Protein 3F1S (pdb70)

Sequence (644 aa):
ASEEEKAWLMASRQQLAKETSNFGFSLLRKISMRHDGNMVFSPFGMSLAMTGLMLGATGPTETQIKRGLHLQALKPTKPGLLPSLFKGLRETLSRNLELGLTQGSFAFIHKDFDVKETFFNLSKRYFDTECVPMNFRNASQAKRLMNHYINKETRGKIPKLFDEINPETKLILVDYILFKGKWLTPFDPVFTEVDTFHLDKYKTIKVPMMYGAGKFASTFDKNFRCHVLKLPYQGNATMLVVLMEKMGDHLALEDYLTTDLVETWLRNMKTRNMEVFFPKFKLDQKYEMHELLRQMGIRRIFSPFADLSELSATGRNLQVSRVLQRTVIEVDERGTEAVAGILSEITAYSMPPVIKVDRPFHFMIYEETSGMLLFLGRVVNPTLLNECHPERTDGCQHFCLPGQESYTCSCAQGYRLGEDHKQCVPHDQCACGVLTSDLPWQVKLTNSEGKDFCGGVIIRENFVLTTAKCSLLHRNITVKTYFNRSQDPLMIKITHVHVHMRYDADAGENDLSLLELEWPIQCPGAGLPVCTPEKDFAEHLLIPRTRGLLSGWARNLTTRPVTLVEGEECGQVLNVTVTTRTYCERSSVAAMHWMDGSVVTREHRGSWFLTGVLGSQPVGGQAHMVLVTKVSRYSLWFKQIMNA

CATH classification: 3.30.497.10 (+1 more: 2.30.39.10)

Organism: Homo sapiens (NCBI:txid9606)

GO terms:
  GO:0004867 serine-type endopeptidase inhibitor activity (F, TAS)
  GO:0005788 endoplasmic reticulum lumen (C, TAS)
  GO:0005515 protein binding (F, IPI)
  GO:0070062 extracellular exosome (C, HDA)

Solvent-accessible surface area: 28664 Å² total; per-residue (Å²): 91,46,154,125,13,110,51,46,38,115,74,7,109,102,63,2,4,91,46,0,3,44,0,0,0,17,0,0,31,34,0,15,15,102,74,55,30,11,0,0,0,0,0,0,4,0,0,10,1,0,2,4,4,24,46,0,3,60,41,70,2,56,59,38,0,38,146,5,0,54,0,75,59,4,163,32,115,119,118,36,14,4,13,28,9,0,48,35,21,25,46,60,2,74,177,39,151,81,9,37,31,34,45,9,3,8,2,0,0,14,132,84,9,101,29,75,125,98,11,58,92,48,1,74,108,29,2,53,6,54,3,16,62,4,66,0,132,76,28,55,78,1,71,139,80,0,10,97,64,0,55,110,74,0,168,39,126,0,71,150,5,1,112,138,13,92,56,96,7,39,0,0,2,0,6,8,1,10,8,81,8,106,7,80,53,51,6,68,86,128,116,33,106,98,20,55,0,26,36,22,22,25,108,45,59,126,0,59,2,0,39,3,34,4,136,10,20,5,24,54,22,148,86,18,99,0,59,0,2,51,2,46,5,55,14,72,2,5,0,1,2,2,5,10,72,78,69,33,13,28,12,5,0,5,11,29,1,47,10,100,24,4,46,46,5,66,172,87,33,139,88,101,38,0,26,0,42,0,0,75,9,90,0,32,35,79,8,44,0,29,73,0,0,72,73,27,35,1,128,89,1,6,24,94,161,17,58,1,63,91,0,2,84,50,48,92,43,17,32,2,34,48,0,0,0,44,1,16,0,55,4,17,19,163,25,54,179,43,144,82,31,151,45,70,154,129,82,103,217,70,118,8,43,66,10,84,0,14,36,12,0,1,0,0,1,23,10,82,83,9,28,1,0,3,1,0,0,0,0,25,17,11,67,91,90,89,75,6,93,34,124,133,112,102,24,20,34,4,18,10,42,10,11,165,162,60,67,86,4,55,27,5,68,22,26,112,57,10,155,80,126,78,79,7,63,75,126,81,135,29,8,0,0,56,68,126,162,126,29,6,2,5,0,35,0,9,18,104,137,49,132,50,35,2,0,0,0,3,5,73,81,38,8,2,1,0,2,0,68,1,4,108,110,68,239,84,4,34,4,22,4,72,37,112,115,106,180,89,26,50,102,14,106,18,54,100,64,57,48,7,88,72,49,62,62,115,57,34,29,9,12,0,0,0,0,45,6,72,176,59,12,141,17,83,36,24,0,11,6,0,0,21,4,28,24,10,0,0,33,55,26,0,11,70,154,50,156,2,53,0,1,0,28,62,110,178,67,26,50,87,57,2,44,50,6,124,34,150,86,0,8,148,76,2,126,51,125,39,34,20,23,26,15,1,0,107,6,88,38,18,2,108,58,0,24,29,0,0,1,0,6,0,69,36,100,55,3,44,0,0,0,0,1,1,10,71,38,24,76,68,3,127,18,105,15,0,33,1,18,28,2,1,11,4,28,24,9,10,107,56,44,19,101,131

Secondary structure (DSSP, 8-state):
--HHHHHHHHHHHHHHHHHHHHHHHHHHHHHHHH--S-EEE-HHHHHHHHHHHTTT--THHHHHHHHHTT-TT---SSTTHHHHHHHHHHHHHHH-SSS-EEEEEEEEEETTS-B-HHHHHHHHHHH-EEEEEE--SSHHHHHHHHHHHHHHHTTTSSS---S---TT--EEEEEEEEEE--BSS---GGG-EEEEEEEETTEEEEEEEEEEEEEEEEEEETTTTEEEEEEEETTTEEEEEEEE-TTS-HHHHGGG--HHHHHHHHHT-EEEEEEEEEE-EEEEEEEE-HHHHHHTT--GGGSTT---TTTB---S-----EEEEEEEEEE-S-B--PPPPPPPPP-SS----EEE--S-EEEEEEETTT--EEEEEEES-TT--/----SS-SSS-SSB----TTS---B--TTEEE-TTSS-EEE-STT-TT------TTEEEEE-TTS-EEEEEEEEETTEEEE-HHHHTS-SS-EEEE-TT----PEEEEEEEEEE-TT-BTTTTBT--EEEEESS---TTTT--PPB---HHHIIIIITTTS-EEEEE-B---EEEEEEEE-HHHHHHHHTS---TTEEEEE-SS-GGGBPTT-EEEEE-SS-EEEEEEE-PPSGGG-SSEEEEEEGGGGHHHHHHHHT-

Structure (mmCIF, N/CA/C/O backbone):
data_3F1S
#
_entry.id   3F1S
#
_cell.length_a   68.562
_cell.length_b   96.514
_cell.length_c   117.077
_cell.angle_alpha   90.00
_cell.angle_beta   90.00
_cell.angle_gamma   90.00
#
_symmetry.space_group_name_H-M   'P 21 21 21'
#
loop_
_entity.id
_entity.type
_entity.pdbx_description
1 polymer 'Protein Z-dependent protease inhibitor'
2 polymer 'Vitamin K-dependent protein Z'
3 non-polymer 'CHLORIDE ION'
4 non-polymer 1,2-ETHANEDIOL
5 non-polymer 'CITRATE ANION'
6 non-polymer 2-acetamido-2-deoxy-beta-D-glucopyranose
7 water water
#
loop_
_atom_site.group_PDB
_atom_site.id
_atom_site.type_symbol
_atom_site.label_atom_id
_atom_site.label_alt_id
_atom_site.label_comp_id
_atom_site.label_asym_id
_atom_site.label_entity_id
_atom_site.label_seq_id
_atom_site.pdbx_PDB_ins_code
_atom_site.Cartn_x
_atom_site.Cartn_y
_atom_site.Cartn_z
_atom_site.occupancy
_atom_site.B_iso_or_equiv
_atom_site.auth_seq_id
_atom_site.auth_comp_id
_atom_site.auth_asym_id
_atom_site.auth_atom_id
_atom_site.pdbx_PDB_model_num
ATOM 1 N N . ALA A 1 1 ? -29.862 -2.832 17.613 1.00 48.25 39 ALA A N 1
ATOM 2 C CA . ALA A 1 1 ? -31.031 -2.356 16.818 1.00 48.32 39 ALA A CA 1
ATOM 3 C C . ALA A 1 1 ? -32.146 -3.402 16.803 1.00 48.34 39 ALA A C 1
ATOM 4 O O . ALA A 1 1 ? -31.921 -4.565 17.140 1.00 48.41 39 ALA A O 1
ATOM 6 N N . SER A 1 2 ? -33.346 -2.980 16.407 1.00 48.32 40 SER A N 1
ATOM 7 C CA . SER A 1 2 ? -34.499 -3.880 16.317 1.00 48.31 40 SER A CA 1
ATOM 8 C C . SER A 1 2 ? -34.481 -4.668 15.003 1.00 48.24 40 SER A C 1
ATOM 9 O O . SER A 1 2 ? -33.572 -4.504 14.188 1.00 48.20 40 SER A O 1
ATOM 12 N N . GLU A 1 3 ? -35.485 -5.524 14.810 1.00 48.22 41 GLU A N 1
ATOM 13 C CA . GLU A 1 3 ? -35.578 -6.365 13.612 1.00 48.18 41 GLU A CA 1
ATOM 14 C C . GLU A 1 3 ? -35.813 -5.537 12.344 1.00 48.15 41 GLU A C 1
ATOM 15 O O . GLU A 1 3 ? -35.089 -5.685 11.358 1.00 48.14 41 GLU A O 1
ATOM 21 N N . GLU A 1 4 ? -36.825 -4.672 12.379 1.00 48.11 42 GLU A N 1
ATOM 22 C CA . GLU A 1 4 ? -37.140 -3.798 11.239 1.00 48.05 42 GLU A CA 1
ATOM 23 C C . GLU A 1 4 ? -36.064 -2.736 10.987 1.00 47.90 42 GLU A C 1
ATOM 24 O O . GLU A 1 4 ? -35.886 -2.296 9.847 1.00 47.89 42 GLU A O 1
ATOM 30 N N . GLU A 1 5 ? -35.357 -2.332 12.044 1.00 47.72 43 GLU A N 1
ATOM 31 C CA . GLU A 1 5 ? -34.269 -1.347 11.934 1.00 47.64 43 GLU A CA 1
ATOM 32 C C . GLU A 1 5 ? -33.020 -1.923 11.264 1.00 47.43 43 GLU A C 1
ATOM 33 O O . GLU A 1 5 ? -32.392 -1.251 10.445 1.00 47.39 43 GLU A O 1
ATOM 39 N N . LYS A 1 6 ? -32.654 -3.152 11.629 1.00 47.22 44 LYS A N 1
ATOM 40 C CA . LYS A 1 6 ? -31.553 -3.863 10.965 1.00 46.99 44 LYS A CA 1
ATOM 41 C C . LYS A 1 6 ? -31.888 -4.084 9.495 1.00 46.72 44 LYS A C 1
ATOM 42 O O . LYS A 1 6 ? -31.023 -3.948 8.627 1.00 46.74 44 LYS A O 1
ATOM 48 N N . ALA A 1 7 ? -33.148 -4.425 9.230 1.00 46.36 45 ALA A N 1
ATOM 49 C CA . ALA A 1 7 ? -33.657 -4.553 7.867 1.00 46.11 45 ALA A CA 1
ATOM 50 C C . ALA A 1 7 ? -33.441 -3.262 7.075 1.00 45.85 45 ALA A C 1
ATOM 51 O O . ALA A 1 7 ? -32.948 -3.296 5.945 1.00 45.70 45 ALA A O 1
ATOM 53 N N . TRP A 1 8 ? -33.809 -2.134 7.681 1.00 45.61 46 TRP A N 1
ATOM 54 C CA . TRP A 1 8 ? -33.670 -0.823 7.047 1.00 45.49 46 TRP A CA 1
ATOM 55 C C . TRP A 1 8 ? -32.215 -0.513 6.702 1.00 45.28 46 TRP A C 1
ATOM 56 O O . TRP A 1 8 ? -31.928 -0.035 5.606 1.00 45.15 46 TRP A O 1
ATOM 67 N N . LEU A 1 9 ? -31.310 -0.784 7.639 1.00 45.15 47 LEU A N 1
ATOM 68 C CA . LEU A 1 9 ? -29.884 -0.492 7.456 1.00 45.07 47 LEU A CA 1
ATOM 69 C C . LEU A 1 9 ? -29.302 -1.173 6.216 1.00 45.06 47 LEU A C 1
ATOM 70 O O . LEU A 1 9 ? -28.812 -0.504 5.306 1.00 44.99 47 LEU A O 1
ATOM 75 N N . MET A 1 10 ? -29.361 -2.501 6.185 1.00 45.09 48 MET A N 1
ATOM 76 C CA . MET A 1 10 ? -28.819 -3.264 5.056 1.00 45.16 48 MET A CA 1
ATOM 77 C C . MET A 1 10 ? -29.557 -2.969 3.744 1.00 44.75 48 MET A C 1
ATOM 78 O O . MET A 1 10 ? -28.935 -2.911 2.681 1.00 44.85 48 MET A O 1
ATOM 83 N N . ALA A 1 11 ? -30.872 -2.773 3.826 1.00 44.18 49 ALA A N 1
ATOM 84 C CA . ALA A 1 11 ? -31.671 -2.376 2.661 1.00 43.76 49 ALA A CA 1
ATOM 85 C C . ALA A 1 11 ? -31.226 -1.024 2.090 1.00 43.34 49 ALA A C 1
ATOM 86 O O . ALA A 1 11 ? -31.226 -0.826 0.871 1.00 43.52 49 ALA A O 1
ATOM 88 N N . SER A 1 12 ? -30.831 -0.109 2.976 1.00 42.64 50 SER A N 1
ATOM 89 C CA . SER A 1 12 ? -30.440 1.243 2.584 1.00 42.03 50 SER A CA 1
ATOM 90 C C . SER A 1 12 ? -28.983 1.368 2.119 1.00 41.55 50 SER A C 1
ATOM 91 O O . SER A 1 12 ? -28.559 2.463 1.742 1.00 41.55 50 SER A O 1
ATOM 94 N N . ARG A 1 13 ? -28.221 0.271 2.144 1.00 40.81 51 ARG A N 1
ATOM 95 C CA . ARG A 1 13 ? -26.806 0.303 1.740 1.00 40.30 51 ARG A CA 1
ATOM 96 C C . ARG A 1 13 ? -26.633 0.602 0.252 1.00 39.70 51 ARG A C 1
ATOM 97 O O . ARG A 1 13 ? -25.849 1.476 -0.120 1.00 39.55 51 ARG A O 1
ATOM 105 N N . GLN A 1 14 ? -27.360 -0.127 -0.591 1.00 39.14 52 GLN A N 1
ATOM 106 C CA . GLN A 1 14 ? -27.338 0.117 -2.035 1.00 38.82 52 GLN A CA 1
ATOM 107 C C . GLN A 1 14 ? -27.745 1.546 -2.356 1.00 38.04 52 GLN A C 1
ATOM 108 O O . GLN A 1 14 ? -27.093 2.212 -3.154 1.00 37.89 52 GLN A O 1
ATOM 114 N N . GLN A 1 15 ? -28.827 2.006 -1.733 1.00 37.25 53 GLN A N 1
ATOM 115 C CA . GLN A 1 15 ? -29.348 3.342 -1.995 1.00 36.80 53 GLN A CA 1
ATOM 116 C C . GLN A 1 15 ? -28.318 4.406 -1.606 1.00 35.94 53 GLN A C 1
ATOM 117 O O . GLN A 1 15 ? -28.114 5.360 -2.342 1.00 35.52 53 GLN A O 1
ATOM 123 N N . LEU A 1 16 ? -27.659 4.224 -0.466 1.00 35.05 54 LEU A N 1
ATOM 124 C CA . LEU A 1 16 ? -26.622 5.150 -0.036 1.00 34.63 54 LEU A CA 1
ATOM 125 C C . LEU A 1 16 ? -25.472 5.211 -1.048 1.00 34.23 54 LEU A C 1
ATOM 126 O O . LEU A 1 16 ? -24.991 6.293 -1.370 1.00 33.87 54 LEU A O 1
ATOM 131 N N . ALA A 1 17 ? -25.050 4.051 -1.551 1.00 33.66 55 ALA A N 1
ATOM 132 C CA . ALA A 1 17 ? -23.975 3.989 -2.538 1.00 33.15 55 ALA A CA 1
ATOM 133 C C . ALA A 1 17 ? -24.353 4.703 -3.832 1.00 32.69 55 ALA A C 1
ATOM 134 O O . ALA A 1 17 ? -23.604 5.549 -4.315 1.00 32.57 55 ALA A O 1
ATOM 136 N N . LYS A 1 18 ? -25.513 4.364 -4.390 1.00 32.25 56 LYS A N 1
ATOM 137 C CA . LYS A 1 18 ? -25.974 4.984 -5.637 1.00 32.19 56 LYS A CA 1
ATOM 138 C C . LYS A 1 18 ? -26.013 6.509 -5.536 1.00 31.73 56 LYS A C 1
ATOM 139 O O . LYS A 1 18 ? -25.501 7.206 -6.413 1.00 31.49 56 LYS A O 1
ATOM 145 N N . GLU A 1 19 ? -26.600 7.016 -4.454 1.00 31.16 57 GLU A N 1
ATOM 146 C CA . GLU A 1 19 ? -26.752 8.454 -4.274 1.00 31.05 57 GLU A CA 1
ATOM 147 C C . GLU A 1 19 ? -25.404 9.154 -4.082 1.00 30.52 57 GLU A C 1
ATOM 148 O O . GLU A 1 19 ? -25.185 10.240 -4.615 1.00 30.10 57 GLU A O 1
ATOM 154 N N . THR A 1 20 ? -24.503 8.515 -3.340 1.00 30.02 58 THR A N 1
ATOM 155 C CA . THR A 1 20 ? -23.175 9.060 -3.084 1.00 29.81 58 THR A CA 1
ATOM 156 C C . THR A 1 20 ? -22.299 9.119 -4.349 1.00 29.77 58 THR A C 1
ATOM 157 O O . THR A 1 20 ? -21.444 9.987 -4.472 1.00 29.10 58 THR A O 1
ATOM 161 N N . SER A 1 21 ? -22.522 8.217 -5.296 1.00 29.90 59 SER A N 1
ATOM 162 C CA . SER A 1 21 ? -21.776 8.281 -6.550 1.00 30.14 59 SER A CA 1
ATOM 163 C C . SER A 1 21 ? -22.343 9.385 -7.453 1.00 29.80 59 SER A C 1
ATOM 164 O O . SER A 1 21 ? -21.588 10.065 -8.144 1.00 30.11 59 SER A O 1
ATOM 167 N N . ASN A 1 22 ? -23.655 9.603 -7.414 1.00 29.49 60 ASN A N 1
ATOM 168 C CA . ASN A 1 22 ? -24.237 10.767 -8.098 1.00 29.22 60 ASN A CA 1
ATOM 169 C C . ASN A 1 22 ? -23.819 12.087 -7.453 1.00 28.77 60 ASN A C 1
ATOM 170 O O . ASN A 1 22 ? -23.600 13.072 -8.147 1.00 28.46 60 ASN A O 1
ATOM 175 N N . PHE A 1 23 ? -23.719 12.099 -6.127 1.00 28.47 61 PHE A N 1
ATOM 176 C CA . PHE A 1 23 ? -23.138 13.231 -5.410 1.00 28.23 61 PHE A CA 1
ATOM 177 C C . PHE A 1 23 ? -21.712 13.462 -5.893 1.00 28.10 61 PHE A C 1
ATOM 178 O O . PHE A 1 23 ? -21.314 14.600 -6.156 1.00 27.95 61 PHE A O 1
ATOM 186 N N . GLY A 1 24 ? -20.962 12.367 -6.020 1.00 28.09 62 GLY A N 1
ATOM 187 C CA . GLY A 1 24 ? -19.590 12.399 -6.508 1.00 28.15 62 GLY A CA 1
ATOM 188 C C . GLY A 1 24 ? -19.438 12.979 -7.903 1.00 28.13 62 GLY A C 1
ATOM 189 O O . GLY A 1 24 ? -18.552 13.797 -8.145 1.00 28.27 62 GLY A O 1
ATOM 190 N N . PHE A 1 25 ? -20.290 12.552 -8.825 1.00 28.14 63 PHE A N 1
ATOM 191 C CA . PHE A 1 25 ? -20.218 13.028 -10.205 1.00 28.30 63 PHE A CA 1
ATOM 192 C C . PHE A 1 25 ? -20.632 14.495 -10.296 1.00 28.58 63 PHE A C 1
ATOM 193 O O . PHE A 1 25 ? -20.122 15.250 -11.128 1.00 28.79 63 PHE A O 1
ATOM 201 N N . SER A 1 26 ? -21.546 14.906 -9.429 1.00 28.68 64 SER A N 1
ATOM 202 C CA . SER A 1 26 ? -21.946 16.299 -9.381 1.00 28.83 64 SER A CA 1
ATOM 203 C C . SER A 1 26 ? -20.800 17.185 -8.866 1.00 28.67 64 SER A C 1
ATOM 204 O O . SER A 1 26 ? -20.571 18.268 -9.394 1.00 28.12 64 SER A O 1
ATOM 207 N N . LEU A 1 27 ? -20.085 16.707 -7.846 1.00 28.84 65 LEU A N 1
ATOM 208 C CA . LEU A 1 27 ? -18.948 17.435 -7.274 1.00 28.84 65 LEU A CA 1
ATOM 209 C C . LEU A 1 27 ? -17.766 17.470 -8.251 1.00 29.08 65 LEU A C 1
ATOM 210 O O . LEU A 1 27 ? -17.039 18.469 -8.331 1.00 28.52 65 LEU A O 1
ATOM 215 N N . LEU A 1 28 ? -17.581 16.380 -8.997 1.00 29.37 66 LEU A N 1
ATOM 216 C CA . LEU A 1 28 ? -16.588 16.347 -10.073 1.00 29.75 66 LEU A CA 1
ATOM 217 C C . LEU A 1 28 ? -16.816 17.489 -11.065 1.00 29.97 66 LEU A C 1
ATOM 218 O O . LEU A 1 28 ? -15.879 18.211 -11.414 1.00 30.47 66 LEU A O 1
ATOM 223 N N . ARG A 1 29 ? -18.059 17.660 -11.505 1.00 29.96 67 ARG A N 1
ATOM 224 C CA . ARG A 1 29 ? -18.399 18.729 -12.451 1.00 29.96 67 ARG A CA 1
ATOM 225 C C . ARG A 1 29 ? -18.167 20.133 -11.882 1.00 30.12 67 ARG A C 1
ATOM 226 O O . ARG A 1 29 ? -17.902 21.072 -12.639 1.00 30.47 67 ARG A O 1
ATOM 234 N N . LYS A 1 30 ? -18.263 20.284 -10.565 1.00 30.19 68 LYS A N 1
ATOM 235 C CA . LYS A 1 30 ? -17.964 21.568 -9.926 1.00 30.25 68 LYS A CA 1
ATOM 236 C C . LYS A 1 30 ? -16.462 21.802 -9.914 1.00 30.02 68 LYS A C 1
ATOM 237 O O . LYS A 1 30 ? -16.004 22.878 -10.275 1.00 30.18 68 LYS A O 1
ATOM 243 N N . ILE A 1 31 ? -15.701 20.789 -9.494 1.00 29.90 69 ILE A N 1
ATOM 244 C CA . ILE A 1 31 ? -14.243 20.874 -9.453 1.00 29.75 69 ILE A CA 1
ATOM 245 C C . ILE A 1 31 ? -13.676 21.177 -10.846 1.00 29.86 69 ILE A C 1
ATOM 246 O O . ILE A 1 31 ? -12.755 21.975 -10.988 1.00 29.48 69 ILE A O 1
ATOM 251 N N . SER A 1 32 ? -14.246 20.549 -11.869 1.00 30.36 70 SER A N 1
ATOM 252 C CA . SER A 1 32 ? -13.788 20.740 -13.248 1.00 30.87 70 SER A CA 1
ATOM 253 C C . SER A 1 32 ? -13.942 22.166 -13.770 1.00 31.39 70 SER A C 1
ATOM 254 O O . SER A 1 32 ? -13.213 22.561 -14.675 1.00 31.64 70 SER A O 1
ATOM 257 N N . MET A 1 33 ? -14.880 22.934 -13.216 1.00 32.13 71 MET A N 1
ATOM 258 C CA . MET A 1 33 ? -15.020 24.348 -13.596 1.00 32.75 71 MET A CA 1
ATOM 259 C C . MET A 1 33 ? -13.794 25.191 -13.245 1.00 33.02 71 MET A C 1
ATOM 260 O O . MET A 1 33 ? -13.536 26.192 -13.903 1.00 32.86 71 MET A O 1
ATOM 265 N N . ARG A 1 34 ? -13.045 24.784 -12.222 1.00 33.66 72 ARG A N 1
ATOM 266 C CA . ARG A 1 34 ? -11.841 25.508 -11.802 1.00 34.20 72 ARG A CA 1
ATOM 267 C C . ARG A 1 34 ? -10.530 24.820 -12.200 1.00 33.89 72 ARG A C 1
ATOM 268 O O . ARG A 1 34 ? -9.482 25.465 -12.195 1.00 34.25 72 ARG A O 1
ATOM 276 N N . HIS A 1 35 ? -10.577 23.528 -12.530 1.00 33.47 73 HIS A N 1
ATOM 277 C CA . HIS A 1 35 ? -9.359 22.743 -12.771 1.00 33.06 73 HIS A CA 1
ATOM 278 C C . HIS A 1 35 ? -9.467 21.832 -13.993 1.00 32.49 73 HIS A C 1
ATOM 279 O O . HIS A 1 35 ? -10.394 21.025 -14.085 1.00 32.60 73 HIS A O 1
ATOM 286 N N . ASP A 1 36 ? -8.494 21.954 -14.898 1.00 31.80 74 ASP A N 1
ATOM 287 C CA . ASP A 1 36 ? -8.362 21.106 -16.089 1.00 31.55 74 ASP A CA 1
ATOM 288 C C . ASP A 1 36 ? -7.418 19.917 -15.897 1.00 31.31 74 ASP A C 1
ATOM 289 O O . ASP A 1 36 ? -7.494 18.935 -16.647 1.00 31.54 74 ASP A O 1
ATOM 294 N N . GLY A 1 37 ? -6.526 20.009 -14.913 1.00 30.88 75 GLY A N 1
ATOM 295 C CA . GLY A 1 37 ? -5.418 19.063 -14.772 1.00 30.47 75 GLY A CA 1
ATOM 296 C C . GLY A 1 37 ? -5.754 17.809 -13.989 1.00 30.17 75 GLY A C 1
ATOM 297 O O . GLY A 1 37 ? -6.909 17.411 -13.894 1.00 29.83 75 GLY A O 1
ATOM 298 N N . ASN A 1 38 ? -4.722 17.176 -13.439 1.00 29.95 76 ASN A N 1
ATOM 299 C CA . ASN A 1 38 ? -4.895 15.995 -12.611 1.00 29.65 76 ASN A CA 1
ATOM 300 C C . ASN A 1 38 ? -5.850 16.299 -11.477 1.00 29.76 76 ASN A C 1
ATOM 301 O O . ASN A 1 38 ? -5.875 17.409 -10.958 1.00 29.15 76 ASN A O 1
ATOM 306 N N . MET A 1 39 ? -6.614 15.287 -11.084 1.00 30.07 77 MET A N 1
ATOM 307 C CA . MET A 1 39 ? -7.733 15.482 -10.192 1.00 30.24 77 MET A CA 1
ATOM 308 C C . MET A 1 39 ? -8.060 14.178 -9.485 1.00 29.65 77 MET A C 1
ATOM 309 O O . MET A 1 39 ? -8.131 13.125 -10.117 1.00 29.63 77 MET A O 1
ATOM 314 N N . VAL A 1 40 ? -8.226 14.250 -8.168 1.00 28.98 78 VAL A N 1
ATOM 315 C CA . VAL A 1 40 ? -8.718 13.122 -7.395 1.00 28.28 78 VAL A CA 1
ATOM 316 C C . VAL A 1 40 ? -9.349 13.611 -6.092 1.00 28.08 78 VAL A C 1
ATOM 317 O O . VAL A 1 40 ? -8.829 14.511 -5.442 1.00 27.90 78 VAL A O 1
ATOM 321 N N . PHE A 1 41 ? -10.495 13.033 -5.741 1.00 27.94 79 PHE A N 1
ATOM 322 C CA . PHE A 1 41 ? -11.110 13.238 -4.437 1.00 27.78 79 PHE A CA 1
ATOM 323 C C . PHE A 1 41 ? -11.951 12.007 -4.085 1.00 27.86 79 PHE A C 1
ATOM 324 O O . PHE A 1 41 ? -12.031 11.064 -4.865 1.00 27.69 79 PHE A O 1
ATOM 332 N N . SER A 1 42 ? -12.575 12.030 -2.912 1.00 27.93 80 SER A N 1
ATOM 333 C CA . SER A 1 42 ? -13.314 10.888 -2.403 1.00 28.05 80 SER A CA 1
ATOM 334 C C . SER A 1 42 ? -14.763 11.281 -2.106 1.00 28.31 80 SER A C 1
ATOM 335 O O . SER A 1 42 ? -15.024 12.004 -1.146 1.00 28.33 80 SER A O 1
ATOM 338 N N . PRO A 1 43 ? -15.712 10.815 -2.942 1.00 28.55 81 PRO A N 1
ATOM 339 C CA . PRO A 1 43 ? -17.128 11.036 -2.670 1.00 28.74 81 PRO A CA 1
ATOM 340 C C . PRO A 1 43 ? -17.588 10.492 -1.319 1.00 28.75 81 PRO A C 1
ATOM 341 O O . PRO A 1 43 ? -18.352 11.157 -0.619 1.00 28.71 81 PRO A O 1
ATOM 345 N N . PHE A 1 44 ? -17.134 9.294 -0.975 1.00 28.92 82 PHE A N 1
ATOM 346 C CA . PHE A 1 44 ? -17.472 8.677 0.305 1.00 29.19 82 PHE A CA 1
ATOM 347 C C . PHE A 1 44 ? -16.971 9.525 1.480 1.00 29.15 82 PHE A C 1
ATOM 348 O O . PHE A 1 44 ? -17.751 9.900 2.357 1.00 28.98 82 PHE A O 1
ATOM 356 N N . GLY A 1 45 ? -15.678 9.841 1.474 1.00 29.33 83 GLY A N 1
ATOM 357 C CA . GLY A 1 45 ? -15.063 10.662 2.518 1.00 29.32 83 GLY A CA 1
ATOM 358 C C . GLY A 1 45 ? -15.746 12.001 2.721 1.00 29.42 83 GLY A C 1
ATOM 359 O O . GLY A 1 45 ? -15.905 12.458 3.857 1.00 29.66 83 GLY A O 1
ATOM 360 N N . MET A 1 46 ? -16.151 12.635 1.625 1.00 29.40 84 MET A N 1
ATOM 361 C CA . MET A 1 46 ? -16.879 13.908 1.698 1.00 29.57 84 MET A CA 1
ATOM 362 C C . MET A 1 46 ? -18.264 13.741 2.312 1.00 29.37 84 MET A C 1
ATOM 363 O O . MET A 1 46 ? -18.664 14.525 3.165 1.00 29.50 84 MET A O 1
ATOM 368 N N . SER A 1 47 ? -19.000 12.731 1.867 1.00 29.49 85 SER A N 1
ATOM 369 C CA . SER A 1 47 ? -20.342 12.481 2.384 1.00 29.23 85 SER A CA 1
ATOM 370 C C . SER A 1 47 ? -20.289 12.108 3.862 1.00 29.44 85 SER A C 1
ATOM 371 O O . SER A 1 47 ? -21.077 12.619 4.663 1.00 29.38 85 SER A O 1
ATOM 374 N N . LEU A 1 48 ? -19.354 11.227 4.214 1.00 29.66 86 LEU A N 1
ATOM 375 C CA . LEU A 1 48 ? -19.100 10.852 5.610 1.00 29.93 86 LEU A CA 1
ATOM 376 C C . LEU A 1 48 ? -18.844 12.085 6.481 1.00 29.99 86 LEU A C 1
ATOM 377 O O . LEU A 1 48 ? -19.473 12.259 7.527 1.00 29.86 86 LEU A O 1
ATOM 382 N N . ALA A 1 49 ? -17.914 12.929 6.038 1.00 30.28 87 ALA A N 1
ATOM 383 C CA . ALA A 1 49 ? -17.527 14.136 6.778 1.00 30.30 87 ALA A CA 1
ATOM 384 C C . ALA A 1 49 ? -18.679 15.139 6.919 1.00 30.28 87 ALA A C 1
ATOM 385 O O . ALA A 1 49 ? -18.921 15.676 8.007 1.00 30.24 87 ALA A O 1
ATOM 387 N N . MET A 1 50 ? -19.389 15.384 5.821 1.00 30.20 88 MET A N 1
ATOM 388 C CA . MET A 1 50 ? -20.491 16.346 5.822 1.00 30.13 88 MET A CA 1
ATOM 389 C C . MET A 1 50 ? -21.707 15.831 6.593 1.00 29.91 88 MET A C 1
ATOM 390 O O . MET A 1 50 ? -22.384 16.606 7.274 1.00 29.50 88 MET A O 1
ATOM 395 N N . THR A 1 51 ? -21.974 14.527 6.501 1.00 29.85 89 THR A N 1
ATOM 396 C CA . THR A 1 51 ? -23.056 13.908 7.269 1.00 29.68 89 THR A CA 1
ATOM 397 C C . THR A 1 51 ? -22.808 14.068 8.771 1.00 29.86 89 THR A C 1
ATOM 398 O O . THR A 1 51 ? -23.746 14.193 9.545 1.00 29.65 89 THR A O 1
ATOM 402 N N . GLY A 1 52 ? -21.541 14.083 9.172 1.00 30.25 90 GLY A N 1
ATOM 403 C CA . GLY A 1 52 ? -21.175 14.339 10.561 1.00 30.60 90 GLY A CA 1
ATOM 404 C C . GLY A 1 52 ? -21.625 15.696 11.077 1.00 31.07 90 GLY A C 1
ATOM 405 O O . GLY A 1 52 ? -21.993 15.824 12.245 1.00 31.15 90 GLY A O 1
ATOM 406 N N . LEU A 1 53 ? -21.603 16.709 10.213 1.00 31.51 91 LEU A N 1
ATOM 407 C CA . LEU A 1 53 ? -22.066 18.044 10.590 1.00 31.97 91 LE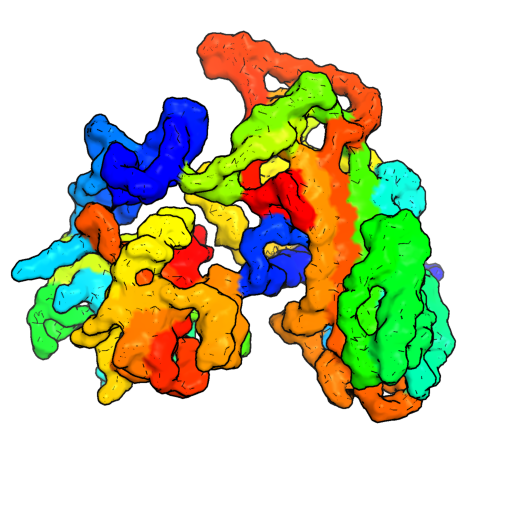U A CA 1
ATOM 408 C C . LEU A 1 53 ? -23.570 18.116 10.886 1.00 32.16 91 LEU A C 1
ATOM 409 O O . LEU A 1 53 ? -23.998 18.990 11.632 1.00 32.71 91 LEU A O 1
ATOM 414 N N . MET A 1 54 ? -24.363 17.202 10.331 1.00 32.46 92 MET A N 1
ATOM 415 C CA . MET A 1 54 ? -25.808 17.152 10.622 1.00 32.58 92 MET A CA 1
ATOM 416 C C . MET A 1 54 ? -26.136 16.896 12.097 1.00 32.60 92 MET A C 1
ATOM 417 O O . MET A 1 54 ? -27.207 17.290 12.577 1.00 32.83 92 MET A O 1
ATOM 422 N N . LEU A 1 55 ? -25.230 16.227 12.805 1.00 32.46 93 LEU A N 1
ATOM 423 C CA . LEU A 1 55 ? -25.409 15.960 14.229 1.00 32.43 93 LEU A CA 1
ATOM 424 C C . LEU A 1 55 ? -25.742 17.231 15.011 1.00 32.07 93 LEU A C 1
ATOM 425 O O . LEU A 1 55 ? -26.545 17.190 15.936 1.00 32.20 93 LEU A O 1
ATOM 430 N N . GLY A 1 56 ? -25.127 18.348 14.631 1.00 31.67 94 GLY A N 1
ATOM 431 C CA . GLY A 1 56 ? -25.303 19.613 15.339 1.00 31.36 94 GLY A CA 1
ATOM 432 C C . GLY A 1 56 ? -26.275 20.574 14.683 1.00 31.06 94 GLY A C 1
ATOM 433 O O . GLY A 1 56 ? -26.731 21.527 15.318 1.00 31.28 94 GLY A O 1
ATOM 434 N N . ALA A 1 57 ? -26.590 20.326 13.415 1.00 30.60 95 ALA A N 1
ATOM 435 C CA . ALA A 1 57 ? -27.416 21.234 12.626 1.00 30.21 95 ALA A CA 1
ATOM 436 C C . ALA A 1 57 ? -28.897 20.946 12.807 1.00 29.64 95 ALA A C 1
ATOM 437 O O . ALA A 1 57 ? -29.301 19.796 12.960 1.00 29.71 95 ALA A O 1
ATOM 439 N N . THR A 1 58 ? -29.702 22.002 12.784 1.00 29.20 96 THR A N 1
ATOM 440 C CA . THR A 1 58 ? -31.156 21.881 12.779 1.00 28.80 96 THR A CA 1
ATOM 441 C C . THR A 1 58 ? -31.708 22.795 11.696 1.00 28.36 96 THR A C 1
ATOM 442 O O . THR A 1 58 ? -31.023 23.710 11.253 1.00 28.36 96 THR A O 1
ATOM 446 N N . GLY A 1 59 ? -32.938 22.542 11.264 1.00 28.12 97 GLY A N 1
ATOM 447 C CA . GLY A 1 59 ? -33.586 23.380 10.260 1.00 27.98 97 GLY A CA 1
ATOM 448 C C . GLY A 1 59 ? -32.943 23.243 8.892 1.00 27.95 97 GLY A C 1
ATOM 449 O O . GLY A 1 59 ? -32.328 22.218 8.601 1.00 27.99 97 GLY A O 1
ATOM 450 N N . PRO A 1 60 ? -33.082 24.276 8.038 1.00 28.04 98 PRO A N 1
ATOM 451 C CA . PRO A 1 60 ? -32.490 24.261 6.695 1.00 28.12 98 PRO A CA 1
ATOM 452 C C . PRO A 1 60 ? -30.983 24.014 6.677 1.00 28.32 98 PRO A C 1
ATOM 453 O O . PRO A 1 60 ? -30.476 23.431 5.717 1.00 28.58 98 PRO A O 1
ATOM 457 N N . THR A 1 61 ? -30.276 24.463 7.714 1.00 28.37 99 THR A N 1
ATOM 458 C CA . THR A 1 61 ? -28.848 24.175 7.858 1.00 28.34 99 THR A CA 1
ATOM 459 C C . THR A 1 61 ? -28.594 22.670 7.720 1.00 28.56 99 THR A C 1
ATOM 460 O O . THR A 1 61 ? -27.686 22.250 7.005 1.00 28.64 99 THR A O 1
ATOM 464 N N . GLU A 1 62 ? -29.417 21.871 8.396 1.00 28.86 100 GLU A N 1
ATOM 465 C CA . GLU A 1 62 ? -29.328 20.413 8.330 1.00 29.03 100 GLU A CA 1
ATOM 466 C C . GLU A 1 62 ? -29.870 19.876 7.012 1.00 28.73 100 GLU A C 1
ATOM 467 O O . GLU A 1 62 ? -29.207 19.085 6.350 1.00 29.00 100 GLU A O 1
ATOM 473 N N . THR A 1 63 ? -31.078 20.303 6.651 1.00 28.67 101 THR A N 1
ATOM 474 C CA . THR A 1 63 ? -31.797 19.793 5.468 1.00 28.60 101 THR A CA 1
ATOM 475 C C . THR A 1 63 ? -31.053 19.973 4.140 1.00 28.21 101 THR A C 1
ATOM 476 O O . THR A 1 63 ? -31.108 19.098 3.269 1.00 28.23 101 THR A O 1
ATOM 480 N N . GLN A 1 64 ? -30.380 21.108 3.981 1.00 27.61 102 GLN A N 1
ATOM 481 C CA . GLN A 1 64 ? -29.612 21.368 2.770 1.00 27.43 102 GLN A CA 1
ATOM 482 C C . GLN A 1 64 ? -28.454 20.383 2.610 1.00 27.69 102 GLN A C 1
ATOM 483 O O . GLN A 1 64 ? -28.154 19.964 1.498 1.00 27.75 102 GLN A O 1
ATOM 489 N N . ILE A 1 65 ? -27.798 20.030 3.717 1.00 28.14 103 ILE A N 1
ATOM 490 C CA . ILE A 1 65 ? -26.704 19.058 3.692 1.00 28.41 103 ILE A CA 1
ATOM 491 C C . ILE A 1 65 ? -27.217 17.733 3.157 1.00 29.00 103 ILE A C 1
ATOM 492 O O . ILE A 1 65 ? -26.596 17.127 2.293 1.00 29.13 103 ILE A O 1
ATOM 497 N N . LYS A 1 66 ? -28.366 17.311 3.679 1.00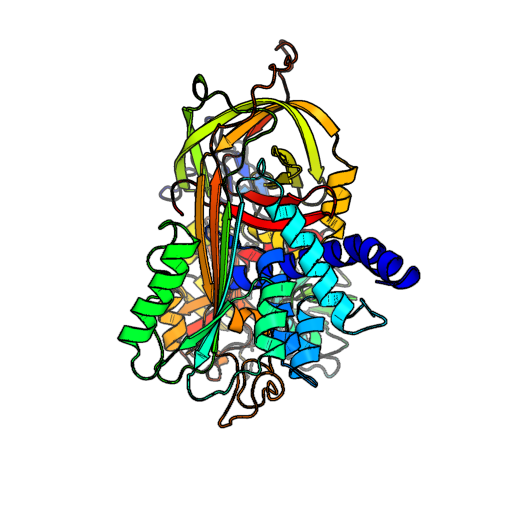 29.84 104 LYS A N 1
ATOM 498 C CA . LYS A 1 66 ? -28.979 16.038 3.331 1.00 30.61 104 LYS A CA 1
ATOM 499 C C . LYS A 1 66 ? -29.359 16.002 1.855 1.00 30.84 104 LYS A C 1
ATOM 500 O O . LYS A 1 66 ? -29.139 14.996 1.185 1.00 30.90 104 LYS A O 1
ATOM 506 N N . ARG A 1 67 ? -29.926 17.095 1.349 1.00 31.28 105 ARG A N 1
ATOM 507 C CA . ARG A 1 67 ? -30.225 17.197 -0.080 1.00 31.71 105 ARG A CA 1
ATOM 508 C C . ARG A 1 67 ? -28.956 17.270 -0.915 1.00 31.56 105 ARG A C 1
ATOM 509 O O . ARG A 1 67 ? -28.870 16.636 -1.958 1.00 31.46 105 ARG A O 1
ATOM 517 N N . GLY A 1 68 ? -27.978 18.047 -0.458 1.00 31.55 106 GLY A N 1
ATOM 518 C CA . GLY A 1 68 ? -26.737 18.243 -1.205 1.00 31.99 106 GLY A CA 1
ATOM 519 C C . GLY A 1 68 ? -25.948 16.962 -1.430 1.00 32.32 106 GLY A C 1
ATOM 520 O O . GLY A 1 68 ? -25.269 16.813 -2.446 1.00 32.21 106 GLY A O 1
ATOM 521 N N . LEU A 1 69 ? -26.049 16.038 -0.477 1.00 32.73 107 LEU A N 1
ATOM 522 C CA . LEU A 1 69 ? -25.380 14.743 -0.561 1.00 33.03 107 LEU A CA 1
ATOM 523 C C . LEU A 1 69 ? -26.235 13.692 -1.279 1.00 33.49 107 LEU A C 1
ATOM 524 O O . LEU A 1 69 ? -25.822 12.539 -1.392 1.00 33.13 107 LEU A O 1
ATOM 529 N N . HIS A 1 70 ? -27.405 14.110 -1.772 1.00 34.30 108 HIS A N 1
ATOM 530 C CA . HIS A 1 70 ? -28.361 13.254 -2.495 1.00 35.09 108 HIS A CA 1
ATOM 531 C C . HIS A 1 70 ? -29.019 12.209 -1.584 1.00 35.84 108 HIS A C 1
ATOM 532 O O . HIS A 1 70 ? -29.466 11.168 -2.063 1.00 36.05 108 HIS A O 1
ATOM 539 N N . LEU A 1 71 ? -29.114 12.505 -0.287 1.00 36.75 109 LEU A N 1
ATOM 540 C CA . LEU A 1 71 ? -29.565 11.527 0.715 1.00 37.41 109 LEU A CA 1
ATOM 541 C C . LEU A 1 71 ? -30.992 11.735 1.230 1.00 38.39 109 LEU A C 1
ATOM 542 O O . LEU A 1 71 ? -31.433 11.015 2.131 1.00 38.50 109 LEU A O 1
ATOM 547 N N . GLN A 1 72 ? -31.718 12.698 0.668 1.00 39.50 110 GLN A N 1
ATOM 548 C CA . GLN A 1 72 ? -33.044 13.058 1.190 1.00 40.38 110 GLN A CA 1
ATOM 549 C C . GLN A 1 72 ? -34.107 11.953 1.084 1.00 41.05 110 GLN A C 1
ATOM 550 O O . GLN A 1 72 ? -35.071 11.961 1.844 1.00 41.41 110 GLN A O 1
ATOM 556 N N . ALA A 1 73 ? -33.938 11.014 0.154 1.00 41.87 111 ALA A N 1
ATOM 557 C CA . ALA A 1 73 ? -34.913 9.927 -0.028 1.00 42.48 111 ALA A CA 1
ATOM 558 C C . ALA A 1 73 ? -34.871 8.885 1.097 1.00 43.21 111 ALA A C 1
ATOM 559 O O . ALA A 1 73 ? -35.842 8.157 1.308 1.00 43.57 111 ALA A O 1
ATOM 561 N N . LEU A 1 74 ? -33.753 8.810 1.814 1.00 44.05 112 LEU A N 1
ATOM 562 C CA . LEU A 1 74 ? -33.624 7.904 2.957 1.00 44.61 112 LEU A CA 1
ATOM 563 C C . LEU A 1 74 ? -34.397 8.448 4.157 1.00 45.20 112 LEU A C 1
ATOM 564 O O . LEU A 1 74 ? -34.052 9.503 4.689 1.00 45.33 112 LEU A O 1
ATOM 569 N N . LYS A 1 75 ? -35.432 7.719 4.576 1.00 45.87 113 LYS A N 1
ATOM 570 C CA . LYS A 1 75 ? -36.289 8.120 5.699 1.00 46.36 113 LYS A CA 1
ATOM 571 C C . LYS A 1 75 ? -36.218 7.073 6.818 1.00 46.57 113 LYS A C 1
ATOM 572 O O . LYS A 1 75 ? -36.968 6.093 6.798 1.00 46.66 113 LYS A O 1
ATOM 578 N N . PRO A 1 76 ? -35.314 7.276 7.795 1.00 46.80 114 PRO A N 1
ATOM 579 C CA . PRO A 1 76 ? -35.134 6.326 8.893 1.00 46.90 114 PRO A CA 1
ATOM 580 C C . PRO A 1 76 ? -36.124 6.535 10.036 1.00 47.04 114 PRO A C 1
ATOM 581 O O . PRO A 1 76 ? -36.485 7.674 10.331 1.00 47.15 114 PRO A O 1
ATOM 585 N N . THR A 1 77 ? -36.531 5.442 10.681 1.00 47.09 115 THR A N 1
ATOM 586 C CA . THR A 1 77 ? -37.445 5.495 11.828 1.00 47.17 115 THR A CA 1
ATOM 587 C C . THR A 1 77 ? -36.863 6.307 12.987 1.00 47.21 115 THR A C 1
ATOM 588 O O . THR A 1 77 ? -37.584 7.045 13.660 1.00 47.45 115 THR A O 1
ATOM 592 N N . LYS A 1 78 ? -35.564 6.146 13.227 1.00 47.07 116 LYS A N 1
ATOM 593 C CA . LYS A 1 78 ? -34.837 6.979 14.178 1.00 46.89 116 LYS A CA 1
ATOM 594 C C . LYS A 1 78 ? -33.808 7.803 13.406 1.00 46.81 116 LYS A C 1
ATOM 595 O O . LYS A 1 78 ? -33.148 7.274 12.513 1.00 46.82 116 LYS A O 1
ATOM 601 N N . PRO A 1 79 ? -33.676 9.103 13.731 1.00 46.69 117 PRO A N 1
ATOM 602 C CA . PRO A 1 79 ? -32.664 9.953 13.088 1.00 46.50 117 PRO A CA 1
ATOM 603 C C . PRO A 1 79 ? -31.255 9.349 13.097 1.00 46.24 117 PRO A C 1
ATOM 604 O O . PRO A 1 79 ? -30.515 9.496 12.119 1.00 46.29 117 PRO A O 1
ATOM 608 N N . GLY A 1 80 ? -30.903 8.662 14.186 1.00 45.84 118 GLY A N 1
ATOM 609 C CA . GLY A 1 80 ? -29.568 8.084 14.353 1.00 45.51 118 GLY A CA 1
ATOM 610 C C . GLY A 1 80 ? -29.233 6.870 13.497 1.00 45.15 118 GLY A C 1
ATOM 611 O O . GLY A 1 80 ? -28.112 6.366 13.561 1.00 45.16 118 GLY A O 1
ATOM 612 N N . LEU A 1 81 ? -30.183 6.397 12.694 1.00 44.72 119 LEU A N 1
ATOM 613 C CA . LEU A 1 81 ? -29.929 5.266 11.801 1.00 44.38 119 LEU A CA 1
ATOM 614 C C . LEU A 1 81 ? -29.096 5.656 10.573 1.00 43.98 119 LEU A C 1
ATOM 615 O O . LEU A 1 81 ? -28.430 4.803 9.981 1.00 43.93 119 LEU A O 1
ATOM 620 N N . LEU A 1 82 ? -29.126 6.932 10.192 1.00 43.56 120 LEU A N 1
ATOM 621 C CA . LEU A 1 82 ? -28.315 7.412 9.068 1.00 43.19 120 LEU A CA 1
ATOM 622 C C . LEU A 1 82 ? -26.816 7.414 9.432 1.00 42.90 120 LEU A C 1
ATOM 623 O O . LEU A 1 82 ? -25.997 6.924 8.656 1.00 42.61 120 LEU A O 1
ATOM 628 N N . PRO A 1 83 ? -26.449 7.962 10.610 1.00 42.73 121 PRO A N 1
ATOM 629 C CA . PRO A 1 83 ? -25.065 7.816 11.073 1.00 42.55 121 PRO A CA 1
ATOM 630 C C . PRO A 1 83 ? -24.602 6.372 11.257 1.00 42.35 121 PRO A C 1
ATOM 631 O O . PRO A 1 83 ? -23.437 6.071 11.008 1.00 42.19 121 PRO A O 1
ATOM 635 N N . SER A 1 84 ? -25.496 5.490 11.697 1.00 42.23 122 SER A N 1
ATOM 636 C CA . SER A 1 84 ? -25.143 4.082 11.860 1.00 42.21 122 SER A CA 1
ATOM 637 C C . SER A 1 84 ? -24.872 3.413 10.505 1.00 42.04 122 SER A C 1
ATOM 638 O O . SER A 1 84 ? -24.019 2.534 10.412 1.00 42.04 122 SER A O 1
ATOM 641 N N . LEU A 1 85 ? -25.590 3.832 9.464 1.00 41.97 123 LEU A N 1
ATOM 642 C CA . LEU A 1 85 ? -25.251 3.441 8.085 1.00 41.93 123 LEU A CA 1
ATOM 643 C C . LEU A 1 85 ? -23.779 3.727 7.776 1.00 41.85 123 LEU A C 1
ATOM 644 O O . LEU A 1 85 ? -23.054 2.846 7.316 1.00 41.82 123 LEU A O 1
ATOM 649 N N . PHE A 1 86 ? -23.348 4.961 8.030 1.00 41.75 124 PHE A N 1
ATOM 650 C CA . PHE A 1 86 ? -21.957 5.358 7.777 1.00 41.72 124 PHE A CA 1
ATOM 651 C C . PHE A 1 86 ? -20.950 4.644 8.677 1.00 41.82 124 PHE A C 1
ATOM 652 O O . PHE A 1 86 ? -19.843 4.341 8.239 1.00 41.61 124 PHE A O 1
ATOM 660 N N . LYS A 1 87 ? -21.334 4.382 9.926 1.00 42.15 125 LYS A N 1
ATOM 661 C CA . LYS A 1 87 ? -20.452 3.696 10.875 1.00 42.41 125 LYS A CA 1
ATOM 662 C C . LYS A 1 87 ? -20.134 2.282 10.402 1.00 42.61 125 LYS A C 1
ATOM 663 O O . LYS A 1 87 ? -18.983 1.855 10.445 1.00 42.64 125 LYS A O 1
ATOM 669 N N . GLY A 1 88 ? -21.161 1.567 9.953 1.00 42.93 126 GLY A N 1
ATOM 670 C CA . GLY A 1 88 ? -21.000 0.201 9.472 1.00 43.17 126 GLY A CA 1
ATOM 671 C C . GLY A 1 88 ? -20.064 0.118 8.287 1.00 43.50 126 GLY A C 1
ATOM 672 O O . GLY A 1 88 ? -19.154 -0.708 8.269 1.00 43.47 126 GLY A O 1
ATOM 673 N N . LEU A 1 89 ? -20.278 0.994 7.308 1.00 44.02 127 LEU A N 1
ATOM 674 C CA . LEU A 1 89 ? -19.526 0.962 6.053 1.00 44.43 127 LEU A CA 1
ATOM 675 C C . LEU A 1 89 ? -18.048 1.323 6.210 1.00 44.75 127 LEU A C 1
ATOM 676 O O . LEU A 1 89 ? -17.194 0.691 5.595 1.00 44.80 127 LEU A O 1
ATOM 681 N N . ARG A 1 90 ? -17.745 2.340 7.011 1.00 45.13 128 ARG A N 1
ATOM 682 C CA . ARG A 1 90 ? -16.355 2.775 7.179 1.00 45.55 128 ARG A CA 1
ATOM 683 C C . ARG A 1 90 ? -15.545 1.784 8.014 1.00 45.91 128 ARG A C 1
ATOM 684 O O . ARG A 1 90 ? -14.339 1.654 7.822 1.00 45.96 128 ARG A O 1
ATOM 692 N N . GLU A 1 91 ? -16.208 1.101 8.944 1.00 46.44 129 GLU A N 1
ATOM 693 C CA . GLU A 1 91 ? -15.559 0.059 9.743 1.00 46.86 129 GLU A CA 1
ATOM 694 C C . GLU A 1 91 ? -15.186 -1.156 8.892 1.00 47.29 129 GLU A C 1
ATOM 695 O O . GLU A 1 91 ? -14.146 -1.771 9.118 1.00 47.44 129 GLU A O 1
ATOM 701 N N . THR A 1 92 ? -16.022 -1.489 7.911 1.00 47.77 130 THR A N 1
ATOM 702 C CA . THR A 1 92 ? -15.724 -2.596 6.999 1.00 48.16 130 THR A CA 1
ATOM 703 C C . THR A 1 92 ? -14.510 -2.269 6.120 1.00 48.52 130 THR A C 1
ATOM 704 O O . THR A 1 92 ? -13.667 -3.132 5.872 1.00 48.55 130 THR A O 1
ATOM 708 N N . LEU A 1 93 ? -14.427 -1.021 5.660 1.00 49.02 131 LEU A N 1
ATOM 709 C CA . LEU A 1 93 ? -13.250 -0.530 4.934 1.00 49.39 131 LEU A CA 1
ATOM 710 C C . LEU A 1 93 ? -11.989 -0.592 5.801 1.00 49.90 131 LEU A C 1
ATOM 711 O O . LEU A 1 93 ? -10.910 -0.922 5.306 1.00 49.91 131 LEU A O 1
ATOM 716 N N . SER A 1 94 ? -12.138 -0.271 7.087 1.00 50.59 132 SER A N 1
ATOM 717 C CA . SER A 1 94 ? -11.037 -0.337 8.051 1.00 51.16 132 SER A CA 1
ATOM 718 C C . SER A 1 94 ? -10.563 -1.770 8.252 1.00 51.63 132 SER A C 1
ATOM 719 O O . SER A 1 94 ? -9.372 -2.056 8.113 1.00 51.85 132 SER A O 1
ATOM 722 N N . ARG A 1 95 ? -11.501 -2.664 8.575 1.00 52.06 133 ARG A N 1
ATOM 723 C CA . ARG A 1 95 ? -11.183 -4.072 8.864 1.00 52.39 133 ARG A CA 1
ATOM 724 C C . ARG A 1 95 ? -10.425 -4.766 7.729 1.00 52.51 133 ARG A C 1
ATOM 725 O O . ARG A 1 95 ? -9.695 -5.727 7.976 1.00 52.64 133 ARG A O 1
ATOM 733 N N . ASN A 1 96 ? -10.601 -4.293 6.496 1.00 52.55 134 ASN A N 1
ATOM 734 C CA . ASN A 1 96 ? -9.848 -4.831 5.366 1.00 52.62 134 ASN A CA 1
ATOM 735 C C . ASN A 1 96 ? -8.368 -4.470 5.461 1.00 52.55 134 ASN A C 1
ATOM 736 O O . ASN A 1 96 ? -7.932 -3.440 4.932 1.00 52.54 134 ASN A O 1
ATOM 741 N N . LEU A 1 97 ? -7.611 -5.320 6.154 1.00 52.41 135 LEU A N 1
ATOM 742 C CA . LEU A 1 97 ? -6.148 -5.229 6.193 1.00 52.30 135 LEU A CA 1
ATOM 743 C C . LEU A 1 97 ? -5.582 -5.277 4.777 1.00 52.01 135 LEU A C 1
ATOM 744 O O . LEU A 1 97 ? -4.626 -4.562 4.463 1.00 52.13 135 LEU A O 1
ATOM 749 N N . GLU A 1 98 ? -6.189 -6.118 3.935 1.00 51.56 136 GLU A N 1
ATOM 750 C CA . GLU A 1 98 ? -5.783 -6.284 2.536 1.00 51.14 136 GLU A CA 1
ATOM 751 C C . GLU A 1 98 ? -5.887 -4.969 1.765 1.00 50.65 136 GLU A C 1
ATOM 752 O O . GLU A 1 98 ? -5.054 -4.680 0.901 1.00 50.70 136 GLU A O 1
ATOM 758 N N . LEU A 1 99 ? -6.914 -4.183 2.083 1.00 49.97 137 LEU A N 1
ATOM 759 C CA . LEU A 1 99 ? -7.095 -2.864 1.487 1.00 49.27 137 LEU A CA 1
ATOM 760 C C . LEU A 1 99 ? -6.138 -1.875 2.162 1.00 48.75 137 LEU A C 1
ATOM 761 O O . LEU A 1 99 ? -6.186 -1.698 3.384 1.00 48.92 137 LEU A O 1
ATOM 766 N N . GLY A 1 100 ? -5.269 -1.244 1.368 1.00 47.92 138 GLY A N 1
ATOM 767 C CA . GLY A 1 100 ? -4.264 -0.304 1.885 1.00 47.16 138 GLY A CA 1
ATOM 768 C C . GLY A 1 100 ? -4.787 1.122 1.989 1.00 46.38 138 GLY A C 1
ATOM 769 O O . GLY A 1 100 ? -4.240 2.041 1.373 1.00 46.33 138 GLY A O 1
ATOM 770 N N . LEU A 1 101 ? -5.838 1.296 2.789 1.00 45.25 139 LEU A N 1
ATOM 771 C CA . LEU A 1 101 ? -6.553 2.567 2.907 1.00 44.33 139 LEU A CA 1
ATOM 772 C C . LEU A 1 101 ? -6.298 3.214 4.266 1.00 43.36 139 LEU A C 1
ATOM 773 O O . LEU A 1 101 ? -6.296 2.535 5.292 1.00 43.42 139 LEU A O 1
ATOM 778 N N . THR A 1 102 ? -6.056 4.523 4.254 1.00 42.19 140 THR A N 1
ATOM 779 C CA . THR A 1 102 ? -5.973 5.331 5.468 1.00 41.15 140 THR A CA 1
ATOM 780 C C . THR A 1 102 ? -6.951 6.479 5.310 1.00 40.32 140 THR A C 1
ATOM 781 O O . THR A 1 102 ? -6.902 7.194 4.316 1.00 39.97 140 THR A O 1
ATOM 785 N N . GLN A 1 103 ? -7.841 6.646 6.284 1.00 39.33 141 GLN A N 1
ATOM 786 C CA . GLN A 1 103 ? -8.850 7.690 6.219 1.00 38.75 141 GLN A CA 1
ATOM 787 C C . GLN A 1 103 ? -9.205 8.234 7.597 1.00 37.80 141 GLN A C 1
ATOM 788 O O . GLN A 1 103 ? -9.198 7.510 8.593 1.00 37.74 141 GLN A O 1
ATOM 794 N N . GLY A 1 104 ? -9.520 9.520 7.641 1.00 36.52 142 GLY A N 1
ATOM 795 C CA . GLY A 1 104 ? -9.958 10.151 8.862 1.00 35.79 142 GLY A CA 1
ATOM 796 C C . GLY A 1 104 ? -10.396 11.578 8.625 1.00 35.15 142 GLY A C 1
ATOM 797 O O . GLY A 1 104 ? -10.197 12.137 7.540 1.00 34.69 142 GLY A O 1
ATOM 798 N N . SER A 1 105 ? -10.999 12.165 9.649 1.00 34.49 143 SER A N 1
ATOM 799 C CA . SER A 1 105 ? -11.447 13.542 9.577 1.00 34.23 143 SER A CA 1
ATOM 800 C C . SER A 1 105 ? -11.289 14.247 10.914 1.00 33.69 143 SER A C 1
ATOM 801 O O . SER A 1 105 ? -11.293 13.608 11.969 1.00 33.47 143 SER A O 1
ATOM 804 N N . PHE A 1 106 ? -11.138 15.569 10.851 1.00 33.13 144 PHE A N 1
ATOM 805 C CA . PHE A 1 106 ? -11.065 16.410 12.043 1.00 32.74 144 PHE A CA 1
ATOM 806 C C . PHE A 1 106 ? -12.043 17.577 11.936 1.00 32.65 144 PHE A C 1
ATOM 807 O O . PHE A 1 106 ? -12.308 18.083 10.837 1.00 32.24 144 PHE A O 1
ATOM 815 N N . ALA A 1 107 ? -12.569 17.985 13.091 1.00 32.38 145 ALA A N 1
ATOM 816 C CA . ALA A 1 107 ? -13.359 19.206 13.224 1.00 32.24 145 ALA A CA 1
ATOM 817 C C . ALA A 1 107 ? -12.619 20.142 14.168 1.00 32.19 145 ALA A C 1
ATOM 818 O O . ALA A 1 107 ? -12.659 19.964 15.393 1.00 31.93 145 ALA A O 1
ATOM 820 N N . PHE A 1 108 ? -11.931 21.129 13.602 1.00 32.17 146 PHE A N 1
ATOM 821 C CA . PHE A 1 108 ? -11.192 22.089 14.412 1.00 32.30 146 PHE A CA 1
ATOM 822 C C . PHE A 1 108 ? -12.092 23.266 14.784 1.00 32.81 146 PHE A C 1
ATOM 823 O O . PHE A 1 108 ? -12.463 24.065 13.931 1.00 32.62 146 PHE A O 1
ATOM 831 N N . ILE A 1 109 ? -12.433 23.355 16.067 1.00 33.58 147 ILE A N 1
ATOM 832 C CA . ILE A 1 109 ? -13.478 24.259 16.545 1.00 34.38 147 ILE A CA 1
ATOM 833 C C . ILE A 1 109 ? -12.878 25.341 17.435 1.00 35.21 147 ILE A C 1
ATOM 834 O O . ILE A 1 109 ? -12.095 25.043 18.336 1.00 35.20 147 ILE A O 1
ATOM 839 N N . HIS A 1 110 ? -13.250 26.594 17.187 1.00 36.32 148 HIS A N 1
ATOM 840 C CA . HIS A 1 110 ? -12.730 27.717 17.968 1.00 37.49 148 HIS A CA 1
ATOM 841 C C . HIS A 1 110 ? -13.025 27.537 19.465 1.00 38.24 148 HIS A C 1
ATOM 842 O O . HIS A 1 110 ? -14.108 27.089 19.834 1.00 38.21 148 HIS A O 1
ATOM 849 N N . LYS A 1 111 ? -12.057 27.886 20.314 1.00 39.47 149 LYS A N 1
ATOM 850 C CA . LYS A 1 111 ? -12.137 27.609 21.763 1.00 40.43 149 LYS A CA 1
ATOM 851 C C . LYS A 1 111 ? -13.246 28.343 22.521 1.00 41.33 149 LYS A C 1
ATOM 852 O O . LYS A 1 111 ? -13.567 27.965 23.649 1.00 41.58 149 LYS A O 1
ATOM 858 N N . ASP A 1 112 ? -13.817 29.386 21.919 1.00 42.39 150 ASP A N 1
ATOM 859 C CA . ASP A 1 112 ? -14.997 30.062 22.473 1.00 43.16 150 ASP A CA 1
ATOM 860 C C . ASP A 1 112 ? -16.184 29.113 22.635 1.00 43.86 150 ASP A C 1
ATOM 861 O O . ASP A 1 112 ? -16.953 29.229 23.598 1.00 44.12 150 ASP A O 1
ATOM 866 N N . PHE A 1 113 ? -16.342 28.199 21.679 1.00 44.42 151 PHE A N 1
ATOM 867 C CA . PHE A 1 113 ? -17.537 27.363 21.599 1.00 44.99 151 PHE A CA 1
ATOM 868 C C . PHE A 1 113 ? -17.453 26.140 22.513 1.00 45.17 151 PHE A C 1
ATOM 869 O O . PHE A 1 113 ? -16.564 25.302 22.365 1.00 45.29 151 PHE A O 1
ATOM 877 N N . ASP A 1 114 ? -18.392 26.050 23.453 1.00 45.44 152 ASP A N 1
ATOM 878 C CA . ASP A 1 114 ? -18.508 24.889 24.331 1.00 45.70 152 ASP A CA 1
ATOM 879 C C . ASP A 1 114 ? -19.120 23.721 23.560 1.00 45.78 152 ASP A C 1
ATOM 880 O O . ASP A 1 114 ? -20.342 23.618 23.455 1.00 46.07 152 ASP A O 1
ATOM 885 N N . VAL A 1 115 ? -18.278 22.841 23.028 1.00 45.83 153 VAL A N 1
ATOM 886 C CA . VAL A 1 115 ? -18.771 21.689 22.276 1.00 45.95 153 VAL A CA 1
ATOM 887 C C . VAL A 1 115 ? -19.452 20.703 23.218 1.00 46.28 153 VAL A C 1
ATOM 888 O O . VAL A 1 115 ? -18.837 20.216 24.169 1.00 46.29 153 VAL A O 1
ATOM 892 N N . LYS A 1 116 ? -20.720 20.410 22.949 1.00 46.69 154 LYS A N 1
ATOM 893 C CA . LYS A 1 116 ? -21.468 19.445 23.750 1.00 47.00 154 LYS A CA 1
ATOM 894 C C . LYS A 1 116 ? -20.890 18.052 23.518 1.00 47.12 154 LYS A C 1
ATOM 895 O O . LYS A 1 116 ? -20.497 17.714 22.395 1.00 47.05 154 LYS A O 1
ATOM 901 N N . GLU A 1 117 ? -20.834 17.249 24.577 1.00 47.27 155 GLU A N 1
ATOM 902 C CA . GLU A 1 117 ? -20.213 15.926 24.496 1.00 47.38 155 GLU A CA 1
ATOM 903 C C . GLU A 1 117 ? -21.026 14.932 23.660 1.00 47.34 155 GLU A C 1
ATOM 904 O O . GLU A 1 117 ? -20.453 14.008 23.078 1.00 47.37 155 GLU A O 1
ATOM 910 N N . THR A 1 118 ? -22.345 15.123 23.590 1.00 47.30 156 THR A N 1
ATOM 911 C CA . THR A 1 118 ? -23.192 14.316 22.700 1.00 47.24 156 THR A CA 1
ATOM 912 C C . THR A 1 118 ? -22.660 14.379 21.263 1.00 47.15 156 THR A C 1
ATOM 913 O O . THR A 1 118 ? -22.402 13.346 20.652 1.00 46.96 156 THR A O 1
ATOM 917 N N . PHE A 1 119 ? -22.477 15.589 20.741 1.00 47.14 157 PHE A N 1
ATOM 918 C CA . PHE A 1 119 ? -21.860 15.768 19.426 1.00 47.15 157 PHE A CA 1
ATOM 919 C C . PHE A 1 119 ? -20.432 15.212 19.420 1.00 47.05 157 PHE A C 1
ATOM 920 O O . PHE A 1 119 ? -20.030 14.527 18.479 1.00 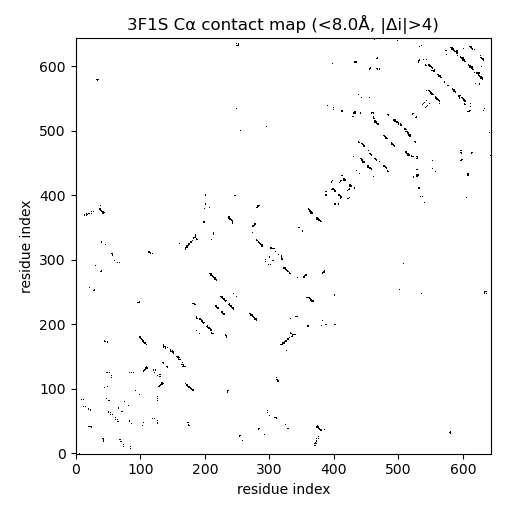47.12 157 PHE A O 1
ATOM 928 N N . PHE A 1 120 ? -19.678 15.505 20.476 1.00 46.94 158 PHE A N 1
ATOM 929 C CA . PHE A 1 120 ? -18.275 15.098 20.562 1.00 46.90 158 PHE A CA 1
ATOM 930 C C . PHE A 1 120 ? -18.097 13.591 20.420 1.00 46.58 158 PHE A C 1
ATOM 931 O O . PHE A 1 120 ? -17.288 13.132 19.614 1.00 46.69 158 PHE A O 1
ATOM 939 N N . ASN A 1 121 ? -18.853 12.827 21.206 1.00 46.25 159 ASN A N 1
ATOM 940 C CA . ASN A 1 121 ? -18.739 11.368 21.199 1.00 46.04 159 ASN A CA 1
ATOM 941 C C . ASN A 1 121 ? -19.387 10.750 19.971 1.00 45.56 159 ASN A C 1
ATOM 942 O O . ASN A 1 121 ? -18.830 9.828 19.374 1.00 45.44 159 ASN A O 1
ATOM 947 N N . LEU A 1 122 ? -20.560 11.255 19.593 1.00 45.14 160 LEU A N 1
ATOM 948 C CA . LEU A 1 122 ? -21.279 10.701 18.447 1.00 44.90 160 LEU A CA 1
ATOM 949 C C . LEU A 1 122 ? -20.534 10.936 17.132 1.00 44.60 160 LEU A C 1
ATOM 950 O O . LEU A 1 122 ? -20.553 10.079 16.258 1.00 44.48 160 LEU A O 1
ATOM 955 N N . SER A 1 123 ? -19.867 12.081 17.003 1.00 44.43 161 SER A N 1
ATOM 956 C CA . SER A 1 123 ? -19.076 12.374 15.804 1.00 44.43 161 SER A CA 1
ATOM 957 C C . SER A 1 123 ? -17.872 11.440 15.681 1.00 44.35 161 SER A C 1
ATOM 958 O O . SER A 1 123 ? -17.495 11.039 14.576 1.00 44.12 161 SER A O 1
ATOM 961 N N . LYS A 1 124 ? -17.272 11.099 16.818 1.00 44.32 162 LYS A N 1
ATOM 962 C CA . LYS A 1 124 ? -16.137 10.182 16.834 1.00 44.35 162 LYS A CA 1
ATOM 963 C C . LYS A 1 124 ? -16.639 8.758 16.601 1.00 44.09 162 LYS A C 1
ATOM 964 O O . LYS A 1 124 ? -16.159 8.062 15.709 1.00 43.90 162 LYS A O 1
ATOM 970 N N . ARG A 1 125 ? -17.627 8.345 17.390 1.00 43.83 163 ARG A N 1
ATOM 971 C CA . ARG A 1 125 ? -18.120 6.967 17.354 1.00 43.72 163 ARG A CA 1
ATOM 972 C C . ARG A 1 125 ? -18.762 6.574 16.015 1.00 43.39 163 ARG A C 1
ATOM 973 O O . ARG A 1 125 ? -18.554 5.460 15.540 1.00 43.37 163 ARG A O 1
ATOM 981 N N . TYR A 1 126 ? -19.526 7.483 15.409 1.00 42.94 164 TYR A N 1
ATOM 982 C CA . TYR A 1 126 ? -20.227 7.182 14.154 1.00 42.59 164 TYR A CA 1
ATOM 983 C C . TYR A 1 126 ? -19.390 7.485 12.916 1.00 42.01 164 TYR A C 1
ATOM 984 O O . TYR A 1 126 ? -19.327 6.666 12.000 1.00 41.96 164 TYR A O 1
ATOM 993 N N . PHE A 1 127 ? -18.757 8.657 12.892 1.00 41.36 165 PHE A N 1
ATOM 994 C CA . PHE A 1 127 ? -18.032 9.132 11.711 1.00 40.81 165 PHE A CA 1
ATOM 995 C C . PHE A 1 127 ? -16.511 9.158 11.881 1.00 40.65 165 PHE A C 1
ATOM 996 O O . PHE A 1 127 ? -15.788 9.481 10.937 1.00 40.56 165 PHE A O 1
ATOM 1004 N N . ASP A 1 128 ? -16.029 8.823 13.077 1.00 40.36 166 ASP A N 1
ATOM 1005 C CA . ASP A 1 128 ? -14.606 8.949 13.417 1.00 40.10 166 ASP A CA 1
ATOM 1006 C C . ASP A 1 128 ? -14.031 10.338 13.121 1.00 39.53 166 ASP A C 1
ATOM 1007 O O . ASP A 1 128 ? -12.850 10.467 12.788 1.00 39.53 166 ASP A O 1
ATOM 1012 N N . THR A 1 129 ? -14.871 11.366 13.244 1.00 38.76 167 THR A N 1
ATOM 1013 C CA . THR A 1 129 ? -14.419 12.746 13.156 1.00 38.16 167 THR A CA 1
ATOM 1014 C C . THR A 1 129 ? -14.000 13.164 14.556 1.00 37.71 167 THR A C 1
ATOM 1015 O O . THR A 1 129 ? -14.800 13.107 15.488 1.00 37.68 167 THR A O 1
ATOM 1019 N N . GLU A 1 130 ? -12.739 13.554 14.701 1.00 37.17 168 GLU A N 1
ATOM 1020 C CA . GLU A 1 130 ? -12.222 14.031 15.973 1.00 36.87 168 GLU A CA 1
ATOM 1021 C C . GLU A 1 130 ? -12.448 15.536 16.086 1.00 36.11 168 GLU A C 1
ATOM 1022 O O . GLU A 1 130 ? -11.942 16.313 15.272 1.00 35.44 168 GLU A O 1
ATOM 1028 N N . CYS A 1 131 ? -13.218 15.939 17.092 1.00 35.55 169 CYS A N 1
ATOM 1029 C CA . CYS A 1 131 ? -13.382 17.353 17.407 1.00 35.27 169 CYS A CA 1
ATOM 1030 C C . CYS A 1 131 ? -12.224 17.795 18.277 1.00 34.45 169 CYS A C 1
ATOM 1031 O O . CYS A 1 131 ? -11.960 17.197 19.319 1.00 34.37 169 CYS A O 1
ATOM 1034 N N . VAL A 1 132 ? -11.522 18.827 17.824 1.00 33.76 170 VAL A N 1
ATOM 1035 C CA . VAL A 1 132 ? -10.366 19.353 18.529 1.00 33.20 170 VAL A CA 1
ATOM 1036 C C . VAL A 1 132 ? -10.528 20.863 18.678 1.00 33.09 170 VAL A C 1
ATOM 1037 O O . VAL A 1 132 ? -10.523 21.588 17.682 1.00 32.76 170 VAL A O 1
ATOM 1041 N N . PRO A 1 133 ? -10.697 21.344 19.922 1.00 33.03 171 PRO A N 1
ATOM 1042 C CA . PRO A 1 133 ? -10.714 22.788 20.150 1.00 33.10 171 PRO A CA 1
ATOM 1043 C C . PRO A 1 133 ? -9.416 23.450 19.680 1.00 33.13 171 PRO A C 1
ATOM 1044 O O . PRO A 1 133 ? -8.338 22.877 19.848 1.00 33.16 171 PRO A O 1
ATOM 1048 N N . MET A 1 134 ? -9.527 24.635 19.087 1.00 33.24 172 MET A N 1
ATOM 1049 C CA . MET A 1 134 ? -8.362 25.369 18.589 1.00 33.38 172 MET A CA 1
ATOM 1050 C C . MET A 1 134 ? -8.492 26.854 18.856 1.00 33.37 172 MET A C 1
ATOM 1051 O O . MET A 1 134 ? -9.574 27.415 18.729 1.00 33.50 172 MET A O 1
ATOM 1056 N N . ASN A 1 135 ? -7.381 27.486 19.219 1.00 33.39 173 ASN A N 1
ATOM 1057 C CA . ASN A 1 135 ? -7.322 28.939 19.301 1.00 33.34 173 ASN A CA 1
ATOM 1058 C C . ASN A 1 135 ? -6.801 29.497 17.975 1.00 33.18 173 ASN A C 1
ATOM 1059 O O . ASN A 1 135 ? -5.594 29.568 17.747 1.00 32.98 173 ASN A O 1
ATOM 1064 N N . PHE A 1 136 ? -7.731 29.876 17.104 1.00 33.14 174 PHE A N 1
ATOM 1065 C CA . PHE A 1 136 ? -7.394 30.424 15.793 1.00 33.01 174 PHE A CA 1
ATOM 1066 C C . PHE A 1 136 ? -6.854 31.850 15.873 1.00 33.29 174 PHE A C 1
ATOM 1067 O O . PHE A 1 136 ? -6.175 32.288 14.951 1.00 33.35 174 PHE A O 1
ATOM 1075 N N . ARG A 1 137 ? -7.141 32.566 16.966 1.00 33.61 175 ARG A N 1
ATOM 1076 C CA . ARG A 1 137 ? -6.640 33.941 17.142 1.00 33.79 175 ARG A CA 1
ATOM 1077 C C . ARG A 1 137 ? -5.113 33.981 17.118 1.00 33.54 175 ARG A C 1
ATOM 1078 O O . ARG A 1 137 ? -4.528 34.897 16.551 1.00 33.79 175 ARG A O 1
ATOM 1086 N N . ASN A 1 138 ? -4.474 32.990 17.731 1.00 33.34 176 ASN A N 1
ATOM 1087 C CA . ASN A 1 138 ? -3.052 32.744 17.498 1.00 33.01 176 ASN A CA 1
ATOM 1088 C C . ASN A 1 138 ? -2.935 31.820 16.282 1.00 32.71 176 ASN A C 1
ATOM 1089 O O . ASN A 1 138 ? -2.852 30.598 16.416 1.00 32.78 176 ASN A O 1
ATOM 1094 N N . ALA A 1 139 ? -2.934 32.429 15.096 1.00 32.32 177 ALA A N 1
ATOM 1095 C CA . ALA A 1 139 ? -3.077 31.711 13.822 1.00 31.89 177 ALA A CA 1
ATOM 1096 C C . ALA A 1 139 ? -1.915 30.774 13.521 1.00 31.65 177 ALA A C 1
ATOM 1097 O O . ALA A 1 139 ? -2.115 29.650 13.053 1.00 31.42 177 ALA A O 1
ATOM 1099 N N . SER A 1 140 ? -0.703 31.252 13.781 1.00 31.32 178 SER A N 1
ATOM 1100 C CA . SER A 1 140 ? 0.511 30.490 13.506 1.00 31.10 178 SER A CA 1
ATOM 1101 C C . SER A 1 140 ? 0.626 29.261 14.401 1.00 30.62 178 SER A C 1
ATOM 1102 O O . SER A 1 140 ? 1.171 28.239 13.982 1.00 30.85 178 SER A O 1
ATOM 1105 N N . GLN A 1 141 ? 0.130 29.362 15.632 1.00 30.02 179 GLN A N 1
ATOM 1106 C CA . GLN A 1 141 ? 0.137 28.216 16.538 1.00 29.58 179 GLN A CA 1
ATOM 1107 C C . GLN A 1 141 ? -0.926 27.208 16.099 1.00 29.26 179 GLN A C 1
ATOM 1108 O O . GLN A 1 141 ? -0.643 26.013 15.990 1.00 29.22 179 GLN A O 1
ATOM 1114 N N . ALA A 1 142 ? -2.133 27.691 15.810 1.00 28.76 180 ALA A N 1
ATOM 1115 C CA . ALA A 1 142 ? -3.196 26.823 15.315 1.00 28.47 180 ALA A CA 1
ATOM 1116 C C . ALA A 1 142 ? -2.734 26.037 14.083 1.00 28.27 180 ALA A C 1
ATOM 1117 O O . ALA A 1 142 ? -3.016 24.847 13.961 1.00 28.38 180 ALA A O 1
ATOM 1119 N N . LYS A 1 143 ? -2.015 26.704 13.185 1.00 27.95 181 LYS A N 1
ATOM 1120 C CA . LYS A 1 143 ? -1.459 26.062 11.992 1.00 27.96 181 LYS A CA 1
ATOM 1121 C C . LYS A 1 143 ? -0.513 24.914 12.362 1.00 27.61 181 LYS A C 1
ATOM 1122 O O . LYS A 1 143 ? -0.631 23.817 11.831 1.00 27.68 181 LYS A O 1
ATOM 1128 N N . ARG A 1 144 ? 0.423 25.173 13.269 1.00 27.39 182 ARG A N 1
ATOM 1129 C CA . ARG A 1 144 ? 1.383 24.144 13.702 1.00 27.22 182 ARG A CA 1
ATOM 1130 C C . ARG A 1 144 ? 0.696 22.963 14.408 1.00 26.98 182 ARG A C 1
ATOM 1131 O O . ARG A 1 144 ? 1.035 21.805 14.164 1.00 26.39 182 ARG A O 1
ATOM 1139 N N . LEU A 1 145 ? -0.275 23.269 15.268 1.00 27.02 183 LEU A N 1
ATOM 1140 C CA . LEU A 1 145 ? -0.977 22.244 16.041 1.00 27.15 183 LEU A CA 1
ATOM 1141 C C . LEU A 1 145 ? -1.872 21.400 15.136 1.00 27.07 183 LEU A C 1
ATOM 1142 O O . LEU A 1 145 ? -1.798 20.183 15.158 1.00 26.99 183 LEU A O 1
ATOM 1147 N N . MET A 1 146 ? -2.697 22.047 14.325 1.00 27.46 184 MET A N 1
ATOM 1148 C CA . MET A 1 146 ? -3.545 21.324 13.377 1.00 27.89 184 MET A CA 1
ATOM 1149 C C . MET A 1 146 ? -2.718 20.431 12.454 1.00 27.96 184 MET A C 1
ATOM 1150 O O . MET A 1 146 ? -3.098 19.287 12.185 1.00 27.87 184 MET A O 1
ATOM 1155 N N . ASN A 1 147 ? -1.592 20.956 11.976 1.00 27.98 185 ASN A N 1
ATOM 1156 C CA . ASN A 1 147 ? -0.714 20.197 11.091 1.00 28.27 185 ASN A CA 1
ATOM 1157 C C . ASN A 1 147 ? -0.059 19.029 11.809 1.00 28.30 185 ASN A C 1
ATOM 1158 O O . ASN A 1 147 ? 0.210 18.005 11.195 1.00 28.23 185 ASN A O 1
ATOM 1163 N N . HIS A 1 148 ? 0.181 19.190 13.108 1.00 28.37 186 HIS A N 1
ATOM 1164 C CA . HIS A 1 148 ? 0.673 18.102 13.943 1.00 28.28 186 HIS A CA 1
ATOM 1165 C C . HIS A 1 148 ? -0.313 16.933 13.986 1.00 28.39 186 HIS A C 1
ATOM 1166 O O . HIS A 1 148 ? 0.076 15.780 13.808 1.00 28.08 186 HIS A O 1
ATOM 1173 N N . TYR A 1 149 ? -1.586 17.234 14.225 1.00 28.66 187 TYR A N 1
ATOM 1174 C CA . TYR A 1 149 ? -2.609 16.184 14.327 1.00 28.71 187 TYR A CA 1
ATOM 1175 C C . TYR A 1 149 ? -2.703 15.375 13.042 1.00 28.91 187 TYR A C 1
ATOM 1176 O O . TYR A 1 149 ? -2.681 14.147 13.075 1.00 28.83 187 TYR A O 1
ATOM 1185 N N . ILE A 1 150 ? -2.780 16.074 11.913 1.00 29.38 188 ILE A N 1
ATOM 1186 C CA . ILE A 1 150 ? -2.878 15.425 10.608 1.00 29.76 188 ILE A CA 1
ATOM 1187 C C . ILE A 1 150 ? -1.581 14.670 10.287 1.00 29.96 188 ILE A C 1
ATOM 1188 O O . ILE A 1 150 ? -1.617 13.599 9.679 1.00 29.84 188 ILE A O 1
ATOM 1193 N N . ASN A 1 151 ? -0.443 15.234 10.697 1.00 30.25 189 ASN A N 1
ATOM 1194 C CA . ASN A 1 151 ? 0.847 14.566 10.553 1.00 30.48 189 ASN A CA 1
ATOM 1195 C C . ASN A 1 151 ? 0.840 13.205 11.245 1.00 30.80 189 ASN A C 1
ATOM 1196 O O . ASN A 1 151 ? 1.223 12.195 10.645 1.00 30.60 189 ASN A O 1
ATOM 1201 N N . LYS A 1 152 ? 0.383 13.191 12.495 1.00 31.38 190 LYS A N 1
ATOM 1202 C CA . LYS A 1 152 ? 0.332 11.974 13.304 1.00 32.06 190 LYS A CA 1
ATOM 1203 C C . LYS A 1 152 ? -0.517 10.894 12.645 1.00 32.44 190 LYS A C 1
ATOM 1204 O O . LYS A 1 152 ? -0.048 9.780 12.429 1.00 32.58 190 LYS A O 1
ATOM 1210 N N . GLU A 1 153 ? -1.759 11.235 12.317 1.00 33.08 191 GLU A N 1
ATOM 1211 C CA . GLU A 1 153 ? -2.717 10.268 11.771 1.00 33.67 191 GLU A CA 1
ATOM 1212 C C . GLU A 1 153 ? -2.342 9.720 10.391 1.00 34.05 191 GLU A C 1
ATOM 1213 O O . GLU A 1 153 ? -2.667 8.576 10.065 1.00 34.48 191 GLU A O 1
ATOM 1219 N N . THR A 1 154 ? -1.671 10.536 9.583 1.00 34.27 192 THR A N 1
ATOM 1220 C CA . THR A 1 154 ? -1.210 10.111 8.264 1.00 34.31 192 THR A CA 1
ATOM 1221 C C . THR A 1 154 ? 0.200 9.512 8.299 1.00 34.61 192 THR A C 1
ATOM 1222 O O . THR A 1 154 ? 0.752 9.177 7.253 1.00 34.67 192 THR A O 1
ATOM 1226 N N . ARG A 1 155 ? 0.781 9.387 9.494 1.00 35.08 193 ARG A N 1
ATOM 1227 C CA . ARG A 1 155 ? 2.158 8.890 9.669 1.00 35.45 193 ARG A CA 1
ATOM 1228 C C . ARG A 1 155 ? 3.167 9.626 8.778 1.00 35.34 193 ARG A C 1
ATOM 1229 O O . ARG A 1 155 ? 4.035 9.007 8.153 1.00 35.12 193 ARG A O 1
ATOM 1237 N N . GLY A 1 156 ? 3.036 10.949 8.720 1.00 35.32 194 GLY A N 1
ATOM 1238 C CA . GLY A 1 156 ? 3.983 11.795 8.002 1.00 35.30 194 GLY A CA 1
ATOM 1239 C C . GLY A 1 156 ? 3.770 11.914 6.505 1.00 35.38 194 GLY A C 1
ATOM 1240 O O . GLY A 1 156 ? 4.532 12.610 5.833 1.00 35.46 194 GLY A O 1
ATOM 1241 N N . LYS A 1 157 ? 2.748 11.247 5.972 1.00 35.48 195 LYS A N 1
ATOM 1242 C CA . LYS A 1 157 ? 2.474 11.292 4.532 1.00 35.69 195 LYS A CA 1
ATOM 1243 C C . LYS A 1 157 ? 1.796 12.600 4.119 1.00 35.48 195 LYS A C 1
ATOM 1244 O O . LYS A 1 157 ? 1.873 12.998 2.956 1.00 35.68 195 LYS A O 1
ATOM 1250 N N . ILE A 1 158 ? 1.112 13.245 5.065 1.00 35.07 196 ILE A N 1
ATOM 1251 C CA . ILE A 1 158 ? 0.630 14.616 4.887 1.00 34.73 196 ILE A CA 1
ATOM 1252 C C . ILE A 1 158 ? 1.161 15.447 6.059 1.00 34.38 196 ILE A C 1
ATOM 1253 O O . ILE A 1 158 ? 0.499 15.582 7.092 1.00 34.26 196 ILE A O 1
ATOM 1258 N N . PRO A 1 159 ? 2.381 15.988 5.907 1.00 34.08 197 PRO A N 1
ATOM 1259 C CA . PRO A 1 159 ? 3.080 16.634 7.018 1.00 33.89 197 PRO A CA 1
ATOM 1260 C C . PRO A 1 159 ? 2.648 18.064 7.313 1.00 33.67 197 PRO A C 1
ATOM 1261 O O . PRO A 1 159 ? 2.727 18.482 8.463 1.00 33.57 197 PRO A O 1
ATOM 1265 N N . LYS A 1 160 ? 2.209 18.802 6.295 1.00 33.58 198 LYS A N 1
ATOM 1266 C CA . LYS A 1 160 ? 1.728 20.177 6.480 1.00 33.70 198 LYS A CA 1
ATOM 1267 C C . LYS A 1 160 ? 0.504 20.482 5.621 1.00 33.25 198 LYS A C 1
ATOM 1268 O O . LYS A 1 160 ? 0.600 21.188 4.624 1.00 33.53 198 LYS A O 1
ATOM 1274 N N . LEU A 1 161 ? -0.648 19.952 6.018 1.00 32.97 199 LEU A N 1
ATOM 1275 C CA . LEU A 1 161 ? -1.901 20.186 5.295 1.00 32.63 199 LEU A CA 1
ATOM 1276 C C . LEU A 1 161 ? -2.215 21.678 5.141 1.00 32.32 199 LEU A C 1
ATOM 1277 O O . LEU A 1 161 ? -2.614 22.124 4.069 1.00 31.90 199 LEU A O 1
ATOM 1282 N N . PHE A 1 162 ? -2.024 22.440 6.214 1.00 32.18 200 PHE A N 1
ATOM 1283 C CA . PHE A 1 162 ? -2.422 23.846 6.244 1.00 32.22 200 PHE A CA 1
ATOM 1284 C C . PHE A 1 162 ? -1.266 24.798 5.974 1.00 32.37 200 PHE A C 1
ATOM 1285 O O . PHE A 1 162 ? -0.188 24.652 6.542 1.00 32.02 200 PHE A O 1
ATOM 1293 N N . ASP A 1 163 ? -1.516 25.777 5.108 1.00 32.96 201 ASP A N 1
ATOM 1294 C CA . ASP A 1 163 ? -0.553 26.836 4.798 1.00 33.54 201 ASP A CA 1
ATOM 1295 C C . ASP A 1 163 ? -0.923 28.161 5.431 1.00 33.56 201 ASP A C 1
ATOM 1296 O O . ASP A 1 163 ? -0.057 28.988 5.682 1.00 33.78 201 ASP A O 1
ATOM 1301 N N . GLU A 1 164 ? -2.210 28.381 5.664 1.00 33.85 202 GLU A N 1
ATOM 1302 C CA . GLU A 1 164 ? -2.679 29.679 6.132 1.00 34.03 202 GLU A CA 1
ATOM 1303 C C . GLU A 1 164 ? -3.896 29.500 7.017 1.00 33.51 202 GLU A C 1
ATOM 1304 O O . GLU A 1 164 ? -4.724 28.630 6.767 1.00 33.80 202 GLU A O 1
ATOM 1310 N N . ILE A 1 165 ? -3.997 30.322 8.053 1.00 32.87 203 ILE A N 1
ATOM 1311 C CA . ILE A 1 165 ? -5.142 30.281 8.941 1.00 32.59 203 ILE A CA 1
ATOM 1312 C C . ILE A 1 165 ? -5.641 31.692 9.195 1.00 32.34 203 ILE A C 1
ATOM 1313 O O . ILE A 1 165 ? -4.878 32.571 9.586 1.00 32.43 203 ILE A O 1
ATOM 1318 N N . ASN A 1 166 ? -6.926 31.903 8.943 1.00 32.10 204 ASN A N 1
ATO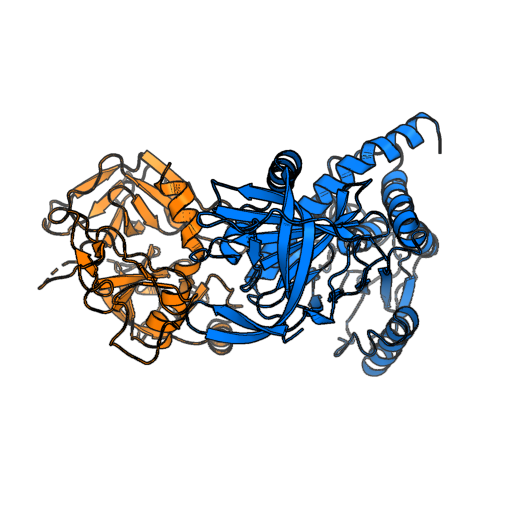M 1319 C CA . ASN A 1 166 ? -7.572 33.160 9.264 1.00 31.98 204 ASN A CA 1
ATOM 1320 C C . ASN A 1 166 ? -7.845 33.166 10.769 1.00 31.65 204 ASN A C 1
ATOM 1321 O O . ASN A 1 166 ? -8.489 32.253 11.279 1.00 31.39 204 ASN A O 1
ATOM 1326 N N . PRO A 1 167 ? -7.351 34.188 11.492 1.00 31.62 205 PRO A N 1
ATOM 1327 C CA . PRO A 1 167 ? -7.615 34.233 12.939 1.00 31.58 205 PRO A CA 1
ATOM 1328 C C . PRO A 1 167 ? -9.085 34.448 13.308 1.00 31.43 205 PRO A C 1
ATOM 1329 O O . PRO A 1 167 ? -9.438 34.344 14.486 1.00 31.37 205 PRO A O 1
ATOM 1333 N N . GLU A 1 168 ? -9.918 34.741 12.308 1.00 31.30 206 GLU A N 1
ATOM 1334 C CA . GLU A 1 168 ? -11.363 34.918 12.488 1.00 31.46 206 GLU A CA 1
ATOM 1335 C C . GLU A 1 168 ? -12.116 33.585 12.408 1.00 31.02 206 GLU A C 1
ATOM 1336 O O . GLU A 1 168 ? -13.329 33.548 12.614 1.00 30.85 206 GLU A O 1
ATOM 1342 N N . THR A 1 169 ? -11.392 32.508 12.095 1.00 30.65 207 THR A N 1
ATOM 1343 C CA . THR A 1 169 ? -11.968 31.189 11.844 1.00 30.41 207 THR A CA 1
ATOM 1344 C C . THR A 1 169 ? -12.846 30.689 12.999 1.00 30.29 207 THR A C 1
ATOM 1345 O O . THR A 1 169 ? -12.530 30.905 14.173 1.00 30.28 207 THR A O 1
ATOM 1349 N N . LYS A 1 170 ? -13.950 30.028 12.648 1.00 29.95 208 LYS A N 1
ATOM 1350 C CA . LYS A 1 170 ? -14.891 29.487 13.631 1.00 29.89 208 LYS A CA 1
ATOM 1351 C C . LYS A 1 170 ? -14.792 27.969 13.706 1.00 29.69 208 LYS A C 1
ATOM 1352 O O . LYS A 1 170 ? -14.670 27.401 14.791 1.00 29.41 208 LYS A O 1
ATOM 1358 N N . LEU A 1 171 ? -14.857 27.324 12.542 1.00 29.59 209 LEU A N 1
ATOM 1359 C CA . LEU A 1 171 ? -14.788 25.872 12.449 1.00 29.41 209 LEU A CA 1
ATOM 1360 C C . LEU A 1 171 ? -14.163 25.476 11.112 1.00 29.28 209 LEU A C 1
ATOM 1361 O O . LEU A 1 171 ? -14.567 25.977 10.066 1.00 28.84 209 LEU A O 1
ATOM 1366 N N . ILE A 1 172 ? -13.165 24.593 11.161 1.00 29.41 210 ILE A N 1
ATOM 1367 C CA . ILE A 1 172 ? -12.581 23.995 9.953 1.00 29.59 210 ILE A CA 1
ATOM 1368 C C . ILE A 1 172 ? -12.771 22.475 9.983 1.00 29.89 210 ILE A C 1
ATOM 1369 O O . ILE A 1 172 ? -12.379 21.812 10.947 1.00 29.63 210 ILE A O 1
ATOM 1374 N N . LEU A 1 173 ? -13.373 21.940 8.922 1.00 30.54 211 LEU A N 1
ATOM 1375 C CA . LEU A 1 173 ? -13.577 20.500 8.768 1.00 30.90 211 LEU A CA 1
ATOM 1376 C C . LEU A 1 173 ? -12.548 19.982 7.776 1.00 31.36 211 LEU A C 1
ATOM 1377 O O . LEU A 1 173 ? -12.408 20.526 6.674 1.00 31.46 211 LEU A O 1
ATOM 1382 N N . VAL A 1 174 ? -11.825 18.938 8.181 1.00 31.82 212 VAL A N 1
ATOM 1383 C CA . VAL A 1 174 ? -10.784 18.325 7.363 1.00 32.12 212 VAL A CA 1
ATOM 1384 C C . VAL A 1 174 ? -11.084 16.853 7.135 1.00 32.29 212 VAL A C 1
ATOM 1385 O O . VAL A 1 174 ? -11.321 16.114 8.084 1.00 32.31 212 VAL A O 1
ATOM 1389 N N . ASP A 1 175 ? -11.066 16.428 5.877 1.00 32.60 213 ASP A N 1
ATOM 1390 C CA . ASP A 1 175 ? -11.147 15.012 5.545 1.00 32.69 213 ASP A CA 1
ATOM 1391 C C . ASP A 1 175 ? -9.909 14.645 4.734 1.00 32.72 213 ASP A C 1
ATOM 1392 O O . ASP A 1 175 ? -9.608 15.289 3.740 1.00 32.79 213 ASP A O 1
ATOM 1397 N N . TYR A 1 176 ? -9.182 13.626 5.181 1.00 32.78 214 TYR A N 1
ATOM 1398 C CA . TYR A 1 176 ? -8.003 13.142 4.467 1.00 32.89 214 TYR A CA 1
ATOM 1399 C C . TYR A 1 176 ? -8.186 11.664 4.153 1.00 33.07 214 TYR A C 1
ATOM 1400 O O . TYR A 1 176 ? -8.812 10.927 4.918 1.00 32.81 214 TYR A O 1
ATOM 1409 N N . ILE A 1 177 ? -7.647 11.234 3.019 1.00 33.47 215 ILE A N 1
ATOM 1410 C CA . ILE A 1 177 ? -7.715 9.829 2.642 1.00 33.87 215 ILE A CA 1
ATOM 1411 C C . ILE A 1 177 ? -6.556 9.455 1.713 1.00 33.63 215 ILE A C 1
ATOM 1412 O O . ILE A 1 177 ? -6.295 10.136 0.730 1.00 33.69 215 ILE A O 1
ATOM 1417 N N . LEU A 1 178 ? -5.849 8.385 2.071 1.00 33.60 216 LEU A N 1
ATOM 1418 C CA . LEU A 1 178 ? -4.656 7.939 1.364 1.00 33.56 216 LEU A CA 1
ATOM 1419 C C . LEU A 1 178 ? -4.803 6.475 0.987 1.00 33.50 216 LEU A C 1
ATOM 1420 O O . LEU A 1 178 ? -5.220 5.653 1.811 1.00 33.33 216 LEU A O 1
ATOM 1425 N N . PHE A 1 179 ? -4.453 6.147 -0.254 1.00 33.32 217 PHE A N 1
ATOM 1426 C CA . PHE A 1 179 ? -4.638 4.794 -0.757 1.00 33.19 217 PHE A CA 1
ATOM 1427 C C . PHE A 1 179 ? -3.567 4.364 -1.761 1.00 33.22 217 PHE A C 1
ATOM 1428 O O . PHE A 1 179 ? -3.252 5.088 -2.702 1.00 32.95 217 PHE A O 1
ATOM 1436 N N . LYS A 1 180 ? -3.007 3.182 -1.514 1.00 33.44 218 LYS A N 1
ATOM 1437 C CA . LYS A 1 180 ? -2.220 2.438 -2.492 1.00 33.65 218 LYS A CA 1
ATOM 1438 C C . LYS A 1 180 ? -2.633 0.972 -2.373 1.00 33.47 218 LYS A C 1
ATOM 1439 O O . LYS A 1 180 ? -2.415 0.352 -1.330 1.00 33.49 218 LYS A O 1
ATOM 1445 N N . GLY A 1 181 ? -3.219 0.420 -3.433 1.00 33.22 219 GLY A N 1
ATOM 1446 C CA . GLY A 1 181 ? -3.726 -0.956 -3.401 1.00 32.97 219 GLY A CA 1
ATOM 1447 C C . GLY A 1 181 ? -2.808 -1.988 -4.025 1.00 32.63 219 GLY A C 1
ATOM 1448 O O . GLY A 1 181 ? -1.790 -1.655 -4.627 1.00 32.59 219 GLY A O 1
ATOM 1449 N N . LYS A 1 182 ? -3.180 -3.254 -3.871 1.00 32.48 220 LYS A N 1
ATOM 1450 C CA . LYS A 1 182 ? -2.497 -4.362 -4.537 1.00 32.39 220 LYS A CA 1
ATOM 1451 C C . LYS A 1 182 ? -3.441 -4.986 -5.553 1.00 31.89 220 LYS A C 1
ATOM 1452 O O . LYS A 1 182 ? -4.553 -5.377 -5.203 1.00 31.94 220 LYS A O 1
ATOM 1458 N N . TRP A 1 183 ? -3.004 -5.071 -6.808 1.00 31.49 221 TRP A N 1
ATOM 1459 C CA . TRP A 1 183 ? -3.841 -5.628 -7.879 1.00 31.16 221 TRP A CA 1
ATOM 1460 C C . TRP A 1 183 ? -4.075 -7.124 -7.665 1.00 31.30 221 TRP A C 1
ATOM 1461 O O . TRP A 1 183 ? -3.252 -7.796 -7.046 1.00 31.20 221 TRP A O 1
ATOM 1472 N N . LEU A 1 184 ? -5.191 -7.641 -8.178 1.00 31.45 222 LEU A N 1
ATOM 1473 C CA . LEU A 1 184 ? -5.448 -9.086 -8.140 1.00 31.65 222 LEU A CA 1
ATOM 1474 C C . LEU A 1 184 ? -4.538 -9.836 -9.108 1.00 31.44 222 LEU A C 1
ATOM 1475 O O . LEU A 1 184 ? -4.093 -10.942 -8.811 1.00 31.54 222 LEU A O 1
ATOM 1480 N N . THR A 1 185 ? -4.289 -9.247 -10.272 1.00 31.15 223 THR A N 1
ATOM 1481 C CA . THR A 1 185 ? -3.239 -9.736 -11.158 1.00 31.02 223 THR A CA 1
ATOM 1482 C C . THR A 1 185 ? -2.228 -8.607 -11.360 1.00 30.58 223 THR A C 1
ATOM 1483 O O . THR A 1 185 ? -2.566 -7.563 -11.917 1.00 30.68 223 THR A O 1
ATOM 1487 N N . PRO A 1 186 ? -0.987 -8.809 -10.890 1.00 29.97 224 PRO A N 1
ATOM 1488 C CA . PRO A 1 186 ? 0.028 -7.770 -10.944 1.00 29.75 224 PRO A CA 1
ATOM 1489 C C . PRO A 1 186 ? 0.572 -7.526 -12.349 1.00 29.21 224 PRO A C 1
ATOM 1490 O O . PRO A 1 186 ? 0.440 -8.376 -13.225 1.00 29.27 224 PRO A O 1
ATOM 1494 N N . PHE A 1 187 ? 1.170 -6.357 -12.545 1.00 28.76 225 PHE A N 1
ATOM 1495 C CA . PHE A 1 187 ? 1.953 -6.078 -13.738 1.00 28.31 225 PHE A CA 1
ATOM 1496 C C . PHE A 1 187 ? 3.365 -6.551 -13.447 1.00 28.20 225 PHE A C 1
ATOM 1497 O O . PHE A 1 187 ? 3.804 -6.538 -12.302 1.00 27.93 225 PHE A O 1
ATOM 1505 N N . ASP A 1 188 ? 4.066 -6.998 -14.482 1.00 28.36 226 ASP A N 1
ATOM 1506 C CA . ASP A 1 188 ? 5.423 -7.497 -14.329 1.00 28.24 226 ASP A CA 1
ATOM 1507 C C . ASP A 1 188 ? 6.378 -6.324 -14.561 1.00 28.06 226 ASP A C 1
ATOM 1508 O O . ASP A 1 188 ? 6.456 -5.809 -15.677 1.00 27.95 226 ASP A O 1
ATOM 1513 N N . PRO A 1 189 ? 7.104 -5.891 -13.509 1.00 27.92 227 PRO A N 1
ATOM 1514 C CA . PRO A 1 189 ? 7.993 -4.729 -13.643 1.00 27.80 227 PRO A CA 1
ATOM 1515 C C . PRO A 1 189 ? 9.114 -4.905 -14.673 1.00 27.60 227 PRO A C 1
ATOM 1516 O O . PRO A 1 189 ? 9.686 -3.914 -15.132 1.00 27.56 227 PRO A O 1
ATOM 1520 N N . VAL A 1 190 ? 9.430 -6.148 -15.023 1.00 27.31 228 VAL A N 1
ATOM 1521 C CA . VAL A 1 190 ? 10.395 -6.413 -16.086 1.00 27.41 228 VAL A CA 1
ATOM 1522 C C . VAL A 1 190 ? 9.903 -5.868 -17.437 1.00 27.34 228 VAL A C 1
ATOM 1523 O O . VAL A 1 190 ? 10.705 -5.525 -18.295 1.00 27.26 228 VAL A O 1
ATOM 1527 N N . PHE A 1 191 ? 8.588 -5.769 -17.608 1.00 27.63 229 PHE A N 1
ATOM 1528 C CA . PHE A 1 191 ? 7.998 -5.249 -18.845 1.00 27.83 229 PHE A CA 1
ATOM 1529 C C . PHE A 1 191 ? 7.529 -3.789 -18.749 1.00 28.03 229 PHE A C 1
ATOM 1530 O O . PHE A 1 191 ? 6.995 -3.244 -19.716 1.00 28.04 229 PHE A O 1
ATOM 1538 N N . THR A 1 192 ? 7.717 -3.159 -17.592 1.00 28.35 230 THR A N 1
ATOM 1539 C CA . THR A 1 192 ? 7.460 -1.731 -17.458 1.00 28.63 230 THR A CA 1
ATOM 1540 C C . THR A 1 192 ? 8.528 -0.993 -18.240 1.00 29.07 230 THR A C 1
ATOM 1541 O O . THR A 1 192 ? 9.707 -1.158 -17.966 1.00 29.24 230 THR A O 1
ATOM 1545 N N . GLU A 1 193 ? 8.123 -0.205 -19.230 1.00 29.86 231 GLU A N 1
ATOM 1546 C CA . GLU A 1 193 ? 9.073 0.590 -20.003 1.00 30.46 231 GLU A CA 1
ATOM 1547 C C . GLU A 1 193 ? 8.584 2.009 -20.246 1.00 30.64 231 GLU A C 1
ATOM 1548 O O . GLU A 1 193 ? 7.403 2.308 -20.098 1.00 30.91 231 GLU A O 1
ATOM 1554 N N . VAL A 1 194 ? 9.519 2.871 -20.633 1.00 30.92 232 VAL A N 1
ATOM 1555 C CA . VAL A 1 194 ? 9.234 4.268 -20.914 1.00 31.10 232 VAL A CA 1
ATOM 1556 C C . VAL A 1 194 ? 8.550 4.377 -22.280 1.00 31.20 232 VAL A C 1
ATOM 1557 O O . VAL A 1 194 ? 9.158 4.094 -23.311 1.00 31.43 232 VAL A O 1
ATOM 1561 N N . ASP A 1 195 ? 7.276 4.757 -22.273 1.00 31.14 233 ASP A N 1
ATOM 1562 C CA . ASP A 1 195 ? 6.498 4.925 -23.498 1.00 31.14 233 ASP A CA 1
ATOM 1563 C C . ASP A 1 195 ? 6.055 6.368 -23.610 1.00 30.69 233 ASP A C 1
ATOM 1564 O O . ASP A 1 195 ? 6.141 7.133 -22.644 1.00 30.58 233 ASP A O 1
ATOM 1569 N N . THR A 1 196 ? 5.556 6.730 -24.789 1.00 30.15 234 THR A N 1
ATOM 1570 C CA . THR A 1 196 ? 5.066 8.075 -25.018 1.00 30.03 234 THR A CA 1
ATOM 1571 C C . THR A 1 196 ? 3.643 8.192 -24.472 1.00 29.79 234 THR A C 1
ATOM 1572 O O . THR A 1 196 ? 2.874 7.229 -24.489 1.00 29.71 234 THR A O 1
ATOM 1576 N N . PHE A 1 197 ? 3.321 9.375 -23.962 1.00 29.44 235 PHE A N 1
ATOM 1577 C CA . PHE A 1 197 ? 1.995 9.683 -23.458 1.00 29.09 235 PHE A CA 1
ATOM 1578 C C . PHE A 1 197 ? 1.595 11.005 -24.084 1.00 29.22 235 PHE A C 1
ATOM 1579 O O . PHE A 1 197 ? 2.372 11.963 -24.065 1.00 29.39 235 PHE A O 1
ATOM 1587 N N . HIS A 1 198 ? 0.392 11.057 -24.640 1.00 29.25 236 HIS A N 1
ATOM 1588 C CA . HIS A 1 198 ? -0.095 12.254 -25.311 1.00 29.41 236 HIS A CA 1
ATOM 1589 C C . HIS A 1 198 ? -0.844 13.132 -24.320 1.00 29.50 236 HIS A C 1
ATOM 1590 O O . HIS A 1 198 ? -2.012 12.883 -24.022 1.00 29.69 236 HIS A O 1
ATOM 1597 N N . LEU A 1 199 ? -0.173 14.155 -23.800 1.00 29.56 237 LEU A N 1
ATOM 1598 C CA . LEU A 1 199 ? -0.843 15.148 -22.958 1.00 29.65 237 LEU A CA 1
ATOM 1599 C C . LEU A 1 199 ? -2.000 15.772 -23.743 1.00 29.88 237 LEU A C 1
ATOM 1600 O O . LEU A 1 199 ? -3.074 16.020 -23.199 1.00 30.03 237 LEU A O 1
ATOM 1605 N N . ASP A 1 200 ? -1.768 16.004 -25.030 1.00 30.19 238 ASP A N 1
ATOM 1606 C CA . ASP A 1 200 ? -2.835 16.346 -25.963 1.00 30.54 238 ASP A CA 1
ATOM 1607 C C . ASP A 1 200 ? -2.352 16.053 -27.386 1.00 30.86 238 ASP A C 1
ATOM 1608 O O . ASP A 1 200 ? -1.259 15.527 -27.568 1.00 30.87 238 ASP A O 1
ATOM 1613 N N . LYS A 1 201 ? -3.154 16.393 -28.387 1.00 31.39 239 LYS A N 1
ATOM 1614 C CA . LYS A 1 201 ? -2.821 16.068 -29.774 1.00 32.00 239 LYS A CA 1
ATOM 1615 C C . LYS A 1 201 ? -1.554 16.758 -30.295 1.00 32.27 239 LYS A C 1
ATOM 1616 O O . LYS A 1 201 ? -0.995 16.325 -31.295 1.00 32.09 239 LYS A O 1
ATOM 1622 N N . TYR A 1 202 ? -1.101 17.815 -29.616 1.00 32.84 240 TYR A N 1
ATOM 1623 C CA . TYR A 1 202 ? 0.099 18.557 -30.027 1.00 33.19 240 TYR A CA 1
ATOM 1624 C C . TYR A 1 202 ? 1.238 18.509 -29.011 1.00 33.57 240 TYR A C 1
ATOM 1625 O O . TYR A 1 202 ? 2.212 19.252 -29.148 1.00 33.69 240 TYR A O 1
ATOM 1634 N N . LYS A 1 203 ? 1.134 17.644 -28.006 1.00 34.01 241 LYS A N 1
ATOM 1635 C CA . LYS A 1 203 ? 2.123 17.622 -26.922 1.00 34.47 241 LYS A CA 1
ATOM 1636 C C . LYS A 1 203 ? 2.301 16.213 -26.363 1.00 34.50 241 LYS A C 1
ATOM 1637 O O . LYS A 1 203 ? 1.331 15.586 -25.922 1.00 34.57 241 LYS A O 1
ATOM 1643 N N . THR A 1 204 ? 3.541 15.728 -26.384 1.00 34.65 242 THR A N 1
ATOM 1644 C CA . THR A 1 204 ? 3.872 14.390 -25.895 1.00 34.90 242 THR A CA 1
ATOM 1645 C C . THR A 1 204 ? 4.866 14.464 -24.739 1.00 35.01 242 THR A C 1
ATOM 1646 O O . THR A 1 204 ? 5.586 15.449 -24.589 1.00 35.00 242 THR A O 1
ATOM 1650 N N . ILE A 1 205 ? 4.885 13.417 -23.922 1.00 35.18 243 ILE A N 1
ATOM 1651 C CA . ILE A 1 205 ? 5.860 13.280 -22.842 1.00 35.26 243 ILE A CA 1
ATOM 1652 C C . ILE A 1 205 ? 6.151 11.793 -22.650 1.00 35.18 243 ILE A C 1
ATOM 1653 O O . ILE A 1 205 ? 5.335 10.949 -23.026 1.00 35.63 243 ILE A O 1
ATOM 1658 N N . LYS A 1 206 ? 7.321 11.474 -22.102 1.00 34.80 244 LYS A N 1
ATOM 1659 C CA . LYS A 1 206 ? 7.695 10.089 -21.824 1.00 34.52 244 LYS A CA 1
ATOM 1660 C C . LYS A 1 206 ? 7.288 9.718 -20.403 1.00 34.01 244 LYS A C 1
ATOM 1661 O O . LYS A 1 206 ? 7.532 10.485 -19.477 1.00 34.38 244 LYS A O 1
ATOM 1667 N N . VAL A 1 207 ? 6.663 8.551 -20.235 1.00 33.22 245 VAL A N 1
ATOM 1668 C CA . VAL A 1 207 ? 6.232 8.079 -18.914 1.00 32.56 245 VAL A CA 1
ATOM 1669 C C . VAL A 1 207 ? 6.497 6.580 -18.746 1.00 32.01 245 VAL A C 1
ATOM 1670 O O . VAL A 1 207 ? 6.507 5.834 -19.734 1.00 31.96 245 VAL A O 1
ATOM 1674 N N . PRO A 1 208 ? 6.718 6.131 -17.497 1.00 31.21 246 PRO A N 1
ATOM 1675 C CA . PRO A 1 208 ? 6.784 4.691 -17.228 1.00 30.63 246 PRO A CA 1
ATOM 1676 C C . PRO A 1 208 ? 5.434 4.021 -17.466 1.00 29.96 246 PRO A C 1
ATOM 1677 O O . PRO A 1 208 ? 4.431 4.444 -16.897 1.00 29.83 246 PRO A O 1
ATOM 1681 N N . MET A 1 209 ? 5.418 2.991 -18.307 1.00 29.27 247 MET A N 1
ATOM 1682 C CA . MET A 1 209 ? 4.181 2.326 -18.709 1.00 28.53 247 MET A CA 1
ATOM 1683 C C . MET A 1 209 ? 4.225 0.867 -18.274 1.00 27.95 247 MET A C 1
ATOM 1684 O O . MET A 1 209 ? 5.136 0.137 -18.650 1.00 27.62 247 MET A O 1
ATOM 1689 N N . MET A 1 210 ? 3.239 0.454 -17.484 1.00 27.35 248 MET A N 1
ATOM 1690 C CA . MET A 1 210 ? 3.168 -0.910 -16.984 1.00 27.23 248 MET A CA 1
ATOM 1691 C C . MET A 1 210 ? 2.500 -1.808 -18.019 1.00 27.24 248 MET A C 1
ATOM 1692 O O . MET A 1 210 ? 1.681 -1.345 -18.811 1.00 27.31 248 MET A O 1
ATOM 1697 N N . TYR A 1 211 ? 2.858 -3.089 -18.004 1.00 27.20 249 TYR A N 1
ATOM 1698 C CA . TYR A 1 211 ? 2.313 -4.067 -18.945 1.00 27.23 249 TYR A CA 1
ATOM 1699 C C . TYR A 1 211 ? 1.668 -5.211 -18.184 1.00 27.25 249 TYR A C 1
ATOM 1700 O O . TYR A 1 211 ? 2.266 -5.763 -17.258 1.00 27.18 249 TYR A O 1
ATOM 1709 N N . GLY A 1 212 ? 0.446 -5.558 -18.586 1.00 27.26 250 GLY A N 1
ATOM 1710 C CA . GLY A 1 212 ? -0.320 -6.613 -17.943 1.00 27.24 250 GLY A CA 1
ATOM 1711 C C . GLY A 1 212 ? -0.908 -7.542 -18.981 1.00 27.38 250 GLY A C 1
ATOM 1712 O O . GLY A 1 212 ? -1.413 -7.085 -20.008 1.00 27.49 250 GLY A O 1
ATOM 1713 N N . ALA A 1 213 ? -0.830 -8.844 -18.712 1.00 27.35 251 ALA A N 1
ATOM 1714 C CA . ALA A 1 213 ? -1.359 -9.865 -19.611 1.00 27.35 251 ALA A CA 1
ATOM 1715 C C . ALA A 1 213 ? -2.253 -10.831 -18.840 1.00 27.30 251 ALA A C 1
ATOM 1716 O O . ALA A 1 213 ? -1.874 -11.323 -17.776 1.00 27.18 251 ALA A O 1
ATOM 1718 N N . GLY A 1 214 ? -3.443 -11.088 -19.376 1.00 27.39 252 GLY A N 1
ATOM 1719 C CA . GLY A 1 214 ? -4.359 -12.068 -18.789 1.00 27.35 252 GLY A CA 1
ATOM 1720 C C . GLY A 1 214 ? -5.821 -11.729 -18.999 1.00 27.24 252 GLY A C 1
ATOM 1721 O O . GLY A 1 214 ? -6.169 -10.926 -19.869 1.00 27.27 252 GLY A O 1
ATOM 1722 N N . LYS A 1 215 ? -6.675 -12.348 -18.189 1.00 26.99 253 LYS A N 1
ATOM 1723 C CA . LYS A 1 215 ? -8.113 -12.135 -18.277 1.00 26.95 253 LYS A CA 1
ATOM 1724 C C . LYS A 1 215 ? -8.494 -10.813 -17.627 1.00 26.50 253 LYS A C 1
ATOM 1725 O O . LYS A 1 215 ? -8.233 -10.607 -16.443 1.00 26.45 253 LYS A O 1
ATOM 1731 N N . PHE A 1 216 ? -9.096 -9.925 -18.414 1.00 26.04 254 PHE A N 1
ATOM 1732 C CA . PHE A 1 216 ? -9.603 -8.649 -17.914 1.00 25.86 254 PHE A CA 1
ATOM 1733 C C . PHE A 1 216 ? -11.019 -8.407 -18.429 1.00 25.44 254 PHE A C 1
ATOM 1734 O O . PHE A 1 216 ? -11.353 -8.779 -19.560 1.00 25.17 254 PHE A O 1
ATOM 1742 N N . ALA A 1 217 ? -11.848 -7.786 -17.594 1.00 25.20 255 ALA A N 1
ATOM 1743 C CA . ALA A 1 217 ? -13.205 -7.417 -17.989 1.00 25.10 255 ALA A CA 1
ATOM 1744 C C . ALA A 1 217 ? -13.185 -6.009 -18.568 1.00 25.05 255 ALA A C 1
ATOM 1745 O O . ALA A 1 217 ? -12.551 -5.113 -18.010 1.00 24.73 255 ALA A O 1
ATOM 1747 N N . SER A 1 218 ? -13.868 -5.821 -19.693 1.00 25.15 256 SER A N 1
ATOM 1748 C CA . SER A 1 218 ? -13.968 -4.504 -20.310 1.00 25.40 256 SER A CA 1
ATOM 1749 C C . SER A 1 218 ? -15.183 -4.401 -21.220 1.00 25.77 256 SER A C 1
ATOM 1750 O O . SER A 1 218 ? -15.828 -5.399 -21.526 1.00 25.53 256 SER A O 1
ATOM 1753 N N . THR A 1 219 ? -15.491 -3.176 -21.630 1.00 26.37 257 THR A N 1
ATOM 1754 C CA . THR A 1 219 ? -16.556 -2.923 -22.596 1.00 26.84 257 THR A CA 1
ATOM 1755 C C . THR A 1 219 ? -16.292 -1.626 -23.331 1.00 27.34 257 THR A C 1
ATOM 1756 O O . THR A 1 219 ? -15.429 -0.837 -22.931 1.00 27.34 257 THR A O 1
ATOM 1760 N N . PHE A 1 220 ? -17.053 -1.408 -24.398 1.00 27.89 258 PHE A N 1
ATOM 1761 C CA . PHE A 1 220 ? -16.893 -0.229 -25.235 1.00 28.44 258 PHE A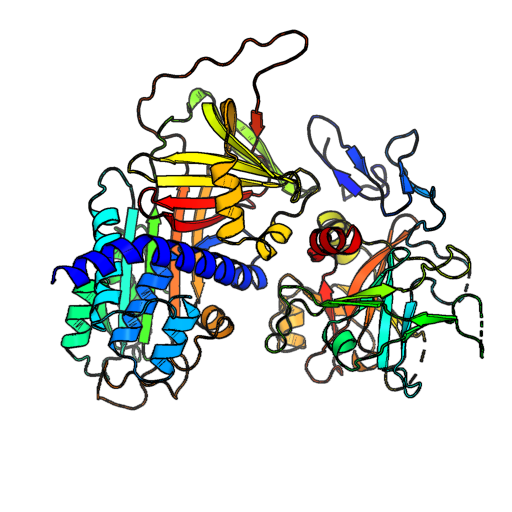 CA 1
ATOM 1762 C C . PHE A 1 220 ? -18.231 0.451 -25.465 1.00 28.64 258 PHE A C 1
ATOM 1763 O O . PHE A 1 220 ? -19.109 -0.108 -26.117 1.00 28.82 258 PHE A O 1
ATOM 1771 N N . ASP A 1 221 ? -18.387 1.661 -24.937 1.00 29.07 259 ASP A N 1
ATOM 1772 C CA . ASP A 1 221 ? -19.608 2.426 -25.161 1.00 29.34 259 ASP A CA 1
ATOM 1773 C C . ASP A 1 221 ? -19.590 2.990 -26.583 1.00 29.64 259 ASP A C 1
ATOM 1774 O O . ASP A 1 221 ? -18.754 3.833 -26.918 1.00 29.52 259 ASP A O 1
ATOM 1779 N N . LYS A 1 222 ? -20.520 2.514 -27.407 1.00 30.04 260 LYS A N 1
ATOM 1780 C CA . LYS A 1 222 ? -20.599 2.919 -28.808 1.00 30.57 260 LYS A CA 1
ATOM 1781 C C . LYS A 1 222 ? -21.181 4.325 -28.968 1.00 30.72 260 LYS A C 1
ATOM 1782 O O . LYS A 1 222 ? -20.956 4.973 -29.988 1.00 30.89 260 LYS A O 1
ATOM 1788 N N . ASN A 1 223 ? -21.938 4.787 -27.975 1.00 30.95 261 ASN A N 1
ATOM 1789 C CA . ASN A 1 223 ? -22.498 6.136 -28.005 1.00 31.28 261 ASN A CA 1
ATOM 1790 C C . ASN A 1 223 ? -21.415 7.183 -27.718 1.00 31.37 261 ASN A C 1
ATOM 1791 O O . ASN A 1 223 ? -21.089 8.001 -28.582 1.00 31.65 261 ASN A O 1
ATOM 1796 N N . PHE A 1 224 ? -20.840 7.136 -26.521 1.00 31.20 262 PHE A N 1
ATOM 1797 C CA . PHE A 1 224 ? -19.829 8.117 -26.114 1.00 31.11 262 PHE A CA 1
ATOM 1798 C C . PHE A 1 224 ? -18.426 7.823 -26.637 1.00 31.01 262 PHE A C 1
ATOM 1799 O O . PHE A 1 224 ? -17.534 8.647 -26.465 1.00 30.95 262 PHE A O 1
ATOM 1807 N N . ARG A 1 225 ? -18.223 6.659 -27.253 1.00 30.86 263 ARG A N 1
ATOM 1808 C CA . ARG A 1 225 ? -16.935 6.319 -27.861 1.00 30.87 263 ARG A CA 1
ATOM 1809 C C . ARG A 1 225 ? -15.809 6.177 -26.836 1.00 30.71 263 ARG A C 1
ATOM 1810 O O . ARG A 1 225 ? -14.734 6.740 -27.013 1.00 30.88 263 ARG A O 1
ATOM 1818 N N . CYS A 1 226 ? -16.047 5.430 -25.763 1.00 30.43 264 CYS A N 1
ATOM 1819 C CA . CYS A 1 226 ? -15.021 5.249 -24.733 1.00 30.18 264 CYS A CA 1
ATOM 1820 C C . CYS A 1 226 ? -14.926 3.798 -24.282 1.00 29.57 264 CYS A C 1
ATOM 1821 O O . CYS A 1 226 ? -15.919 3.072 -24.283 1.00 29.56 264 CYS A O 1
ATOM 1824 N N . HIS A 1 227 ? -13.714 3.385 -23.921 1.00 28.93 265 HIS A N 1
ATOM 1825 C CA . HIS A 1 227 ? -13.466 2.054 -23.392 1.00 28.55 265 HIS A CA 1
ATOM 1826 C C . HIS A 1 227 ? -13.532 2.123 -21.876 1.00 27.94 265 HIS A C 1
ATOM 1827 O O . HIS A 1 227 ? -13.097 3.102 -21.283 1.00 27.27 265 HIS A O 1
ATOM 1834 N N . VAL A 1 228 ? -14.098 1.086 -21.261 1.00 27.62 266 VAL A N 1
ATOM 1835 C CA . VAL A 1 228 ? -14.174 0.988 -19.807 1.00 27.32 266 VAL A CA 1
ATOM 1836 C C . VAL A 1 228 ? -13.565 -0.341 -19.356 1.00 27.36 266 VAL A C 1
ATOM 1837 O O . VAL A 1 228 ? -14.028 -1.419 -19.747 1.00 27.39 266 VAL A O 1
ATOM 1841 N N . LEU A 1 229 ? -12.523 -0.249 -18.535 1.00 27.31 267 LEU A N 1
ATOM 1842 C CA . LEU A 1 229 ? -11.718 -1.403 -18.153 1.00 27.30 267 LEU A CA 1
ATOM 1843 C C . LEU A 1 229 ? -11.717 -1.565 -16.642 1.00 27.48 267 LEU A C 1
ATOM 1844 O O . LEU A 1 229 ? -11.469 -0.606 -15.912 1.00 27.48 267 LEU A O 1
ATOM 1849 N N . LYS A 1 230 ? -11.978 -2.784 -16.181 1.00 27.69 268 LYS A N 1
ATOM 1850 C CA . LYS A 1 230 ? -11.945 -3.100 -14.757 1.00 27.89 268 LYS A CA 1
ATOM 1851 C C . LYS A 1 230 ? -10.565 -3.597 -14.359 1.00 27.93 268 LYS A C 1
ATOM 1852 O O . LYS A 1 230 ? -10.052 -4.554 -14.945 1.00 28.07 268 LYS A O 1
ATOM 1858 N N . LEU A 1 231 ? -9.972 -2.941 -13.365 1.00 28.03 269 LEU A N 1
ATOM 1859 C CA . LEU A 1 231 ? -8.731 -3.396 -12.753 1.00 28.05 269 LEU A CA 1
ATOM 1860 C C . LEU A 1 231 ? -9.011 -3.719 -11.282 1.00 28.29 269 LEU A C 1
ATOM 1861 O O . LEU A 1 231 ? -8.998 -2.824 -10.440 1.00 28.38 269 LEU A O 1
ATOM 1866 N N . PRO A 1 232 ? -9.281 -4.999 -10.967 1.00 28.68 270 PRO A N 1
ATOM 1867 C CA . PRO A 1 232 ? -9.641 -5.355 -9.588 1.00 28.92 270 PRO A CA 1
ATOM 1868 C C . PRO A 1 232 ? -8.468 -5.326 -8.614 1.00 29.12 270 PRO A C 1
ATOM 1869 O O . PRO A 1 232 ? -7.346 -5.674 -8.990 1.00 29.03 270 PRO A O 1
ATOM 1873 N N . TYR A 1 233 ? -8.754 -4.913 -7.378 1.00 29.36 271 TYR A N 1
ATOM 1874 C CA . TYR A 1 233 ? -7.788 -4.926 -6.276 1.00 29.77 271 TYR A CA 1
ATOM 1875 C C . TYR A 1 233 ? -8.063 -6.082 -5.310 1.00 30.38 271 TYR A C 1
ATOM 1876 O O . TYR A 1 233 ? -9.172 -6.621 -5.251 1.00 30.38 271 TYR A O 1
ATOM 1885 N N . GLN A 1 234 ? -7.042 -6.433 -4.534 1.00 31.09 272 GLN A N 1
ATOM 1886 C CA . GLN A 1 234 ? -7.223 -7.256 -3.336 1.00 31.47 272 GLN A CA 1
ATOM 1887 C C . GLN A 1 234 ? -8.009 -6.418 -2.318 1.00 31.38 272 GLN A C 1
ATOM 1888 O O . GLN A 1 234 ? -7.903 -5.195 -2.303 1.00 31.31 272 GLN A O 1
ATOM 1894 N N . GLY A 1 235 ? -8.799 -7.078 -1.478 1.00 31.40 273 GLY A N 1
ATOM 1895 C CA . GLY A 1 235 ? -9.595 -6.392 -0.463 1.00 31.42 273 GLY A CA 1
ATOM 1896 C C . GLY A 1 235 ? -10.949 -5.926 -0.971 1.00 31.52 273 GLY A C 1
ATOM 1897 O O . GLY A 1 235 ? -11.539 -4.985 -0.424 1.00 31.43 273 GLY A O 1
ATOM 1898 N N . ASN A 1 236 ? -11.433 -6.573 -2.028 1.00 31.55 274 ASN A N 1
ATOM 1899 C CA . ASN A 1 236 ? -12.788 -6.359 -2.522 1.00 31.73 274 ASN A CA 1
ATOM 1900 C C . ASN A 1 236 ? -13.051 -4.939 -3.050 1.00 31.32 274 ASN A C 1
ATOM 1901 O O . ASN A 1 236 ? -14.100 -4.354 -2.771 1.00 31.63 274 ASN A O 1
ATOM 1906 N N . ALA A 1 237 ? -12.098 -4.397 -3.813 1.00 30.70 275 ALA A N 1
ATOM 1907 C CA . ALA A 1 237 ? -12.252 -3.092 -4.471 1.00 30.11 275 ALA A CA 1
ATOM 1908 C C . ALA A 1 237 ? -11.780 -3.150 -5.917 1.00 29.69 275 ALA A C 1
ATOM 1909 O O . ALA A 1 237 ? -10.952 -3.979 -6.259 1.00 29.53 275 ALA A O 1
ATOM 1911 N N . THR A 1 238 ? -12.292 -2.252 -6.755 1.00 29.32 276 THR A N 1
ATOM 1912 C CA . THR A 1 238 ? -11.983 -2.255 -8.187 1.00 29.07 276 THR A CA 1
ATOM 1913 C C . THR A 1 238 ? -11.824 -0.854 -8.747 1.00 28.72 276 THR A C 1
ATOM 1914 O O . THR A 1 238 ? -12.604 0.042 -8.416 1.00 28.08 276 THR A O 1
ATOM 1918 N N . MET A 1 239 ? -10.819 -0.677 -9.605 1.00 28.48 277 MET A N 1
ATOM 1919 C CA . MET A 1 239 ? -10.675 0.559 -10.366 1.00 28.43 277 MET A CA 1
ATOM 1920 C C . MET A 1 239 ? -11.313 0.351 -11.728 1.00 28.44 277 MET A C 1
ATOM 1921 O O . MET A 1 239 ? -10.999 -0.618 -12.419 1.00 28.51 277 MET A O 1
ATOM 1926 N N . LEU A 1 240 ? -12.230 1.245 -12.089 1.00 28.49 278 LEU A N 1
ATOM 1927 C CA . LEU A 1 240 ? -12.719 1.344 -13.452 1.00 28.47 278 LEU A CA 1
ATOM 1928 C C . LEU A 1 240 ? -11.885 2.423 -14.120 1.00 28.37 278 LEU A C 1
ATOM 1929 O O . LEU A 1 240 ? -11.707 3.499 -13.554 1.00 28.69 278 LEU A O 1
ATOM 1934 N N . VAL A 1 241 ? -11.367 2.124 -15.307 1.00 28.17 279 VAL A N 1
ATOM 1935 C CA . VAL A 1 241 ? -10.592 3.077 -16.092 1.00 28.15 279 VAL A CA 1
ATOM 1936 C C . VAL A 1 241 ? -11.379 3.404 -17.351 1.00 28.43 279 VAL A C 1
ATOM 1937 O O . VAL A 1 241 ? -11.782 2.506 -18.095 1.00 28.53 279 VAL A O 1
ATOM 1941 N N . VAL A 1 242 ? -11.607 4.690 -17.579 1.00 28.60 280 VAL A N 1
ATOM 1942 C CA . VAL A 1 242 ? -12.441 5.127 -18.683 1.00 28.83 280 VAL A CA 1
ATOM 1943 C C . VAL A 1 242 ? -11.559 5.869 -19.670 1.00 29.31 280 VAL A C 1
ATOM 1944 O O . VAL A 1 242 ? -10.995 6.916 -19.346 1.00 28.86 280 VAL A O 1
ATOM 1948 N N . LEU A 1 243 ? -11.433 5.305 -20.866 1.00 29.98 281 LEU A N 1
ATOM 1949 C CA . LEU A 1 243 ? -10.556 5.846 -21.894 1.00 30.76 281 LEU A CA 1
ATOM 1950 C C . LEU A 1 243 ? -11.352 6.223 -23.138 1.00 31.72 281 LEU A C 1
ATOM 1951 O O . LEU A 1 243 ? -11.941 5.370 -23.799 1.00 31.33 281 LEU A O 1
ATOM 1956 N N . MET A 1 244 ? -11.350 7.515 -23.444 1.00 33.28 282 MET A N 1
ATOM 1957 C CA . MET A 1 244 ? -12.054 8.060 -24.601 1.00 34.49 282 MET A CA 1
ATOM 1958 C C . MET A 1 244 ? -11.293 7.725 -25.877 1.00 35.02 282 MET A C 1
ATOM 1959 O O . MET A 1 244 ? -10.062 7.661 -25.872 1.00 34.92 282 MET A O 1
ATOM 1964 N N . GLU A 1 245 ? -12.029 7.525 -26.968 1.00 36.06 283 GLU A N 1
ATOM 1965 C CA . GLU A 1 245 ? -11.427 7.257 -28.282 1.00 36.80 283 GLU A CA 1
ATOM 1966 C C . GLU A 1 245 ? -10.598 8.462 -28.727 1.00 37.61 283 GLU A C 1
ATOM 1967 O O . GLU A 1 245 ? -10.882 9.599 -28.341 1.00 37.67 283 GLU A O 1
ATOM 1973 N N . LYS A 1 246 ? -9.586 8.202 -29.552 1.00 38.52 284 LYS A N 1
ATOM 1974 C CA . LYS A 1 246 ? -8.462 9.138 -29.750 1.00 39.15 284 LYS A CA 1
ATOM 1975 C C . LYS A 1 246 ? -8.809 10.614 -30.007 1.00 39.20 284 LYS A C 1
ATOM 1976 O O . LYS A 1 246 ? -8.185 11.500 -29.422 1.00 39.80 284 LYS A O 1
ATOM 1982 N N . MET A 1 247 ? -9.794 10.876 -30.861 1.00 39.12 285 MET A N 1
ATOM 1983 C CA . MET A 1 247 ? -10.156 12.252 -31.232 1.00 39.01 285 MET A CA 1
ATOM 1984 C C . MET A 1 247 ? -11.183 12.905 -30.290 1.00 38.88 285 MET A C 1
ATOM 1985 O O . MET A 1 247 ? -11.782 13.928 -30.643 1.00 39.07 285 MET A O 1
ATOM 1987 N N . GLY A 1 248 ? -11.369 12.334 -29.097 1.00 38.31 286 GLY A N 1
ATOM 1988 C CA . GLY A 1 248 ? -12.431 12.748 -28.188 1.00 37.75 286 GLY A CA 1
ATOM 1989 C C . GLY A 1 248 ? -11.938 13.561 -27.008 1.00 37.21 286 GLY A C 1
ATOM 1990 O O . GLY A 1 248 ? -10.751 13.580 -26.700 1.00 37.37 286 GLY A O 1
ATOM 1991 N N . ASP A 1 249 ? -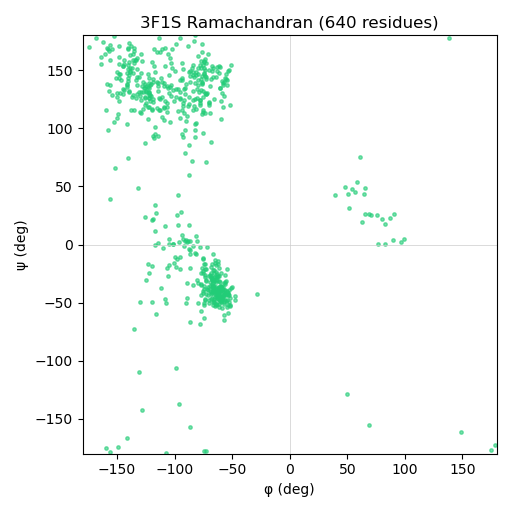12.880 14.226 -26.347 1.00 36.49 287 ASP A N 1
ATOM 1992 C CA . ASP A 1 249 ? -12.597 15.129 -25.246 1.00 35.84 287 ASP A CA 1
ATOM 1993 C C . ASP A 1 249 ? -12.966 14.408 -23.949 1.00 35.16 287 ASP A C 1
ATOM 1994 O O . ASP A 1 249 ? -14.139 14.249 -23.634 1.00 35.19 287 ASP A O 1
ATOM 1999 N N . HIS A 1 250 ? -11.956 13.956 -23.212 1.00 34.37 288 HIS A N 1
ATOM 2000 C CA . HIS A 1 250 ? -12.178 13.327 -21.910 1.00 33.79 288 HIS A CA 1
ATOM 2001 C C . HIS A 1 250 ? -13.022 14.205 -20.984 1.00 33.22 288 HIS A C 1
ATOM 2002 O O . HIS A 1 250 ? -13.894 13.700 -20.277 1.00 33.42 288 HIS A O 1
ATOM 2009 N N . LEU A 1 251 ? -12.789 15.516 -21.018 1.00 32.41 289 LEU A N 1
ATOM 2010 C CA . LEU A 1 251 ? -13.555 16.455 -20.190 1.00 31.83 289 LEU A CA 1
ATOM 2011 C C . LEU A 1 251 ? -15.042 16.498 -20.559 1.00 31.33 289 LEU A C 1
ATOM 2012 O O . LEU A 1 251 ? -15.883 16.742 -19.700 1.00 31.04 289 LEU A O 1
ATOM 2017 N N . ALA A 1 252 ? -15.356 16.257 -21.831 1.00 30.93 290 ALA A N 1
ATOM 2018 C CA . ALA A 1 252 ? -16.732 16.314 -22.319 1.00 30.69 290 ALA A CA 1
ATOM 2019 C C . ALA A 1 252 ? -17.636 15.251 -21.676 1.00 30.44 290 ALA A C 1
ATOM 2020 O O . ALA A 1 252 ? -18.827 15.482 -21.486 1.00 30.58 290 ALA A O 1
ATOM 2022 N N . LEU A 1 253 ? -17.068 14.098 -21.340 1.00 30.16 291 LEU A N 1
ATOM 2023 C CA . LEU A 1 253 ? -17.845 12.980 -20.804 1.00 30.16 291 LEU A CA 1
ATOM 2024 C C . LEU A 1 253 ? -18.403 13.268 -19.412 1.00 30.21 291 LEU A C 1
ATOM 2025 O O . LEU A 1 253 ? -19.438 12.715 -19.026 1.00 30.00 291 LEU A O 1
ATOM 2030 N N . GLU A 1 254 ? -17.717 14.131 -18.667 1.00 30.11 292 GLU A N 1
ATOM 2031 C CA . GLU A 1 254 ? -18.081 14.427 -17.281 1.00 30.23 292 GLU A CA 1
ATOM 2032 C C . GLU A 1 254 ? -19.514 14.928 -17.104 1.00 30.05 292 GLU A C 1
ATOM 2033 O O . GLU A 1 254 ? -20.135 14.664 -16.070 1.00 30.28 292 GLU A O 1
ATOM 2039 N N . ASP A 1 255 ? -20.028 15.646 -18.103 1.00 29.69 293 ASP A N 1
ATOM 2040 C CA . ASP A 1 255 ? -21.424 16.102 -18.106 1.00 29.65 293 ASP A CA 1
ATOM 2041 C C . ASP A 1 255 ? -22.456 14.969 -18.186 1.00 29.42 293 ASP A C 1
ATOM 2042 O O . ASP A 1 255 ? -23.610 15.172 -17.813 1.00 29.25 293 ASP A O 1
ATOM 2047 N N . TYR A 1 256 ? -22.046 13.799 -18.677 1.00 29.10 294 TYR A N 1
ATOM 2048 C CA . TYR A 1 256 ? -22.944 12.648 -18.826 1.00 29.05 294 TYR A CA 1
ATOM 2049 C C . TYR A 1 256 ? -22.725 11.559 -17.776 1.00 28.96 294 TYR A C 1
ATOM 2050 O O . TYR A 1 256 ? -23.410 10.536 -17.786 1.00 28.74 294 TYR A O 1
ATOM 2059 N N . LEU A 1 257 ? -21.784 11.776 -16.865 1.00 29.13 295 LEU A N 1
ATOM 2060 C CA . LEU A 1 257 ? -21.455 10.758 -15.876 1.00 29.20 295 LEU A CA 1
ATOM 2061 C C . LEU A 1 257 ? -22.543 10.657 -14.818 1.00 29.52 295 LEU A C 1
ATOM 2062 O O . LEU A 1 257 ? -22.767 11.588 -14.041 1.00 29.61 295 LEU A O 1
ATOM 2067 N N . THR A 1 258 ? -23.226 9.516 -14.820 1.00 29.61 296 THR A N 1
ATOM 2068 C CA . THR A 1 258 ? -24.290 9.227 -13.877 1.00 29.55 296 THR A CA 1
ATOM 2069 C C . THR A 1 258 ? -24.097 7.819 -13.338 1.00 29.75 296 THR A C 1
ATOM 2070 O O . THR A 1 258 ? -23.439 6.986 -13.979 1.00 29.64 296 THR A O 1
ATOM 2074 N N . THR A 1 259 ? -24.687 7.558 -12.174 1.00 29.71 297 THR A N 1
ATOM 2075 C CA . THR A 1 259 ? -24.731 6.213 -11.610 1.00 29.81 297 THR A CA 1
ATOM 2076 C C . THR A 1 259 ? -25.304 5.225 -12.616 1.00 29.88 297 THR A C 1
ATOM 2077 O O . THR A 1 259 ? -24.778 4.122 -12.772 1.00 29.96 297 THR A O 1
ATOM 2081 N N . ASP A 1 260 ? -26.364 5.628 -13.309 1.00 30.00 298 ASP A N 1
ATOM 2082 C CA . ASP A 1 260 ? -27.001 4.756 -14.297 1.00 30.30 298 ASP A CA 1
ATOM 2083 C C . ASP A 1 260 ? -26.078 4.391 -15.453 1.00 29.78 298 ASP A C 1
ATOM 2084 O O . ASP A 1 260 ? -26.060 3.242 -15.881 1.00 29.86 298 ASP A O 1
ATOM 2089 N N . LEU A 1 261 ? -25.325 5.367 -15.955 1.00 29.42 299 LEU A N 1
ATOM 2090 C CA . LEU A 1 261 ? -24.384 5.128 -17.052 1.00 29.03 299 LEU A CA 1
ATOM 2091 C C . LEU A 1 261 ? -23.333 4.107 -16.639 1.00 28.75 299 LEU A C 1
ATOM 2092 O O . LEU A 1 261 ? -23.045 3.175 -17.382 1.00 28.61 299 LEU A O 1
ATOM 2097 N N . VAL A 1 262 ? -22.771 4.283 -15.446 1.00 28.74 300 VAL A N 1
ATOM 2098 C CA . VAL A 1 262 ? -21.757 3.361 -14.934 1.00 28.66 300 VAL A CA 1
ATOM 2099 C C . VAL A 1 262 ? -22.334 1.949 -14.828 1.00 28.84 300 VAL A C 1
ATOM 2100 O O . VAL A 1 262 ? -21.698 0.987 -15.245 1.00 28.85 300 VAL A O 1
ATOM 2104 N N . GLU A 1 263 ? -23.548 1.832 -14.299 1.00 29.10 301 GLU A N 1
ATOM 2105 C CA . GLU A 1 263 ? -24.211 0.531 -14.191 1.00 29.45 301 GLU A CA 1
ATOM 2106 C C . GLU A 1 263 ? -24.421 -0.141 -15.553 1.00 29.17 301 GLU A C 1
ATOM 2107 O O . GLU A 1 263 ? -24.229 -1.348 -15.681 1.00 29.13 301 GLU A O 1
ATOM 2113 N N . THR A 1 264 ? -24.796 0.636 -16.566 1.00 28.89 302 THR A N 1
ATOM 2114 C CA . THR A 1 264 ? -24.950 0.088 -17.910 1.00 28.96 302 THR A CA 1
ATOM 2115 C C . THR A 1 264 ? -23.609 -0.445 -18.426 1.00 28.65 302 THR A C 1
ATOM 2116 O O . THR A 1 264 ? -23.557 -1.517 -19.016 1.00 28.63 302 THR A O 1
ATOM 2120 N N . TRP A 1 265 ? -22.527 0.295 -18.191 1.00 28.57 303 TRP A N 1
ATOM 2121 C CA . TRP A 1 265 ? -21.191 -0.188 -18.548 1.00 28.49 303 TRP A CA 1
ATOM 2122 C C . TRP A 1 265 ? -20.882 -1.501 -17.834 1.00 28.54 303 TRP A C 1
ATOM 2123 O O . TRP A 1 265 ? -20.409 -2.450 -18.450 1.00 28.27 303 TRP A O 1
ATOM 2134 N N . LEU A 1 266 ? -21.149 -1.543 -16.531 1.00 28.75 304 LEU A N 1
ATOM 2135 C CA . LEU A 1 266 ? -20.778 -2.694 -15.709 1.00 28.92 304 LEU A CA 1
ATOM 2136 C C . LEU A 1 266 ? -21.455 -3.994 -16.129 1.00 29.20 304 LEU A C 1
ATOM 2137 O O . LEU A 1 266 ? -20.808 -5.040 -16.147 1.00 29.38 304 LEU A O 1
ATOM 2142 N N . ARG A 1 267 ? -22.738 -3.943 -16.476 1.00 29.43 305 ARG A N 1
ATOM 2143 C CA . ARG A 1 267 ? -23.437 -5.164 -16.897 1.00 29.70 305 ARG A CA 1
ATOM 2144 C C . ARG A 1 267 ? -23.208 -5.524 -18.372 1.00 29.43 305 ARG A C 1
ATOM 2145 O O . ARG A 1 267 ? -23.623 -6.598 -18.809 1.00 29.11 305 ARG A O 1
ATOM 2153 N N . ASN A 1 268 ? -22.557 -4.638 -19.129 1.00 29.24 306 ASN A N 1
ATOM 2154 C CA . ASN A 1 268 ? -22.153 -4.941 -20.508 1.00 29.23 306 ASN A CA 1
ATOM 2155 C C . ASN A 1 268 ? -20.702 -5.419 -20.600 1.00 29.05 306 ASN A C 1
ATOM 2156 O O . ASN A 1 268 ? -20.195 -5.679 -21.694 1.00 29.04 306 ASN A O 1
ATOM 2161 N N . MET A 1 269 ? -20.037 -5.538 -19.451 1.00 28.94 307 MET A N 1
ATOM 2162 C CA . MET A 1 269 ? -18.659 -6.028 -19.396 1.00 28.99 307 MET A CA 1
ATOM 2163 C C . MET A 1 269 ? -18.540 -7.420 -20.008 1.00 28.90 307 MET A C 1
ATOM 2164 O O . MET A 1 269 ? -19.410 -8.262 -19.799 1.00 28.89 307 MET A O 1
ATOM 2169 N N . LYS A 1 270 ? -17.474 -7.644 -20.774 1.00 28.91 308 LYS A N 1
ATOM 2170 C CA . LYS A 1 270 ? -17.119 -8.987 -21.246 1.00 29.05 308 LYS A CA 1
ATOM 2171 C C . LYS A 1 270 ? -15.683 -9.279 -20.846 1.00 28.96 308 LYS A C 1
ATOM 2172 O O . LYS A 1 270 ? -14.827 -8.403 -20.945 1.00 28.96 308 LYS A O 1
ATOM 2178 N N . THR A 1 271 ? -15.424 -10.500 -20.385 1.00 28.96 309 THR A N 1
ATOM 2179 C CA . THR A 1 271 ? -14.079 -10.899 -19.977 1.00 29.12 309 THR A CA 1
ATOM 2180 C C . THR A 1 271 ? -13.375 -11.646 -21.101 1.00 29.22 309 THR A C 1
ATOM 2181 O O . THR A 1 271 ? -13.955 -12.523 -21.728 1.00 29.35 309 THR A O 1
ATOM 2185 N N . ARG A 1 272 ? -12.125 -11.285 -21.356 1.00 29.55 310 ARG A N 1
ATOM 2186 C CA . ARG A 1 272 ? -11.325 -11.990 -22.346 1.00 29.98 310 ARG A CA 1
ATOM 2187 C C . ARG A 1 272 ? -9.837 -11.825 -22.063 1.00 29.77 310 ARG A C 1
ATOM 2188 O O . ARG A 1 272 ? -9.435 -10.918 -21.340 1.00 30.02 310 ARG A O 1
ATOM 2196 N N . ASN A 1 273 ? -9.032 -12.739 -22.598 1.00 29.78 311 ASN A N 1
ATOM 2197 C CA . ASN A 1 273 ? -7.580 -12.659 -22.473 1.00 29.65 311 ASN A CA 1
ATOM 2198 C C . ASN A 1 273 ? -7.071 -11.505 -23.324 1.00 29.37 311 ASN A C 1
ATOM 2199 O O . ASN A 1 273 ? -7.330 -11.458 -24.525 1.00 29.36 311 ASN A O 1
ATOM 2204 N N . MET A 1 274 ? -6.371 -10.565 -22.703 1.00 29.14 312 MET A N 1
ATOM 2205 C CA . MET A 1 274 ? -5.916 -9.374 -23.416 1.00 29.03 312 MET A CA 1
ATOM 2206 C C . MET A 1 274 ? -4.706 -8.748 -22.744 1.00 28.64 312 MET A C 1
ATOM 2207 O O . MET A 1 274 ? -4.306 -9.149 -21.646 1.00 28.53 312 MET A O 1
ATOM 2212 N N . GLU A 1 275 ? -4.133 -7.762 -23.425 1.00 28.27 313 GLU A N 1
ATOM 2213 C CA . GLU A 1 275 ? -2.986 -7.034 -22.927 1.00 28.01 313 GLU A CA 1
ATOM 2214 C C . GLU A 1 275 ? -3.435 -5.653 -22.498 1.00 27.54 313 GLU A C 1
ATOM 2215 O O . GLU A 1 275 ? -4.215 -5.008 -23.200 1.00 27.29 313 GLU A O 1
ATOM 2221 N N . VAL A 1 276 ? -2.944 -5.218 -21.338 1.00 26.85 314 VAL A N 1
ATOM 2222 C CA . VAL A 1 276 ? -3.214 -3.891 -20.818 1.00 26.39 314 VAL A CA 1
ATOM 2223 C C . VAL A 1 276 ? -1.911 -3.106 -20.597 1.00 26.05 314 VAL A C 1
ATOM 2224 O O . VAL A 1 276 ? -1.017 -3.556 -19.887 1.00 25.54 314 VAL A O 1
ATOM 2228 N N . PHE A 1 277 ? -1.824 -1.932 -21.221 1.00 25.71 315 PHE A N 1
ATOM 2229 C CA . PHE A 1 277 ? -0.741 -0.990 -20.977 1.00 25.48 315 PHE A CA 1
ATOM 2230 C C . PHE A 1 277 ? -1.293 0.175 -20.155 1.00 25.43 315 PHE A C 1
ATOM 2231 O O . PHE A 1 277 ? -2.233 0.840 -20.583 1.00 25.54 315 PHE A O 1
ATOM 2239 N N . PHE A 1 278 ? -0.704 0.416 -18.984 1.00 25.33 316 PHE A N 1
ATOM 2240 C CA . PHE A 1 278 ? -1.256 1.350 -17.998 1.00 25.28 316 PHE A CA 1
ATOM 2241 C C . PHE A 1 278 ? -0.119 2.082 -17.269 1.00 25.58 316 PHE A C 1
ATOM 2242 O O . PHE A 1 278 ? 0.810 1.443 -16.788 1.00 25.48 316 PHE A O 1
ATOM 2250 N N . PRO A 1 279 ? -0.182 3.425 -17.188 1.00 25.87 317 PRO A N 1
ATOM 2251 C CA . PRO A 1 279 ? 0.931 4.165 -16.579 1.00 26.17 317 PRO A CA 1
ATOM 2252 C C . PRO A 1 279 ? 0.969 4.112 -15.063 1.00 26.29 317 PRO A C 1
ATOM 2253 O O . PRO A 1 279 ? -0.076 4.141 -14.412 1.00 26.09 317 PRO A O 1
ATOM 2257 N N . LYS A 1 280 ? 2.177 4.042 -14.511 1.00 26.67 318 LYS A N 1
ATOM 2258 C CA . LYS A 1 280 ? 2.379 4.311 -13.093 1.00 26.81 318 LYS A CA 1
ATOM 2259 C C . LYS A 1 280 ? 2.014 5.773 -12.879 1.00 26.98 318 LYS A C 1
ATOM 2260 O O . LYS A 1 280 ? 2.255 6.597 -13.758 1.00 27.22 318 LYS A O 1
ATOM 2266 N N . PHE A 1 281 ? 1.418 6.091 -11.734 1.00 27.02 319 PHE A N 1
ATOM 2267 C CA . PHE A 1 281 ? 1.182 7.482 -11.363 1.00 27.11 319 PHE A CA 1
ATOM 2268 C C . PHE A 1 281 ? 0.941 7.665 -9.875 1.00 27.16 319 PHE A C 1
ATOM 2269 O O . PHE A 1 281 ? 0.676 6.709 -9.152 1.00 27.43 319 PHE A O 1
ATOM 2277 N N . LYS A 1 282 ? 1.052 8.911 -9.433 1.00 27.47 320 LYS A N 1
ATOM 2278 C CA . LYS A 1 282 ? 0.702 9.302 -8.074 1.00 27.77 320 LYS A CA 1
ATOM 2279 C C . LYS A 1 282 ? -0.009 10.645 -8.160 1.00 28.03 320 LYS A C 1
ATOM 2280 O O . LYS A 1 282 ? 0.464 11.540 -8.857 1.00 28.11 320 LYS A O 1
ATOM 2286 N N . LEU A 1 283 ? -1.154 10.766 -7.492 1.00 28.25 321 LEU A N 1
ATOM 2287 C CA . LEU A 1 283 ? -1.864 12.034 -7.391 1.00 28.70 321 LEU A CA 1
ATOM 2288 C C . LEU A 1 283 ? -1.953 12.447 -5.923 1.00 29.23 321 LEU A C 1
ATOM 2289 O O . LEU A 1 283 ? -2.111 11.607 -5.038 1.00 29.36 321 LEU A O 1
ATOM 2294 N N . ASP A 1 284 ? -1.822 13.744 -5.681 1.00 29.62 322 ASP A N 1
ATOM 2295 C CA . ASP A 1 284 ? -1.977 14.318 -4.353 1.00 30.00 322 ASP A CA 1
ATOM 2296 C C . ASP A 1 284 ? -2.702 15.635 -4.544 1.00 30.13 322 ASP A C 1
ATOM 2297 O O . ASP A 1 284 ? -2.108 16.611 -4.991 1.00 30.38 322 ASP A O 1
ATOM 2302 N N . GLN A 1 285 ? -3.990 15.653 -4.224 1.00 30.38 323 GLN A N 1
ATOM 2303 C CA . GLN A 1 285 ? -4.825 16.818 -4.489 1.00 30.55 323 GLN A CA 1
ATOM 2304 C C . GLN A 1 285 ? -5.580 17.258 -3.237 1.00 30.57 323 GLN A C 1
ATOM 2305 O O . GLN A 1 285 ? -6.098 16.435 -2.493 1.00 29.89 323 GLN A O 1
ATOM 2311 N N . LYS A 1 286 ? -5.606 18.571 -3.014 1.00 31.01 324 LYS A N 1
ATOM 2312 C CA . LYS A 1 286 ? -6.366 19.180 -1.938 1.00 31.22 324 LYS A CA 1
ATOM 2313 C C . LYS A 1 286 ? -7.324 20.184 -2.547 1.00 31.23 324 LYS A C 1
ATOM 2314 O O . LYS A 1 286 ? -6.959 20.905 -3.472 1.00 31.20 324 LYS A O 1
ATOM 2320 N N . TYR A 1 287 ? -8.550 20.231 -2.033 1.00 31.47 325 TYR A N 1
ATOM 2321 C CA . TYR A 1 287 ? -9.519 21.240 -2.461 1.00 31.46 325 TYR A CA 1
ATOM 2322 C C . TYR A 1 287 ? -10.172 21.921 -1.281 1.00 31.56 325 TYR A C 1
ATOM 2323 O O . TYR A 1 287 ? -10.433 21.299 -0.245 1.00 31.23 325 TYR A O 1
ATOM 2332 N N . GLU A 1 288 ? -10.432 23.212 -1.455 1.00 31.98 326 GLU A N 1
ATOM 2333 C CA . GLU A 1 288 ? -11.322 23.949 -0.574 1.00 32.33 326 GLU A CA 1
ATOM 2334 C C . GLU A 1 288 ? -12.733 23.638 -1.068 1.00 32.72 326 GLU A C 1
ATOM 2335 O O . GLU A 1 288 ? -13.162 24.150 -2.100 1.00 33.13 326 GLU A O 1
ATOM 2341 N N . MET A 1 289 ? -13.438 22.784 -0.336 1.00 33.15 327 MET A N 1
ATOM 2342 C CA . MET A 1 289 ? -14.710 22.229 -0.800 1.00 33.81 327 MET A CA 1
ATOM 2343 C C . MET A 1 289 ? -15.946 23.084 -0.491 1.00 34.19 327 MET A C 1
ATOM 2344 O O . MET A 1 289 ? -16.976 22.909 -1.136 1.00 33.93 327 MET A O 1
ATOM 2349 N N . HIS A 1 290 ? -15.854 23.998 0.478 1.00 34.63 328 HIS A N 1
ATOM 2350 C CA . HIS A 1 290 ? -17.035 24.740 0.936 1.00 34.92 328 HIS A CA 1
ATOM 2351 C C . HIS A 1 290 ? -17.719 25.581 -0.163 1.00 34.81 328 HIS A C 1
ATOM 2352 O O . HIS A 1 290 ? -18.951 25.640 -0.221 1.00 34.92 328 HIS A O 1
ATOM 2359 N N . GLU A 1 291 ? -16.940 26.195 -1.046 1.00 34.76 329 GLU A N 1
ATOM 2360 C CA . GLU A 1 291 ? -17.521 26.978 -2.151 1.00 34.91 329 GLU A CA 1
ATOM 2361 C C . GLU A 1 291 ? -18.145 26.093 -3.222 1.00 34.31 329 GLU A C 1
ATOM 2362 O O . GLU A 1 291 ? -19.120 26.481 -3.865 1.00 34.12 329 GLU A O 1
ATOM 2368 N N . LEU A 1 292 ? -17.576 24.908 -3.404 1.00 33.81 330 LEU A N 1
ATOM 2369 C CA . LEU A 1 292 ? -18.124 23.928 -4.331 1.00 33.42 330 LEU A CA 1
ATOM 2370 C C . LEU A 1 292 ? -19.417 23.362 -3.778 1.00 32.85 330 LEU A C 1
ATOM 2371 O O . LEU A 1 292 ? -20.388 23.208 -4.507 1.00 32.60 330 LEU A O 1
ATOM 2376 N N . LEU A 1 293 ? -19.421 23.057 -2.484 1.00 32.56 331 LEU A N 1
ATOM 2377 C CA . LEU A 1 293 ? -20.624 22.587 -1.806 1.00 32.37 331 LEU A CA 1
ATOM 2378 C C . LEU A 1 293 ? -21.754 23.627 -1.824 1.00 32.33 331 LEU A C 1
ATOM 2379 O O . LEU A 1 293 ? -22.914 23.263 -1.954 1.00 32.09 331 LEU A O 1
ATOM 2384 N N . ARG A 1 294 ? -21.412 24.908 -1.691 1.00 32.76 332 ARG A N 1
ATOM 2385 C CA . ARG A 1 294 ? -22.385 26.009 -1.851 1.00 33.22 332 ARG A CA 1
ATOM 2386 C C . ARG A 1 294 ? -23.120 25.947 -3.184 1.00 33.20 332 ARG A C 1
ATOM 2387 O O . ARG A 1 294 ? -24.322 26.190 -3.246 1.00 33.18 332 ARG A O 1
ATOM 2395 N N . GLN A 1 295 ? -22.391 25.619 -4.248 1.00 33.19 333 GLN A N 1
ATOM 2396 C CA . GLN A 1 295 ? -22.971 25.559 -5.594 1.00 33.23 333 GLN A CA 1
ATOM 2397 C C . GLN A 1 295 ? -23.858 24.341 -5.784 1.00 32.78 333 GLN A C 1
ATOM 2398 O O . GLN A 1 295 ? -24.629 24.286 -6.728 1.00 33.14 333 GLN A O 1
ATOM 2404 N N . MET A 1 296 ? -23.725 23.356 -4.901 1.00 32.49 334 MET A N 1
ATOM 2405 C CA . MET A 1 296 ? -24.608 22.191 -4.894 1.00 32.16 334 MET A CA 1
ATOM 2406 C C . MET A 1 296 ? -25.740 22.344 -3.878 1.00 31.89 334 MET A C 1
ATOM 2407 O O . MET A 1 296 ? -26.373 21.357 -3.498 1.00 32.01 334 MET A O 1
ATOM 2412 N N . GLY A 1 297 ? -25.979 23.568 -3.417 1.00 31.60 335 GLY A N 1
ATOM 2413 C CA . GLY A 1 297 ? -27.120 23.848 -2.549 1.00 31.49 335 GLY A CA 1
ATOM 2414 C C . GLY A 1 297 ? -26.881 23.715 -1.056 1.00 31.30 335 GLY A C 1
ATOM 2415 O O . GLY A 1 297 ? -27.824 23.852 -0.281 1.00 31.76 335 GLY A O 1
ATOM 2416 N N . ILE A 1 298 ? -25.642 23.441 -0.643 1.00 31.01 336 ILE A N 1
ATOM 2417 C CA . ILE A 1 298 ? -25.288 23.423 0.783 1.00 30.80 336 ILE A CA 1
ATOM 2418 C C . ILE A 1 298 ? -24.762 24.806 1.182 1.00 30.46 336 ILE A C 1
ATOM 2419 O O . ILE A 1 298 ? -23.566 25.081 1.067 1.00 30.24 336 ILE A O 1
ATOM 2424 N N . ARG A 1 299 ? -25.657 25.664 1.667 1.00 30.35 337 ARG A N 1
ATOM 2425 C CA . ARG A 1 299 ? -25.364 27.100 1.795 1.00 30.15 337 ARG A CA 1
ATOM 2426 C C . ARG A 1 299 ? -25.432 27.680 3.202 1.00 29.22 337 ARG A C 1
ATOM 2427 O O . ARG A 1 299 ? -24.518 28.389 3.627 1.00 29.22 337 ARG A O 1
ATOM 2435 N N . ARG A 1 300 ? -26.518 27.401 3.912 1.00 28.31 338 ARG A N 1
ATOM 2436 C CA . ARG A 1 300 ? -26.782 28.041 5.204 1.00 27.65 338 ARG A CA 1
ATOM 2437 C C . ARG A 1 300 ? -25.655 27.796 6.225 1.00 27.48 338 ARG A C 1
ATOM 2438 O O . ARG A 1 300 ? -25.311 28.687 7.002 1.00 27.36 338 ARG A O 1
ATOM 2446 N N . ILE A 1 301 ? -25.072 26.599 6.194 1.00 27.18 339 ILE A N 1
ATOM 2447 C CA . ILE A 1 301 ? -24.048 26.194 7.159 1.00 27.16 339 ILE A CA 1
ATOM 2448 C C . ILE A 1 301 ? -22.737 26.970 7.000 1.00 27.22 339 ILE A C 1
ATOM 2449 O O . ILE A 1 301 ? -21.981 27.099 7.956 1.00 26.83 339 ILE A O 1
ATOM 2454 N N . PHE A 1 302 ? -22.492 27.498 5.800 1.00 27.39 340 PHE A N 1
ATOM 2455 C CA . PHE A 1 302 ? -21.331 28.347 5.528 1.00 27.50 340 PHE A CA 1
ATOM 2456 C C . PHE A 1 302 ? -21.685 29.831 5.579 1.00 27.51 340 PHE A C 1
ATOM 2457 O O . PHE A 1 302 ? -21.019 30.652 4.954 1.00 27.98 340 PHE A O 1
ATOM 2465 N N . SER A 1 303 ? -22.731 30.182 6.314 1.00 27.45 341 SER A N 1
ATOM 2466 C CA . SER A 1 303 ? -23.157 31.572 6.421 1.00 27.29 341 SER A CA 1
ATOM 2467 C C . SER A 1 303 ? -23.314 31.949 7.895 1.00 27.16 341 SER A C 1
ATOM 2468 O O . SER A 1 303 ? -23.373 31.069 8.756 1.00 26.73 341 SER A O 1
ATOM 2471 N N . PRO A 1 304 ? -23.378 33.260 8.191 1.00 27.26 342 PRO A N 1
ATOM 2472 C CA . PRO A 1 304 ? -23.640 33.715 9.568 1.00 27.34 342 PRO A CA 1
ATOM 2473 C C . PRO A 1 304 ? -25.003 33.270 10.108 1.00 27.35 342 PRO A C 1
ATOM 2474 O O . PRO A 1 304 ? -25.247 33.362 11.313 1.00 27.25 342 PRO A O 1
ATOM 2478 N N . PHE A 1 305 ? -25.877 32.810 9.215 1.00 27.33 343 PHE A N 1
ATOM 2479 C CA . PHE A 1 305 ? -27.232 32.394 9.574 1.00 27.41 343 PHE A CA 1
ATOM 2480 C C . PHE A 1 305 ? -27.331 30.913 9.920 1.00 27.33 343 PHE A C 1
ATOM 2481 O O . PHE A 1 305 ? -28.430 30.414 10.183 1.00 27.28 343 PHE A O 1
ATOM 2489 N N . ALA A 1 306 ? -26.193 30.221 9.915 1.00 27.35 344 ALA A N 1
ATOM 2490 C CA . ALA A 1 306 ? -26.138 28.802 10.245 1.00 27.66 344 ALA A CA 1
ATOM 2491 C C . ALA A 1 306 ? -26.725 28.533 11.630 1.00 28.05 344 ALA A C 1
ATOM 2492 O O . ALA A 1 306 ? -26.558 29.336 12.543 1.00 27.86 344 ALA A O 1
ATOM 2494 N N . ASP A 1 307 ? -27.422 27.409 11.769 1.00 28.74 345 ASP A N 1
ATOM 2495 C CA . ASP A 1 307 ? -27.883 26.938 13.071 1.00 29.58 345 ASP A CA 1
ATOM 2496 C C . ASP A 1 307 ? -27.181 25.627 13.423 1.00 30.09 345 ASP A C 1
ATOM 2497 O O . ASP A 1 307 ? -27.614 24.542 13.028 1.00 29.76 345 ASP A O 1
ATOM 2502 N N . LEU A 1 308 ? -26.073 25.758 14.146 1.00 30.93 346 LEU A N 1
ATOM 2503 C CA . LEU A 1 308 ? -25.375 24.634 14.748 1.00 31.62 346 LEU A CA 1
ATOM 2504 C C . LEU A 1 308 ? -25.411 24.808 16.266 1.00 32.51 346 LEU A C 1
ATOM 2505 O O . LEU A 1 308 ? -24.474 24.438 16.965 1.00 32.29 346 LEU A O 1
ATOM 2510 N N . SER A 1 309 ? -26.504 25.377 16.769 1.00 33.83 347 SER A N 1
ATOM 2511 C CA . SER A 1 309 ? -26.639 25.673 18.196 1.00 35.00 347 SER A CA 1
ATOM 2512 C C . SER A 1 309 ? -26.668 24.403 19.046 1.00 36.12 347 SER A C 1
ATOM 2513 O O . SER A 1 309 ? -26.270 24.426 20.210 1.00 36.14 347 SER A O 1
ATOM 2516 N N . GLU A 1 310 ? -27.140 23.303 18.465 1.00 37.48 348 GLU A N 1
ATOM 2517 C CA . GLU A 1 310 ? -27.092 22.011 19.135 1.00 38.72 348 GLU A CA 1
ATOM 2518 C C . GLU A 1 310 ? -25.639 21.553 19.318 1.00 39.65 348 GLU A C 1
ATOM 2519 O O . GLU A 1 310 ? -25.285 21.020 20.368 1.00 39.98 348 GLU A O 1
ATOM 2525 N N . LEU A 1 311 ? -24.808 21.776 18.299 1.00 40.62 349 LEU A N 1
ATOM 2526 C CA . LEU A 1 311 ? -23.366 21.500 18.375 1.00 41.20 349 LEU A CA 1
ATOM 2527 C C . LEU A 1 311 ? -22.683 22.271 19.515 1.00 41.93 349 LEU A C 1
ATOM 2528 O O . LEU A 1 311 ? -21.812 21.726 20.194 1.00 42.24 349 LEU A O 1
ATOM 2533 N N . SER A 1 312 ? -23.075 23.529 19.723 1.00 42.74 350 SER A N 1
ATOM 2534 C CA . SER A 1 312 ? -22.615 24.307 20.887 1.00 43.30 350 SER A CA 1
ATOM 2535 C C . SER A 1 312 ? -23.554 25.476 21.188 1.00 43.62 350 SER A C 1
ATOM 2536 O O . SER A 1 312 ? -24.006 26.169 20.271 1.00 43.51 350 SER A O 1
ATOM 2539 N N . ALA A 1 313 ? -23.829 25.694 22.473 1.00 44.07 351 ALA A N 1
ATOM 2540 C CA . ALA A 1 313 ? -24.727 26.767 22.911 1.00 44.50 351 ALA A CA 1
ATOM 2541 C C . ALA A 1 313 ? -24.073 28.150 22.806 1.00 44.83 351 ALA A C 1
ATOM 2542 O O . ALA A 1 313 ? -24.735 29.129 22.439 1.00 44.86 351 ALA A O 1
ATOM 2544 N N . THR A 1 314 ? -22.780 28.221 23.127 1.00 45.20 352 THR A N 1
ATOM 2545 C CA . THR A 1 314 ? -22.018 29.481 23.115 1.00 45.53 352 THR A CA 1
ATOM 2546 C C . THR A 1 314 ? -22.134 30.199 21.768 1.00 45.74 352 THR A C 1
ATOM 2547 O O . THR A 1 314 ? -22.272 29.553 20.726 1.00 45.88 352 THR A O 1
ATOM 2551 N N . GLY A 1 315 ? -22.060 31.530 21.790 1.00 45.88 353 GLY A N 1
ATOM 2552 C CA . GLY A 1 315 ? -22.520 32.343 20.656 1.00 45.86 353 GLY A CA 1
ATOM 2553 C C . GLY A 1 315 ? -21.501 33.134 19.851 1.00 45.77 353 GLY A C 1
ATOM 2554 O O . GLY A 1 315 ? -20.303 33.134 20.146 1.00 45.83 353 GLY A O 1
ATOM 2555 N N . ARG A 1 316 ? -22.015 33.795 18.809 1.00 45.59 354 ARG A N 1
ATOM 2556 C CA . ARG A 1 316 ? -21.275 34.772 17.996 1.00 45.23 354 ARG A CA 1
ATOM 2557 C C . ARG A 1 316 ? -20.051 34.189 17.277 1.00 44.74 354 ARG A C 1
ATOM 2558 O O . ARG A 1 316 ? -18.915 34.439 17.696 1.00 44.97 354 ARG A O 1
ATOM 2560 N N . ASN A 1 317 ? -20.251 33.424 16.200 1.00 44.10 355 ASN A N 1
ATOM 2561 C CA . ASN A 1 317 ? -21.570 33.042 15.653 1.00 43.43 355 ASN A CA 1
ATOM 2562 C C . ASN A 1 317 ? -21.394 31.765 14.812 1.00 42.71 355 ASN A C 1
ATOM 2563 O O . ASN A 1 317 ? -21.003 31.837 13.643 1.00 42.78 355 ASN A O 1
ATOM 2565 N N . LEU A 1 318 ? -21.701 30.608 15.413 1.00 41.67 356 LEU A N 1
ATOM 2566 C CA . LEU A 1 318 ? -21.203 29.306 14.932 1.00 40.52 356 LEU A CA 1
ATOM 2567 C C . LEU A 1 318 ? -21.612 28.945 13.502 1.00 39.41 356 LEU A C 1
ATOM 2568 O O . LEU A 1 318 ? -22.772 28.612 13.227 1.00 39.29 356 LEU A O 1
ATOM 2573 N N . GLN A 1 319 ? -20.628 28.998 12.611 1.00 37.91 357 GLN A N 1
ATOM 2574 C CA . GLN A 1 319 ? -20.768 28.513 11.247 1.00 37.01 357 GLN A CA 1
ATOM 2575 C C . GLN A 1 319 ? -19.504 27.753 10.858 1.00 36.07 357 GLN A C 1
ATOM 2576 O O . GLN A 1 319 ? -18.517 27.757 11.598 1.00 36.35 357 GLN A O 1
ATOM 2582 N N . VAL A 1 320 ? -19.540 27.085 9.712 1.00 34.85 358 VAL A N 1
ATOM 2583 C CA . VAL A 1 320 ? -18.350 26.429 9.181 1.00 33.86 358 VAL A CA 1
ATOM 2584 C C . VAL A 1 320 ? -17.637 27.418 8.275 1.00 33.21 358 VAL A C 1
ATOM 2585 O O . VAL A 1 320 ? -18.259 28.021 7.406 1.00 32.96 358 VAL A O 1
ATOM 2589 N N . SER A 1 321 ? -16.337 27.588 8.500 1.00 32.53 359 SER A N 1
ATOM 2590 C CA . SER A 1 321 ? -15.528 28.542 7.748 1.00 32.09 359 SER A CA 1
ATOM 2591 C C . SER A 1 321 ? -14.923 27.886 6.510 1.00 31.84 359 SER A C 1
ATOM 2592 O O . SER A 1 321 ? -15.025 28.431 5.409 1.00 32.07 359 SER A O 1
ATOM 2595 N N . ARG A 1 322 ? -14.290 26.725 6.700 1.00 31.36 360 ARG A N 1
ATOM 2596 C CA . ARG A 1 322 ? -13.694 25.952 5.599 1.00 30.86 360 ARG A CA 1
ATOM 2597 C C . ARG A 1 322 ? -13.943 24.452 5.748 1.00 30.52 360 ARG A C 1
ATOM 2598 O O . ARG A 1 322 ? -14.047 23.924 6.862 1.00 29.95 360 ARG A O 1
ATOM 2606 N N . VAL A 1 323 ? -14.045 23.782 4.604 1.00 30.38 361 VAL A N 1
ATOM 2607 C CA . VAL A 1 323 ? -14.065 22.327 4.536 1.00 30.28 361 VAL A CA 1
ATOM 2608 C C . VAL A 1 323 ? -12.998 21.879 3.539 1.00 30.32 361 VAL A C 1
ATOM 2609 O O . VAL A 1 323 ? -13.084 22.208 2.351 1.00 30.39 361 VAL A O 1
ATOM 2613 N N . LEU A 1 324 ? -11.994 21.143 4.026 1.00 30.22 362 LEU A N 1
ATOM 2614 C CA . LEU A 1 324 ? -10.892 20.655 3.186 1.00 30.02 362 LEU A CA 1
ATOM 2615 C C . LEU A 1 324 ? -10.937 19.151 2.961 1.00 29.95 362 LEU A C 1
ATOM 2616 O O . LEU A 1 324 ? -11.195 18.384 3.895 1.00 29.65 362 LEU A O 1
ATOM 2621 N N . GLN A 1 325 ? -10.644 18.731 1.732 1.00 30.07 363 GLN A N 1
ATOM 2622 C CA . GLN A 1 325 ? -10.278 17.338 1.476 1.00 30.17 363 GLN A CA 1
ATOM 2623 C C . GLN A 1 325 ? -8.943 17.267 0.765 1.00 30.23 363 GLN A C 1
ATOM 2624 O O . GLN A 1 325 ? -8.721 17.973 -0.224 1.00 30.15 363 GLN A O 1
ATOM 2630 N N . ARG A 1 326 ? -8.065 16.412 1.282 1.00 30.36 364 ARG A N 1
ATOM 2631 C CA . ARG A 1 326 ? -6.820 16.069 0.614 1.00 30.54 364 ARG A CA 1
ATOM 2632 C C . ARG A 1 326 ? -6.776 14.573 0.390 1.00 30.66 364 ARG A C 1
ATOM 2633 O O . ARG A 1 326 ? -7.006 13.788 1.314 1.00 30.34 364 ARG A O 1
ATOM 2641 N N . THR A 1 327 ? -6.459 14.197 -0.845 1.00 30.97 365 THR A N 1
ATOM 2642 C CA . THR A 1 327 ? -6.576 12.829 -1.310 1.00 31.33 365 THR A CA 1
ATOM 2643 C C . THR A 1 327 ? -5.268 12.428 -1.975 1.00 31.67 365 THR A C 1
ATOM 2644 O O . THR A 1 327 ? -4.770 13.138 -2.845 1.00 31.57 365 THR A O 1
ATOM 2648 N N . VAL A 1 328 ? -4.710 11.301 -1.538 1.00 32.09 366 VAL A N 1
ATOM 2649 C CA . VAL A 1 328 ? -3.458 10.779 -2.078 1.00 32.19 366 VAL A CA 1
ATOM 2650 C C . VAL A 1 328 ? -3.685 9.362 -2.596 1.00 32.30 366 VAL A C 1
ATOM 2651 O O . VAL A 1 328 ? -4.044 8.462 -1.830 1.00 32.05 366 VAL A O 1
ATOM 2655 N N . ILE A 1 329 ? -3.478 9.183 -3.898 1.00 32.44 367 ILE A N 1
ATOM 2656 C CA . ILE A 1 329 ? -3.638 7.891 -4.565 1.00 32.45 367 ILE A CA 1
ATOM 2657 C C . ILE A 1 329 ? -2.331 7.560 -5.287 1.00 32.56 367 ILE A C 1
ATOM 2658 O O . ILE A 1 329 ? -1.773 8.414 -5.970 1.00 32.51 367 ILE A O 1
ATOM 2663 N N . GLU A 1 330 ? -1.830 6.334 -5.112 1.00 32.61 368 GLU A N 1
ATOM 2664 C CA . GLU A 1 330 ? -0.654 5.863 -5.859 1.00 32.74 368 GLU A CA 1
ATOM 2665 C C . GLU A 1 330 ? -0.903 4.525 -6.558 1.00 32.28 368 GLU A C 1
ATOM 2666 O O . GLU A 1 330 ? -1.527 3.626 -5.996 1.00 31.87 368 GLU A O 1
ATOM 2672 N N . VAL A 1 331 ? -0.390 4.409 -7.780 1.00 31.95 369 VAL A N 1
ATOM 2673 C CA . VAL A 1 331 ? -0.530 3.198 -8.590 1.00 31.68 369 VAL A CA 1
ATOM 2674 C C . VAL A 1 331 ? 0.843 2.705 -9.050 1.00 31.64 369 VAL A C 1
ATOM 2675 O O . VAL A 1 331 ? 1.626 3.472 -9.612 1.00 31.59 369 VAL A O 1
ATOM 2679 N N . ASP A 1 332 ? 1.137 1.433 -8.785 1.00 31.68 370 ASP A N 1
ATOM 2680 C CA . ASP A 1 332 ? 2.360 0.785 -9.285 1.00 31.68 370 ASP A CA 1
ATOM 2681 C C . ASP A 1 332 ? 2.074 -0.670 -9.711 1.00 31.92 370 ASP A C 1
ATOM 2682 O O . ASP A 1 332 ? 0.914 -1.058 -9.858 1.00 31.50 370 ASP A O 1
ATOM 2687 N N . GLU A 1 333 ? 3.125 -1.462 -9.919 1.00 32.47 371 GLU A N 1
ATOM 2688 C CA . GLU A 1 333 ? 2.976 -2.825 -10.435 1.00 33.01 371 GLU A CA 1
ATOM 2689 C C . GLU A 1 333 ? 2.470 -3.836 -9.401 1.00 33.81 371 GLU A C 1
ATOM 2690 O O . GLU A 1 333 ? 1.956 -4.896 -9.781 1.00 33.53 371 GLU A O 1
ATOM 2696 N N . ARG A 1 334 ? 2.616 -3.519 -8.113 1.00 34.75 372 ARG A N 1
ATOM 2697 C CA . ARG A 1 334 ? 2.458 -4.522 -7.052 1.00 35.78 372 ARG A CA 1
ATOM 2698 C C . ARG A 1 334 ? 1.063 -5.152 -7.016 1.00 36.20 372 ARG A C 1
ATOM 2699 O O . ARG A 1 334 ? 0.047 -4.457 -7.101 1.00 35.90 372 ARG A O 1
ATOM 2707 N N . GLY A 1 335 ? 1.036 -6.475 -6.883 1.00 36.90 373 GLY A N 1
ATOM 2708 C CA . GLY A 1 335 ? -0.205 -7.223 -6.708 1.00 37.68 373 GLY A CA 1
ATOM 2709 C C . GLY A 1 335 ? 0.060 -8.552 -6.029 1.00 38.35 373 GLY A C 1
ATOM 2710 O O . GLY A 1 335 ? 1.195 -8.852 -5.674 1.00 38.43 373 GLY A O 1
ATOM 2711 N N . THR A 1 336 ? -0.991 -9.340 -5.836 1.00 39.25 374 THR A N 1
ATOM 2712 C CA . THR A 1 336 ? -0.853 -10.686 -5.271 1.00 40.07 374 THR A CA 1
ATOM 2713 C C . THR A 1 336 ? -0.273 -11.646 -6.318 1.00 40.61 374 THR A C 1
ATOM 2714 O O . THR A 1 336 ? -0.380 -11.393 -7.516 1.00 40.65 374 THR A O 1
ATOM 2718 N N . GLU A 1 337 ? 0.339 -12.739 -5.862 1.00 41.41 375 GLU A N 1
ATOM 2719 C CA . GLU A 1 337 ? 1.024 -13.688 -6.761 1.00 42.11 375 GLU A CA 1
ATOM 2720 C C . GLU A 1 337 ? 0.064 -14.544 -7.601 1.00 42.58 375 GLU A C 1
ATOM 2721 O O . GLU A 1 337 ? -0.057 -15.753 -7.385 1.00 42.79 375 GLU A O 1
ATOM 2727 N N . ALA A 1 338 ? -0.595 -13.919 -8.572 1.00 43.09 376 ALA A N 1
ATOM 2728 C CA . ALA A 1 338 ? -1.499 -14.629 -9.473 1.00 43.41 376 ALA A CA 1
ATOM 2729 C C . ALA A 1 338 ? -0.692 -15.336 -10.554 1.00 43.67 376 ALA A C 1
ATOM 2730 O O . ALA A 1 338 ? 0.358 -14.847 -10.975 1.00 43.88 376 ALA A O 1
ATOM 2732 N N . VAL A 1 339 ? -1.179 -16.495 -10.987 1.00 43.95 377 VAL A N 1
ATOM 2733 C CA . VAL A 1 339 ? -0.586 -17.216 -12.114 1.00 44.11 377 VAL A CA 1
ATOM 2734 C C . VAL A 1 339 ? -1.008 -16.511 -13.404 1.00 44.24 377 VAL A C 1
ATOM 2735 O O . VAL A 1 339 ? -2.159 -16.083 -13.533 1.00 44.37 377 VAL A O 1
ATOM 2739 N N . ALA A 1 340 ? -0.077 -16.373 -14.348 1.00 44.30 378 ALA A N 1
ATOM 2740 C CA . ALA A 1 340 ? -0.335 -15.610 -15.575 1.00 44.23 378 ALA A CA 1
ATOM 2741 C C . ALA A 1 340 ? -1.218 -16.394 -16.551 1.00 44.16 378 ALA A C 1
ATOM 2742 O O . ALA A 1 340 ? -0.974 -17.578 -16.818 1.00 44.19 378 ALA A O 1
ATOM 2744 N N . GLY A 1 341 ? -2.248 -15.726 -17.068 1.00 43.97 379 GLY A N 1
ATOM 2745 C CA . GLY A 1 341 ? -3.155 -16.323 -18.044 1.00 43.75 379 GLY A CA 1
ATOM 2746 C C . GLY A 1 341 ? -2.531 -16.361 -19.428 1.00 43.59 379 GLY A C 1
ATOM 2747 O O . GLY A 1 341 ? -1.692 -15.520 -19.765 1.00 43.70 379 GLY A O 1
ATOM 2748 N N . ILE A 1 342 ? -2.947 -17.337 -20.231 1.00 43.24 380 ILE A N 1
ATOM 2749 C CA . ILE A 1 342 ? -2.422 -17.510 -21.583 1.00 42.91 380 ILE A CA 1
ATOM 2750 C C . ILE A 1 342 ? -3.134 -16.578 -22.567 1.00 42.54 380 ILE A C 1
ATOM 2751 O O . ILE A 1 342 ? -4.362 -16.594 -22.664 1.00 42.59 380 ILE A O 1
ATOM 2756 N N . LEU A 1 343 ? -2.361 -15.766 -23.286 1.00 41.97 381 LEU A N 1
ATOM 2757 C CA . LEU A 1 343 ? -2.887 -14.982 -24.405 1.00 41.42 381 LEU A CA 1
ATOM 2758 C C . LEU A 1 343 ? -3.078 -15.887 -25.616 1.00 41.04 381 LEU A C 1
ATOM 2759 O O . LEU A 1 343 ? -2.452 -16.943 -25.711 1.00 40.86 381 LEU A O 1
ATOM 2764 N N . SER A 1 344 ? -3.938 -15.468 -26.539 1.00 40.63 382 SER A N 1
ATOM 2765 C CA . SER A 1 344 ? -4.131 -16.191 -27.796 1.00 40.38 382 SER A CA 1
ATOM 2766 C C . SER A 1 344 ? -2.929 -15.974 -28.712 1.00 40.15 382 SER A C 1
ATOM 2767 O O . SER A 1 344 ? -2.278 -14.932 -28.648 1.00 39.99 382 SER A O 1
ATOM 2770 N N . GLU A 1 345 ? -2.641 -16.958 -29.562 1.00 39.94 383 GLU A N 1
ATOM 2771 C CA . GLU A 1 345 ? -1.498 -16.876 -30.475 1.00 39.79 383 GLU A CA 1
ATOM 2772 C C . GLU A 1 345 ? -1.621 -15.706 -31.457 1.00 39.69 383 GLU A C 1
ATOM 2773 O O . GLU A 1 345 ? -2.725 -15.328 -31.855 1.00 39.77 383 GLU A O 1
ATOM 2779 N N . ILE A 1 346 ? -0.476 -15.135 -31.824 1.00 39.54 384 ILE A N 1
ATOM 2780 C CA . ILE A 1 346 ? -0.402 -14.115 -32.868 1.00 39.43 384 ILE A CA 1
ATOM 2781 C C . ILE A 1 346 ? -0.390 -14.812 -34.227 1.00 39.46 384 ILE A C 1
ATOM 2782 O O . ILE A 1 346 ? 0.533 -15.571 -34.520 1.00 39.47 384 ILE A O 1
ATOM 2787 N N . THR A 1 347 ? -1.418 -14.566 -35.040 1.00 39.51 385 THR A N 1
ATOM 2788 C CA . THR A 1 347 ? -1.502 -15.115 -36.402 1.00 39.53 385 THR A CA 1
ATOM 2789 C C . THR A 1 347 ? -1.260 -14.014 -37.440 1.00 39.69 385 THR A C 1
ATOM 2790 O O . THR A 1 347 ? -1.013 -12.862 -37.083 1.00 39.79 385 THR A O 1
ATOM 2794 N N . ALA A 1 348 ? -1.326 -14.373 -38.722 1.00 39.90 386 ALA A N 1
ATOM 2795 C CA . ALA A 1 348 ? -1.075 -13.423 -39.813 1.00 40.01 386 ALA A CA 1
ATOM 2796 C C . ALA A 1 348 ? -2.134 -12.314 -39.925 1.00 40.11 386 ALA A C 1
ATOM 2797 O O . ALA A 1 348 ? -1.855 -11.250 -40.483 1.00 40.15 386 ALA A O 1
ATOM 2799 N N . TYR A 1 349 ? -3.333 -12.561 -39.392 1.00 40.17 387 TYR A N 1
ATOM 2800 C CA . TYR A 1 349 ? -4.446 -11.609 -39.485 1.00 40.23 387 TYR A CA 1
ATOM 2801 C C . TYR A 1 349 ? -4.940 -11.070 -38.129 1.00 40.31 387 TYR A C 1
ATOM 2802 O O . TYR A 1 349 ? -5.874 -10.259 -38.096 1.00 40.35 387 TYR A O 1
ATOM 2811 N N . SER A 1 350 ? -4.332 -11.502 -37.021 1.00 40.27 388 SER A N 1
ATOM 2812 C CA . SER A 1 350 ? -4.772 -11.050 -35.691 1.00 40.15 388 SER A CA 1
ATOM 2813 C C . SER A 1 350 ? -3.767 -11.304 -34.565 1.00 40.03 388 SER A C 1
ATOM 2814 O O . SER A 1 350 ? -2.922 -12.199 -34.642 1.00 40.04 388 SER A O 1
ATOM 2817 N N . MET A 1 351 ? -3.888 -10.495 -33.518 1.00 39.88 389 MET A N 1
ATOM 2818 C CA . MET A 1 351 ? -3.141 -10.667 -32.275 1.00 39.73 389 MET A CA 1
ATOM 2819 C C . MET A 1 351 ? -4.097 -10.353 -31.119 1.00 39.04 389 MET A C 1
ATOM 2820 O O . MET A 1 351 ? -5.187 -9.829 -31.358 1.00 39.07 389 MET A O 1
ATOM 2825 N N . PRO A 1 352 ? -3.711 -10.681 -29.869 1.00 38.14 390 PRO A N 1
ATOM 2826 C CA . PRO A 1 352 ? -4.617 -10.423 -28.747 1.00 37.48 390 PRO A CA 1
ATOM 2827 C C . PRO A 1 352 ? -5.164 -8.988 -28.684 1.00 36.65 390 PRO A C 1
ATOM 2828 O O . PRO A 1 352 ? -4.532 -8.056 -29.194 1.00 36.47 390 PRO A O 1
ATOM 2832 N N . PRO A 1 353 ? -6.344 -8.815 -28.068 1.00 35.67 391 PRO A N 1
ATOM 2833 C CA . PRO A 1 353 ? -6.880 -7.481 -27.805 1.00 34.96 391 PRO A CA 1
ATOM 2834 C C . PRO A 1 353 ? -5.955 -6.650 -26.913 1.00 34.31 391 PRO A C 1
ATOM 2835 O O . PRO A 1 353 ? -5.201 -7.209 -26.115 1.00 34.19 391 PRO A O 1
ATOM 2839 N N . VAL A 1 354 ? -6.020 -5.329 -27.051 1.00 33.44 392 VAL A N 1
ATOM 2840 C CA . VAL A 1 354 ? -5.170 -4.432 -26.285 1.00 32.87 392 VAL A CA 1
ATOM 2841 C C . VAL A 1 354 ? -5.906 -3.145 -25.933 1.00 32.47 392 VAL A C 1
ATOM 2842 O O . VAL A 1 354 ? -6.562 -2.546 -26.782 1.00 32.43 392 VAL A O 1
ATOM 2846 N N . ILE A 1 355 ? -5.796 -2.730 -24.675 1.00 31.92 393 ILE A N 1
ATOM 2847 C CA . ILE A 1 355 ? -6.167 -1.376 -24.276 1.00 31.64 393 ILE A CA 1
ATOM 2848 C C . ILE A 1 355 ? -4.904 -0.650 -23.802 1.00 31.43 393 ILE A C 1
ATOM 2849 O O . ILE A 1 355 ? -4.261 -1.066 -22.833 1.00 31.29 393 ILE A O 1
ATOM 2854 N N . LYS A 1 356 ? -4.543 0.414 -24.516 1.00 31.19 394 LYS A N 1
ATOM 2855 C CA . LYS A 1 356 ? -3.337 1.177 -24.233 1.00 31.30 394 LYS A CA 1
ATOM 2856 C C . LYS A 1 356 ? -3.722 2.543 -23.691 1.00 30.95 394 LYS A C 1
ATOM 2857 O O . LYS A 1 356 ? -4.241 3.377 -24.427 1.00 31.12 394 LYS A O 1
ATOM 2863 N N . VAL A 1 357 ? -3.475 2.764 -22.401 1.00 30.49 395 VAL A N 1
ATOM 2864 C CA . VAL A 1 357 ? -3.861 4.012 -21.750 1.00 30.12 395 VAL A CA 1
ATOM 2865 C C . VAL A 1 357 ? -2.709 5.004 -21.847 1.00 29.96 395 VAL A C 1
ATOM 2866 O O . VAL A 1 357 ? -1.966 5.202 -20.893 1.00 30.10 395 VAL A O 1
ATOM 2870 N N . ASP A 1 358 ? -2.574 5.619 -23.017 1.00 29.76 396 ASP A N 1
ATOM 2871 C CA . ASP A 1 358 ? -1.449 6.501 -23.320 1.00 29.87 396 ASP A CA 1
ATOM 2872 C C . ASP A 1 358 ? -1.915 7.935 -23.571 1.00 29.72 396 ASP A C 1
ATOM 2873 O O . ASP A 1 358 ? -1.271 8.699 -24.286 1.00 29.67 396 ASP A O 1
ATOM 2878 N N . ARG A 1 359 ? -3.045 8.283 -22.968 1.00 29.68 397 ARG A N 1
ATOM 2879 C CA . ARG A 1 359 ? -3.603 9.625 -23.044 1.00 29.50 397 ARG A CA 1
ATOM 2880 C C . ARG A 1 359 ? -4.542 9.797 -21.847 1.00 29.05 397 ARG A C 1
ATOM 2881 O O . ARG A 1 359 ? -4.829 8.819 -21.153 1.00 28.65 397 ARG A O 1
ATOM 2889 N N . PRO A 1 360 ? -5.007 11.035 -21.588 1.00 28.71 398 PRO A N 1
ATOM 2890 C CA . PRO A 1 360 ? -5.768 11.308 -20.370 1.00 28.62 398 PRO A CA 1
ATOM 2891 C C . PRO A 1 360 ? -6.991 10.420 -20.175 1.00 28.49 398 PRO A C 1
ATOM 2892 O O . PRO A 1 360 ? -7.686 10.094 -21.131 1.00 28.58 398 PRO A O 1
ATOM 2896 N N . PHE A 1 361 ? -7.251 10.047 -18.928 1.00 28.43 399 PHE A N 1
ATOM 2897 C CA . PHE A 1 361 ? -8.310 9.102 -18.612 1.00 28.29 399 PHE A CA 1
ATOM 2898 C C . PHE A 1 361 ? -8.919 9.411 -17.260 1.00 28.51 399 PHE A C 1
ATOM 2899 O O . PHE A 1 361 ? -8.320 10.109 -16.440 1.00 28.49 399 PHE A O 1
ATOM 2907 N N . HIS A 1 362 ? -10.118 8.890 -17.033 1.00 28.86 400 HIS A N 1
ATOM 2908 C CA . HIS A 1 362 ? -10.755 8.980 -15.731 1.00 29.18 400 HIS A CA 1
ATOM 2909 C C . HIS A 1 362 ? -10.615 7.643 -15.047 1.00 29.60 400 HIS A C 1
ATOM 2910 O O . HIS A 1 362 ? -10.441 6.622 -15.705 1.00 29.62 400 HIS A O 1
ATOM 2917 N N . PHE A 1 363 ? -10.687 7.651 -13.722 1.00 30.22 401 PHE A N 1
ATOM 2918 C CA . PHE A 1 363 ? -10.780 6.407 -12.985 1.00 30.74 401 PHE A CA 1
ATOM 2919 C C . PHE A 1 363 ? -11.734 6.543 -11.820 1.00 31.21 401 PHE A C 1
ATOM 2920 O O . PHE A 1 363 ? -11.929 7.635 -11.288 1.00 30.93 401 PHE A O 1
ATOM 2928 N N . MET A 1 364 ? -12.344 5.416 -11.462 1.00 31.97 402 MET A N 1
ATOM 2929 C CA . MET A 1 364 ? -13.231 5.316 -10.315 1.00 32.64 402 MET A CA 1
ATOM 2930 C C . MET A 1 364 ? -12.834 4.087 -9.516 1.00 32.90 402 MET A C 1
ATOM 2931 O O . MET A 1 364 ? -12.698 3.007 -10.082 1.00 32.70 402 MET A O 1
ATOM 2936 N N . ILE A 1 365 ? -12.639 4.253 -8.212 1.00 33.27 403 ILE A N 1
ATOM 2937 C CA . ILE A 1 365 ? -12.375 3.121 -7.339 1.00 33.66 403 ILE A CA 1
ATOM 2938 C C . ILE A 1 365 ? -13.608 2.838 -6.480 1.00 34.38 403 ILE A C 1
ATOM 2939 O O . ILE A 1 365 ? -14.026 3.684 -5.681 1.00 34.17 403 ILE A O 1
ATOM 2944 N N . TYR A 1 366 ? -14.164 1.639 -6.662 1.00 35.18 404 TYR A N 1
ATOM 2945 C CA . TYR A 1 366 ? -15.393 1.190 -6.005 1.00 36.14 404 TYR A CA 1
ATOM 2946 C C . TYR A 1 366 ? -15.121 0.080 -5.002 1.00 36.34 404 TYR A C 1
ATOM 2947 O O . TYR A 1 366 ? -14.289 -0.785 -5.253 1.00 36.10 404 TYR A O 1
ATOM 2956 N N . GLU A 1 367 ? -15.845 0.096 -3.886 1.00 36.97 405 GLU A N 1
ATOM 2957 C CA . GLU A 1 367 ? -15.935 -1.062 -2.995 1.00 37.62 405 GLU A CA 1
ATOM 2958 C C . GLU A 1 367 ? -17.021 -1.976 -3.558 1.00 37.82 405 GLU A C 1
ATOM 2959 O O . GLU A 1 367 ? -18.105 -1.502 -3.893 1.00 37.88 405 GLU A O 1
ATOM 2965 N N . GLU A 1 368 ? -16.734 -3.273 -3.665 1.00 38.09 406 GLU A N 1
ATOM 2966 C CA . GLU A 1 368 ? -17.558 -4.194 -4.471 1.00 38.44 406 GLU A CA 1
ATOM 2967 C C . GLU A 1 368 ? -18.899 -4.597 -3.858 1.00 38.41 406 GLU A C 1
ATOM 2968 O O . GLU A 1 368 ? -19.895 -4.715 -4.574 1.00 38.39 406 GLU A O 1
ATOM 2974 N N . THR A 1 369 ? -18.924 -4.841 -2.551 1.00 38.48 407 THR A N 1
ATOM 2975 C CA . THR A 1 369 ? -20.151 -5.301 -1.897 1.00 38.58 407 THR A CA 1
ATOM 2976 C C . THR A 1 369 ? -21.227 -4.211 -1.943 1.00 38.45 407 THR A C 1
ATOM 2977 O O . THR A 1 369 ? -22.367 -4.468 -2.331 1.00 38.42 407 THR A O 1
ATOM 2981 N N . SER A 1 370 ? -20.835 -2.993 -1.571 1.00 38.22 408 SER A N 1
ATOM 2982 C CA . SER A 1 370 ? -21.751 -1.857 -1.463 1.00 37.85 408 SER A CA 1
ATOM 2983 C C . SER A 1 370 ? -21.895 -1.080 -2.770 1.00 37.40 408 SER A C 1
ATOM 2984 O O . SER A 1 370 ? -22.962 -0.531 -3.057 1.00 37.54 408 SER A O 1
ATOM 2987 N N . GLY A 1 371 ? -20.821 -1.022 -3.551 1.00 36.61 409 GLY A N 1
ATOM 2988 C CA . GLY A 1 371 ? -20.765 -0.141 -4.719 1.00 36.05 409 GLY A CA 1
ATOM 2989 C C . GLY A 1 371 ? -20.378 1.288 -4.346 1.00 35.46 409 GLY A C 1
ATOM 2990 O O . GLY A 1 371 ? -20.585 2.210 -5.131 1.00 35.51 409 GLY A O 1
ATOM 2991 N N . MET A 1 372 ? -19.810 1.482 -3.157 1.00 34.66 410 MET A N 1
ATOM 2992 C CA . MET A 1 372 ? -19.463 2.824 -2.706 1.00 34.29 410 MET A CA 1
ATOM 2993 C C . MET A 1 372 ? -18.235 3.347 -3.448 1.00 33.63 410 MET A C 1
ATOM 2994 O O . MET A 1 372 ? -17.200 2.679 -3.523 1.00 33.42 410 MET A O 1
ATOM 2999 N N . LEU A 1 373 ? -18.368 4.560 -3.971 1.00 32.78 411 LEU A N 1
ATOM 3000 C CA . LEU A 1 373 ? -17.321 5.210 -4.733 1.00 32.29 411 LEU A CA 1
ATOM 3001 C C . LEU A 1 373 ? -16.327 5.866 -3.775 1.00 31.94 411 LEU A C 1
ATOM 3002 O O . LEU A 1 373 ? -16.603 6.918 -3.202 1.00 31.71 411 LEU A O 1
ATOM 3007 N N . LEU A 1 374 ? -15.173 5.224 -3.608 1.00 31.61 412 LEU A N 1
ATOM 3008 C CA . LEU A 1 374 ? -14.152 5.669 -2.668 1.00 31.40 412 LEU A CA 1
ATOM 3009 C C . LEU A 1 374 ? -13.257 6.752 -3.263 1.00 31.18 412 LEU A C 1
ATOM 3010 O O . LEU A 1 374 ? -12.793 7.633 -2.546 1.00 31.01 412 LEU A O 1
ATOM 3015 N N . PHE A 1 375 ? -12.996 6.662 -4.565 1.00 30.95 413 PHE A N 1
ATOM 3016 C CA . PHE A 1 375 ? -12.156 7.632 -5.260 1.00 30.97 413 PHE A CA 1
ATOM 3017 C C . PHE A 1 375 ? -12.719 7.914 -6.638 1.00 30.87 413 PHE A C 1
ATOM 3018 O O . PHE A 1 375 ? -13.139 6.997 -7.344 1.00 30.83 413 PHE A O 1
ATOM 3026 N N . LEU A 1 376 ? -12.721 9.188 -7.011 1.00 30.76 414 LEU A N 1
ATOM 3027 C CA . LEU A 1 376 ? -13.096 9.607 -8.350 1.00 30.82 414 LEU A CA 1
ATOM 3028 C C . LEU A 1 376 ? -11.977 10.509 -8.832 1.00 30.66 414 LEU A C 1
ATOM 3029 O O . LEU A 1 376 ? -11.624 11.477 -8.157 1.00 31.00 414 LEU A O 1
ATOM 3034 N N . GLY A 1 377 ? -11.398 10.175 -9.979 1.00 30.18 415 GLY A N 1
ATOM 3035 C CA . GLY A 1 377 ? -10.198 10.848 -10.416 1.00 29.79 415 GLY A CA 1
ATOM 3036 C C . GLY A 1 377 ? -10.026 10.975 -11.908 1.00 29.50 415 GLY A C 1
ATOM 3037 O O . GLY A 1 377 ? -10.762 10.391 -12.700 1.00 28.89 415 GLY A O 1
ATOM 3038 N N . ARG A 1 378 ? -9.019 11.755 -12.270 1.00 29.23 416 ARG A N 1
ATOM 3039 C CA . ARG A 1 378 ? -8.714 12.044 -13.648 1.00 29.31 416 ARG A CA 1
ATOM 3040 C C . ARG A 1 378 ? -7.218 12.282 -13.759 1.00 29.17 416 ARG A C 1
ATOM 3041 O O . ARG A 1 378 ? -6.658 13.112 -13.031 1.00 29.18 416 ARG A O 1
ATOM 3049 N N . VAL A 1 379 ? -6.573 11.551 -14.667 1.00 28.84 417 VAL A N 1
ATOM 3050 C CA . VAL A 1 379 ? -5.150 11.704 -14.910 1.00 28.50 417 VAL A CA 1
ATOM 3051 C C . VAL A 1 379 ? -4.952 12.286 -16.298 1.00 28.62 417 VAL A C 1
ATOM 3052 O O . VAL A 1 379 ? -5.320 11.661 -17.290 1.00 29.24 417 VAL A O 1
ATOM 3056 N N . VAL A 1 380 ? -4.400 13.493 -16.362 1.00 28.54 418 VAL A N 1
ATOM 3057 C CA . VAL A 1 380 ? -4.083 14.149 -17.629 1.00 28.57 418 VAL A CA 1
ATOM 3058 C C . VAL A 1 380 ? -2.576 14.152 -17.879 1.00 28.69 418 VAL A C 1
ATOM 3059 O O . VAL A 1 380 ? -2.133 14.324 -19.013 1.00 28.63 418 VAL A O 1
ATOM 3063 N N . ASN A 1 381 ? -1.802 13.970 -16.807 1.00 28.87 419 ASN A N 1
ATOM 3064 C CA . ASN A 1 381 ? -0.349 13.917 -16.872 1.00 28.82 419 ASN A CA 1
ATOM 3065 C C . ASN A 1 381 ? 0.160 13.071 -15.710 1.00 29.15 419 ASN A C 1
ATOM 3066 O O . ASN A 1 381 ? 0.148 13.526 -14.565 1.00 28.85 419 ASN A O 1
ATOM 3071 N N . PRO A 1 382 ? 0.606 11.832 -15.997 1.00 29.72 420 PRO A N 1
ATOM 3072 C CA . PRO A 1 382 ? 1.018 10.926 -14.924 1.00 29.97 420 PRO A CA 1
ATOM 3073 C C . PRO A 1 382 ? 2.407 11.187 -14.335 1.00 30.42 420 PRO A C 1
ATOM 3074 O O . PRO A 1 382 ? 2.795 10.495 -13.397 1.00 30.64 420 PRO A O 1
ATOM 3078 N N . THR A 1 383 ? 3.143 12.166 -14.861 1.00 30.86 421 THR A N 1
ATOM 3079 C CA . THR A 1 383 ? 4.480 12.479 -14.338 1.00 31.13 421 THR A CA 1
ATOM 3080 C C . THR A 1 383 ? 4.452 13.556 -13.255 1.00 31.54 421 THR A C 1
ATOM 3081 O O . THR A 1 383 ? 5.492 13.906 -12.707 1.00 31.47 421 THR A O 1
ATOM 3085 N N . LEU A 1 384 ? 3.269 14.079 -12.946 1.00 32.10 422 LEU A N 1
ATOM 3086 C CA . LEU A 1 384 ? 3.117 15.010 -11.834 1.00 32.62 422 LEU A CA 1
ATOM 3087 C C . LEU A 1 384 ? 1.898 14.681 -10.979 1.00 32.84 422 LEU A C 1
ATOM 3088 O O . LEU A 1 384 ? 1.067 13.853 -11.350 1.00 32.84 422 LEU A O 1
ATOM 3093 N N . LEU A 1 385 ? 1.811 15.324 -9.823 1.00 33.32 423 LEU A N 1
ATOM 3094 C CA . LEU A 1 385 ? 0.815 14.968 -8.821 1.00 33.72 423 LEU A CA 1
ATOM 3095 C C . LEU A 1 385 ? -0.584 15.525 -9.122 1.00 34.24 423 LEU A C 1
ATOM 3096 O O . LEU A 1 385 ? -1.507 15.354 -8.315 1.00 34.60 423 LEU A O 1
ATOM 3102 N N . ASN B 2 3 ? 5.083 11.675 -37.109 1.00 50.03 87 ASN B N 1
ATOM 3103 C CA . ASN B 2 3 ? 4.074 10.984 -36.251 1.00 50.05 87 ASN B CA 1
ATOM 3104 C C . ASN B 2 3 ? 3.378 11.928 -35.273 1.00 50.08 87 ASN B C 1
ATOM 3105 O O . ASN B 2 3 ? 2.250 11.668 -34.846 1.00 50.12 87 ASN B O 1
ATOM 3110 N N . GLU B 2 4 ? 4.061 13.013 -34.915 1.00 50.03 88 GLU B N 1
ATOM 3111 C CA . GLU B 2 4 ? 3.493 14.046 -34.061 1.00 49.96 88 GLU B CA 1
ATOM 3112 C C . GLU B 2 4 ? 2.865 15.150 -34.906 1.00 49.90 88 GLU B C 1
ATOM 3113 O O . GLU B 2 4 ? 3.290 15.407 -36.034 1.00 49.82 88 GLU B O 1
ATOM 3119 N N . CYS B 2 5 ? 1.841 15.791 -34.353 1.00 49.92 89 CYS B N 1
ATOM 3120 C CA . CYS B 2 5 ? 1.212 16.939 -34.992 1.00 49.83 89 CYS B CA 1
ATOM 3121 C C . CYS B 2 5 ? 2.018 18.172 -34.630 1.00 50.12 89 CYS B C 1
ATOM 3122 O O . CYS B 2 5 ? 2.093 18.539 -33.459 1.00 50.09 89 CYS B O 1
ATOM 3125 N N . HIS B 2 6 ? 2.631 18.799 -35.630 1.00 50.44 90 HIS B N 1
ATOM 3126 C CA . HIS B 2 6 ? 3.502 19.944 -35.391 1.00 50.71 90 HIS B CA 1
ATOM 3127 C C . HIS B 2 6 ? 2.713 21.251 -35.428 1.00 50.86 90 HIS B C 1
ATOM 3128 O O . HIS B 2 6 ? 2.317 21.697 -36.509 1.00 50.95 90 HIS B O 1
ATOM 3135 N N . PRO B 2 7 ? 2.483 21.871 -34.248 1.00 50.97 91 PRO B N 1
ATOM 3136 C CA . PRO B 2 7 ? 1.760 23.143 -34.202 1.00 51.07 91 PRO B CA 1
ATOM 3137 C C . PRO B 2 7 ? 2.607 24.320 -34.700 1.00 51.22 91 PRO B C 1
ATOM 3138 O O . PRO B 2 7 ? 2.065 25.300 -35.218 1.00 51.32 91 PRO B O 1
ATOM 3142 N N . GLU B 2 8 ? 3.924 24.207 -34.542 1.00 51.30 92 GLU B N 1
ATOM 3143 C CA . GLU B 2 8 ? 4.872 25.232 -34.980 1.00 51.38 92 GLU B CA 1
ATOM 3144 C C . GLU B 2 8 ? 4.930 25.409 -36.506 1.00 51.28 92 GLU B C 1
ATOM 3145 O O . GLU B 2 8 ? 5.252 26.495 -36.986 1.00 51.44 92 GLU B O 1
ATOM 3151 N N . ARG B 2 9 ? 4.622 24.350 -37.258 1.00 51.10 93 ARG B N 1
ATOM 3152 C CA . ARG B 2 9 ? 4.778 24.347 -38.720 1.00 50.88 93 ARG B CA 1
ATOM 3153 C C . ARG B 2 9 ? 3.458 24.526 -39.479 1.00 50.53 93 ARG B C 1
ATOM 3154 O O . ARG B 2 9 ? 2.378 24.439 -38.892 1.00 50.46 93 ARG B O 1
ATOM 3162 N N . THR B 2 10 ? 3.568 24.781 -40.785 1.00 50.13 94 THR B N 1
ATOM 3163 C CA . THR B 2 10 ? 2.409 24.932 -41.679 1.00 49.80 94 THR B CA 1
ATOM 3164 C C . THR B 2 10 ? 2.310 23.825 -42.739 1.00 49.48 94 THR B C 1
ATOM 3165 O O . THR B 2 10 ? 1.393 23.833 -43.563 1.00 49.47 94 THR B O 1
ATOM 3169 N N . ASP B 2 11 ? 3.240 22.872 -42.706 1.00 49.11 95 ASP B N 1
ATOM 3170 C CA . ASP B 2 11 ? 3.345 21.837 -43.744 1.00 48.79 95 ASP B CA 1
ATOM 3171 C C . ASP B 2 11 ? 2.569 20.545 -43.438 1.00 48.54 95 ASP B C 1
ATOM 3172 O O . ASP B 2 11 ? 2.660 19.579 -44.200 1.00 48.46 95 ASP B O 1
ATOM 3177 N N . GLY B 2 12 ? 1.812 20.529 -42.339 1.00 48.19 96 GLY B N 1
ATOM 3178 C CA . GLY B 2 12 ? 1.061 19.340 -41.915 1.00 47.98 96 GLY B CA 1
ATOM 3179 C C . GLY B 2 12 ? -0.388 19.362 -42.377 1.00 47.81 96 GLY B C 1
ATOM 3180 O O . GLY B 2 12 ? -0.670 19.718 -43.519 1.00 47.80 96 GLY B O 1
ATOM 3181 N N . CYS B 2 13 ? -1.308 18.977 -41.490 1.00 47.64 97 CYS B N 1
ATOM 3182 C CA . CYS B 2 13 ? -2.748 19.004 -41.790 1.00 47.45 97 CYS B CA 1
ATOM 3183 C C . CYS B 2 13 ? -3.232 20.438 -41.966 1.00 47.27 97 CYS B C 1
ATOM 3184 O O . CYS B 2 13 ? -2.662 21.358 -41.383 1.00 47.28 97 CYS B O 1
ATOM 3187 N N . GLN B 2 14 ? -4.281 20.628 -42.764 1.00 47.08 98 GLN B N 1
ATOM 3188 C CA . GLN B 2 14 ? -4.887 21.954 -42.920 1.00 46.98 98 GLN B CA 1
ATOM 3189 C C . GLN B 2 14 ? -5.802 22.269 -41.744 1.00 46.85 98 GLN B C 1
ATOM 3190 O O . GLN B 2 14 ? -5.695 23.338 -41.149 1.00 46.85 98 GLN B O 1
ATOM 3196 N N . HIS B 2 15 ? -6.703 21.339 -41.424 1.00 46.77 99 HIS B N 1
ATOM 3197 C CA . HIS B 2 15 ? -7.599 21.482 -40.277 1.00 46.78 99 HIS B CA 1
ATOM 3198 C C . HIS B 2 15 ? -7.073 20.691 -39.073 1.00 46.68 99 HIS B C 1
ATOM 3199 O O . HIS B 2 15 ? -6.085 21.098 -38.464 1.00 46.78 99 HIS B O 1
ATOM 3206 N N . PHE B 2 16 ? -7.700 19.558 -38.749 1.00 46.55 100 PHE B N 1
ATOM 3207 C CA . PHE B 2 16 ? -7.410 18.841 -37.502 1.00 46.44 100 PHE B CA 1
ATOM 3208 C C . PHE B 2 16 ? -6.344 17.761 -37.705 1.00 46.44 100 PHE B C 1
ATOM 3209 O O . PHE B 2 16 ? -6.157 17.267 -38.818 1.00 46.35 100 PHE B O 1
ATOM 3217 N N . CYS B 2 17 ? -5.655 17.405 -36.620 1.00 46.48 101 CYS B N 1
ATOM 3218 C CA . CYS B 2 17 ? -4.606 16.376 -36.646 1.00 46.53 101 CYS B CA 1
ATOM 3219 C C . CYS B 2 17 ? -4.752 15.381 -35.494 1.00 46.40 101 CYS B C 1
ATOM 3220 O O . CYS B 2 17 ? -5.375 15.681 -34.478 1.00 46.31 101 CYS B O 1
ATOM 3223 N N . LEU B 2 18 ? -4.160 14.201 -35.665 1.00 46.32 102 LEU B N 1
ATOM 3224 C CA . LEU B 2 18 ? -4.241 13.127 -34.678 1.00 46.30 102 LEU B CA 1
ATOM 3225 C C . LEU B 2 18 ? -2.969 12.270 -34.715 1.00 46.32 102 LEU B C 1
ATOM 3226 O O . LEU B 2 18 ? -2.728 11.571 -35.701 1.00 46.23 102 LEU B O 1
ATOM 3231 N N . PRO B 2 19 ? -2.152 12.317 -33.642 1.00 46.43 103 PRO B N 1
ATOM 3232 C CA . PRO B 2 19 ? -0.874 11.607 -33.640 1.00 46.60 103 PRO B CA 1
ATOM 3233 C C . PRO B 2 19 ? -0.992 10.124 -33.277 1.00 46.79 103 PRO B C 1
ATOM 3234 O O . PRO B 2 19 ? -2.077 9.650 -32.927 1.00 46.85 103 PRO B O 1
ATOM 3238 N N . GLY B 2 20 ? 0.131 9.412 -33.365 1.00 46.96 104 GLY B N 1
ATOM 3239 C CA . GLY B 2 20 ? 0.208 8.003 -32.980 1.00 47.07 104 GLY B CA 1
ATOM 3240 C C . GLY B 2 20 ? 1.034 7.200 -33.963 1.00 47.26 104 GLY B C 1
ATOM 3241 O O . GLY B 2 20 ? 1.517 7.739 -34.958 1.00 47.28 104 GLY B O 1
ATOM 3242 N N . GLN B 2 21 ? 1.207 5.910 -33.678 1.00 47.43 105 GLN B N 1
ATOM 3243 C CA . GLN B 2 21 ? 1.906 4.998 -34.584 1.00 47.59 105 GLN B CA 1
ATOM 3244 C C . GLN B 2 21 ? 3.251 5.619 -34.996 1.00 47.62 105 GLN B C 1
ATOM 3245 O O . GLN B 2 21 ? 4.026 6.032 -34.132 1.00 47.70 105 GLN B O 1
ATOM 3251 N N . GLU B 2 22 ? 3.530 5.683 -36.296 1.00 47.66 106 GLU B N 1
ATOM 3252 C CA . GLU B 2 22 ? 4.624 6.507 -36.809 1.00 47.67 106 GLU B CA 1
ATOM 3253 C C . GLU B 2 22 ? 4.109 7.347 -37.983 1.00 47.66 106 GLU B C 1
ATOM 3254 O O . GLU B 2 22 ? 4.721 7.412 -39.052 1.00 47.72 106 GLU B O 1
ATOM 3260 N N . SER B 2 23 ? 2.963 7.986 -37.746 1.00 47.63 107 SER B N 1
ATOM 3261 C CA . SER B 2 23 ? 2.292 8.843 -38.722 1.00 47.61 107 SER B CA 1
ATOM 3262 C C . SER B 2 23 ? 1.188 9.636 -38.016 1.00 47.45 107 SER B C 1
ATOM 3263 O O . SER B 2 23 ? 0.971 9.471 -36.817 1.00 47.53 107 SER B O 1
ATOM 3266 N N . TYR B 2 24 ? 0.496 10.500 -38.751 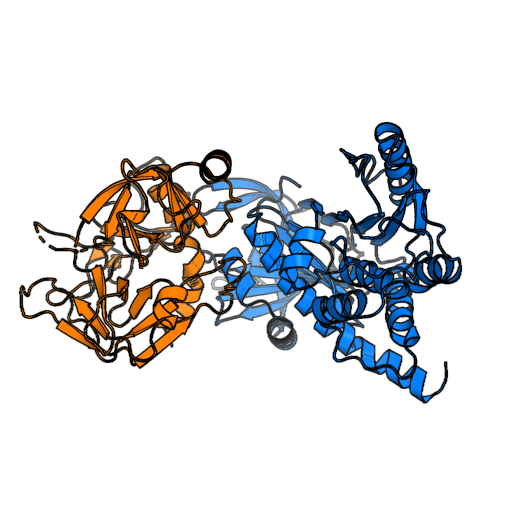1.00 47.27 108 TYR B N 1
ATOM 3267 C CA . TYR B 2 24 ? -0.613 11.259 -38.179 1.00 47.12 108 TYR B CA 1
ATOM 3268 C C . TYR B 2 24 ? -1.775 11.343 -39.161 1.00 47.05 108 TYR B C 1
ATOM 3269 O O . TYR B 2 24 ? -1.583 11.653 -40.336 1.00 47.17 108 TYR B O 1
ATOM 3278 N N . THR B 2 25 ? -2.976 11.049 -38.672 1.00 46.92 109 THR B N 1
ATOM 3279 C CA . THR B 2 25 ? -4.174 11.070 -39.500 1.00 46.85 109 THR B CA 1
ATOM 3280 C C . THR B 2 25 ? -4.838 12.439 -39.421 1.00 46.80 109 THR B C 1
ATOM 3281 O O . THR B 2 25 ? -5.240 12.882 -38.339 1.00 46.73 109 THR B O 1
ATOM 3285 N N . CYS B 2 26 ? -4.941 13.107 -40.568 1.00 46.68 110 CYS B N 1
ATOM 3286 C CA . CYS B 2 26 ? -5.619 14.396 -40.647 1.00 46.69 110 CYS B CA 1
ATOM 3287 C C . CYS B 2 26 ? -7.118 14.186 -40.810 1.00 46.60 110 CYS B C 1
ATOM 3288 O O . CYS B 2 26 ? -7.554 13.193 -41.395 1.00 46.57 110 CYS B O 1
ATOM 3291 N N . SER B 2 27 ? -7.897 15.122 -40.274 1.00 46.52 111 SER B N 1
ATOM 3292 C CA . SER B 2 27 ? -9.342 15.142 -40.466 1.00 46.52 111 SER B CA 1
ATOM 3293 C C . SER B 2 27 ? -9.800 16.578 -40.708 1.00 46.56 111 SER B C 1
ATOM 3294 O O . SER B 2 27 ? -9.071 17.527 -40.408 1.00 46.50 111 SER B O 1
ATOM 3297 N N . CYS B 2 28 ? -11.007 16.730 -41.245 1.00 46.63 112 CYS B N 1
ATOM 3298 C CA . CYS B 2 28 ? -11.497 18.032 -41.691 1.00 46.66 112 CYS B CA 1
ATOM 3299 C C . CYS B 2 28 ? -12.690 18.552 -40.906 1.00 46.64 112 CYS B C 1
ATOM 3300 O O . CYS B 2 28 ? -13.352 17.811 -40.179 1.00 46.62 112 CYS B O 1
ATOM 3303 N N . ALA B 2 29 ? -12.962 19.841 -41.087 1.00 46.69 113 ALA B N 1
ATOM 3304 C CA . ALA B 2 29 ? -14.133 20.479 -40.507 1.00 46.82 113 ALA B CA 1
ATOM 3305 C C . ALA B 2 29 ? -15.391 20.067 -41.268 1.00 46.92 113 ALA B C 1
ATOM 3306 O O . ALA B 2 29 ? -15.333 19.284 -42.219 1.00 46.89 113 ALA B O 1
ATOM 3308 N N . GLN B 2 30 ? -16.519 20.634 -40.859 1.00 47.06 114 GLN B N 1
ATOM 3309 C CA . GLN B 2 30 ? -17.837 20.166 -41.276 1.00 47.21 114 GLN B CA 1
ATOM 3310 C C . GLN B 2 30 ? -18.112 20.443 -42.759 1.00 47.01 114 GLN B C 1
ATOM 3311 O O . GLN B 2 30 ? -18.224 21.596 -43.173 1.00 47.00 114 GLN B O 1
ATOM 3317 N N . GLY B 2 31 ? -18.211 19.376 -43.550 1.00 46.85 115 GLY B N 1
ATOM 3318 C CA . GLY B 2 31 ? -18.528 19.485 -44.977 1.00 46.75 115 GLY B CA 1
ATOM 3319 C C . GLY B 2 31 ? -17.317 19.612 -45.886 1.00 46.61 115 GLY B C 1
ATOM 3320 O O . GLY B 2 31 ? -17.418 20.162 -46.985 1.00 46.55 115 GLY B O 1
ATOM 3321 N N . TYR B 2 32 ? -16.176 19.096 -45.430 1.00 46.50 116 TYR B N 1
ATOM 3322 C CA . TYR B 2 32 ? -14.929 19.130 -46.193 1.00 46.39 116 TYR B CA 1
ATOM 3323 C C . TYR B 2 32 ? -14.426 17.712 -46.444 1.00 46.32 116 TYR B C 1
ATOM 3324 O O . TYR B 2 32 ? -14.466 16.867 -45.552 1.00 46.35 116 TYR B O 1
ATOM 3333 N N . ARG B 2 33 ? -13.952 17.464 -47.661 1.00 46.26 117 ARG B N 1
ATOM 3334 C CA . ARG B 2 33 ? -13.358 16.181 -48.021 1.00 46.17 117 ARG B CA 1
ATOM 3335 C C . ARG B 2 33 ? -11.859 16.221 -47.742 1.00 46.07 117 ARG B C 1
ATOM 3336 O O . ARG B 2 33 ? -11.195 17.218 -48.027 1.00 46.13 117 ARG B O 1
ATOM 3344 N N . LEU B 2 34 ? -11.332 15.134 -47.186 1.00 45.92 118 LEU B N 1
ATOM 3345 C CA . LEU B 2 34 ? -9.889 14.968 -47.036 1.00 45.79 118 LEU B CA 1
ATOM 3346 C C . LEU B 2 34 ? -9.305 14.698 -48.425 1.00 45.70 118 LEU B C 1
ATOM 3347 O O . LEU B 2 34 ? -9.803 13.838 -49.155 1.00 45.58 118 LEU B O 1
ATOM 3352 N N . GLY B 2 35 ? -8.262 15.442 -48.790 1.00 45.62 119 GLY B N 1
ATOM 3353 C CA . GLY B 2 35 ? -7.695 15.382 -50.140 1.00 45.54 119 GLY B CA 1
ATOM 3354 C C . GLY B 2 35 ? -6.902 14.123 -50.451 1.00 45.52 119 GLY B C 1
ATOM 3355 O O . GLY B 2 35 ? -6.800 13.217 -49.622 1.00 45.46 119 GLY B O 1
ATOM 3356 N N . GLU B 2 36 ? -6.339 14.077 -51.658 1.00 45.46 120 GLU B N 1
ATOM 3357 C CA . GLU B 2 36 ? -5.541 12.934 -52.118 1.00 45.46 120 GLU B CA 1
ATOM 3358 C C . GLU B 2 36 ? -4.168 12.882 -51.443 1.00 45.43 120 GLU B C 1
ATOM 3359 O O . GLU B 2 36 ? -3.576 11.809 -51.315 1.00 45.41 120 GLU B O 1
ATOM 3365 N N . ASP B 2 37 ? -3.669 14.043 -51.021 1.00 45.40 121 ASP B N 1
ATOM 3366 C CA . ASP B 2 37 ? -2.400 14.134 -50.283 1.00 45.38 121 ASP B CA 1
ATOM 3367 C C . ASP B 2 37 ? -2.568 13.945 -48.761 1.00 45.39 121 ASP B C 1
ATOM 3368 O O . ASP B 2 37 ? -1.598 14.068 -48.012 1.00 45.35 121 ASP B O 1
ATOM 3373 N N . HIS B 2 38 ? -3.795 13.659 -48.318 1.00 45.39 122 HIS B N 1
ATOM 3374 C CA . HIS B 2 38 ? -4.097 13.309 -46.918 1.00 45.44 122 HIS B CA 1
ATOM 3375 C C . HIS B 2 38 ? -3.796 14.415 -45.893 1.00 45.45 122 HIS B C 1
ATOM 3376 O O . HIS B 2 38 ? -3.680 14.139 -44.698 1.00 45.45 122 HIS B O 1
ATOM 3383 N N . LYS B 2 39 ? -3.691 15.660 -46.362 1.00 45.50 123 LYS B N 1
ATOM 3384 C CA . LYS B 2 39 ? -3.395 16.813 -45.503 1.00 45.50 123 LYS B CA 1
ATOM 3385 C C . LYS B 2 39 ? -4.375 17.966 -45.730 1.00 45.56 123 LYS B C 1
ATOM 3386 O O . LYS B 2 39 ? -4.926 18.518 -44.775 1.00 45.53 123 LYS B O 1
ATOM 3392 N N . GLN B 2 40 ? -4.573 18.329 -46.997 1.00 45.65 124 GLN B N 1
ATOM 3393 C CA . GLN B 2 40 ? -5.471 19.422 -47.384 1.00 45.76 124 GLN B CA 1
ATOM 3394 C C . GLN B 2 40 ? -6.945 19.042 -47.211 1.00 45.87 124 GLN B C 1
ATOM 3395 O O . GLN B 2 40 ? -7.331 17.893 -47.438 1.00 45.89 124 GLN B O 1
ATOM 3401 N N . CYS B 2 41 ? -7.756 20.021 -46.810 1.00 45.99 125 CYS B N 1
ATOM 3402 C CA . CYS B 2 41 ? -9.209 19.863 -46.730 1.00 46.11 125 CYS B CA 1
ATOM 3403 C C . CYS B 2 41 ? -9.890 20.683 -47.823 1.00 46.01 125 CYS B C 1
ATOM 3404 O O . CYS B 2 41 ? -9.775 21.910 -47.846 1.00 45.94 125 CYS B O 1
ATOM 3407 N N . VAL B 2 42 ? -10.602 19.996 -48.717 1.00 45.97 126 VAL B N 1
ATOM 3408 C CA . VAL B 2 42 ? -11.312 20.635 -49.825 1.00 45.90 126 VAL B CA 1
ATOM 3409 C C . VAL B 2 42 ? -12.821 20.642 -49.555 1.00 45.87 126 VAL B C 1
ATOM 3410 O O . VAL B 2 42 ? -13.370 19.625 -49.130 1.00 45.81 126 VAL B O 1
ATOM 3414 N N . PRO B 2 43 ? -13.494 21.788 -49.795 1.00 45.84 127 PRO B N 1
ATOM 3415 C CA . PRO B 2 43 ? -14.954 21.845 -49.676 1.00 45.80 127 PRO B CA 1
ATOM 3416 C C . PRO B 2 43 ? -15.650 20.823 -50.575 1.00 45.82 127 PRO B C 1
ATOM 3417 O O . PRO B 2 43 ? -15.368 20.764 -51.777 1.00 45.89 127 PRO B O 1
ATOM 3421 N N . HIS B 2 44 ? -16.542 20.025 -49.991 1.00 45.79 128 HIS B N 1
ATOM 3422 C CA . HIS B 2 44 ? -17.230 18.963 -50.723 1.00 45.76 128 HIS B CA 1
ATOM 3423 C C . HIS B 2 44 ? -18.733 19.227 -50.783 1.00 45.54 128 HIS B C 1
ATOM 3424 O O . HIS B 2 44 ? -19.303 19.363 -51.867 1.00 45.55 128 HIS B O 1
ATOM 3431 N N . ASP B 2 45 ? -19.363 19.312 -49.614 1.00 45.27 129 ASP B N 1
ATOM 3432 C CA . ASP B 2 45 ? -20.807 19.528 -49.518 1.00 45.09 129 ASP B CA 1
ATOM 3433 C C . ASP B 2 45 ? -21.173 20.979 -49.800 1.00 44.92 129 ASP B C 1
ATOM 3434 O O . ASP B 2 45 ? -20.312 21.860 -49.805 1.00 44.90 129 ASP B O 1
ATOM 3439 N N . GLN B 2 46 ? -22.461 21.214 -50.031 1.00 44.74 130 GLN B N 1
ATOM 3440 C CA . GLN B 2 46 ? -22.967 22.562 -50.284 1.00 44.58 130 GLN B CA 1
ATOM 3441 C C . GLN B 2 46 ? -22.844 23.457 -49.051 1.00 44.30 130 GLN B C 1
ATOM 3442 O O . GLN B 2 46 ? -22.665 24.667 -49.186 1.00 44.22 130 GLN B O 1
ATOM 3448 N N . CYS B 2 47 ? -22.929 22.862 -47.860 1.00 44.01 131 CYS B N 1
ATOM 3449 C CA . CYS B 2 47 ? -22.812 23.611 -46.603 1.00 43.83 131 CYS B CA 1
ATOM 3450 C C . CYS B 2 47 ? -21.399 23.559 -46.013 1.00 43.47 131 CYS B C 1
ATOM 3451 O O . CYS B 2 47 ? -21.238 23.402 -44.802 1.00 43.48 131 CYS B O 1
ATOM 3454 N N . ALA B 2 48 ? -20.380 23.704 -46.860 1.00 43.14 132 ALA B N 1
ATOM 3455 C CA . ALA B 2 48 ? -18.994 23.752 -46.389 1.00 42.75 132 ALA B CA 1
ATOM 3456 C C . ALA B 2 48 ? -18.841 24.932 -45.433 1.00 42.36 132 ALA B C 1
ATOM 3457 O O . ALA B 2 48 ? -19.136 26.071 -45.796 1.00 42.31 132 ALA B O 1
ATOM 3459 N N . CYS B 2 49 ? -18.391 24.655 -44.212 1.00 42.02 133 CYS B N 1
ATOM 3460 C CA . CYS B 2 49 ? -18.422 25.653 -43.146 1.00 41.63 133 CYS B CA 1
ATOM 3461 C C . CYS B 2 49 ? -17.341 26.719 -43.293 1.00 41.54 133 CYS B C 1
ATOM 3462 O O . CYS B 2 49 ? -16.309 26.497 -43.928 1.00 41.33 133 CYS B O 1
ATOM 3465 N N . GLY B 2 50 ? -17.613 27.887 -42.716 1.00 41.53 134 GLY B N 1
ATOM 3466 C CA . GLY B 2 50 ? -16.608 28.928 -42.515 1.00 41.63 134 GLY B CA 1
ATOM 3467 C C . GLY B 2 50 ? -15.999 29.578 -43.747 1.00 41.67 134 GLY B C 1
ATOM 3468 O O . GLY B 2 50 ? -14.882 30.081 -43.677 1.00 41.53 134 GLY B O 1
ATOM 3469 N N . VAL B 2 51 ? -16.724 29.590 -44.862 1.00 41.86 135 VAL B N 1
ATOM 3470 C CA . VAL B 2 51 ? -16.227 30.204 -46.096 1.00 42.05 135 VAL B CA 1
ATOM 3471 C C . VAL B 2 51 ? -16.739 31.642 -46.228 1.00 42.30 135 VAL B C 1
ATOM 3472 O O . VAL B 2 51 ? -17.944 31.881 -46.169 1.00 42.38 135 VAL B O 1
ATOM 3476 N N . LEU B 2 52 ? -15.816 32.591 -46.391 1.00 42.57 136 LEU B N 1
ATOM 3477 C CA . LEU B 2 52 ? -16.159 34.000 -46.629 1.00 42.80 136 LEU B CA 1
ATOM 3478 C C . LEU B 2 52 ? -15.747 34.431 -48.034 1.00 43.00 136 LEU B C 1
ATOM 3479 O O . LEU B 2 52 ? -14.976 33.741 -48.704 1.00 43.06 136 LEU B O 1
ATOM 3484 N N . THR B 2 53 ? -16.264 35.578 -48.468 1.00 43.20 137 THR B N 1
ATOM 3485 C CA . THR B 2 53 ? -15.946 36.123 -49.788 1.00 43.35 137 THR B CA 1
ATOM 3486 C C . THR B 2 53 ? -16.175 37.638 -49.839 1.00 43.46 137 THR B C 1
ATOM 3487 O O . THR B 2 53 ? -16.802 38.212 -48.945 1.00 43.46 137 THR B O 1
ATOM 3491 N N . SER B 2 54 ? -15.652 38.274 -50.888 1.00 43.61 138 SER B N 1
ATOM 3492 C CA . SER B 2 54 ? -15.807 39.717 -51.091 1.00 43.63 138 SER B CA 1
ATOM 3493 C C . SER B 2 54 ? -15.796 40.059 -52.578 1.00 43.63 138 SER B C 1
ATOM 3494 O O . SER B 2 54 ? -16.308 41.102 -52.987 1.00 43.64 138 SER B O 1
ATOM 3497 N N . ASP B 2 63 ? -24.128 40.134 -44.908 1.00 39.24 147 ASP B N 1
ATOM 3498 C CA . ASP B 2 63 ? -22.729 40.447 -44.630 1.00 39.22 147 ASP B CA 1
ATOM 3499 C C . ASP B 2 63 ? -21.914 39.178 -44.317 1.00 39.04 147 ASP B C 1
ATOM 3500 O O . ASP B 2 63 ? -21.035 38.797 -45.094 1.00 39.14 147 ASP B O 1
ATOM 3505 N N . LEU B 2 64 ? -22.218 38.531 -43.191 1.00 38.72 148 LEU B N 1
ATOM 3506 C CA . LEU B 2 64 ? -21.566 37.279 -42.781 1.00 38.49 148 LEU B CA 1
ATOM 3507 C C . LEU B 2 64 ? -22.582 36.129 -42.865 1.00 38.24 148 LEU B C 1
ATOM 3508 O O . LEU B 2 64 ? -23.666 36.226 -42.286 1.00 38.33 148 LEU B O 1
ATOM 3513 N N . PRO B 2 65 ? -22.236 35.033 -43.572 1.00 37.82 149 PRO B N 1
ATOM 3514 C CA . PRO B 2 65 ? -23.195 33.949 -43.844 1.00 37.50 149 PRO B CA 1
ATOM 3515 C C . PRO B 2 65 ? -23.804 33.254 -42.618 1.00 37.25 149 PRO B C 1
ATOM 3516 O O . PRO B 2 65 ? -24.892 32.682 -42.722 1.00 37.15 149 PRO B O 1
ATOM 3520 N N . TRP B 2 66 ? -23.108 33.290 -41.483 1.00 36.93 150 TRP B N 1
ATOM 3521 C CA . TRP B 2 66 ? -23.529 32.551 -40.286 1.00 36.72 150 TRP B CA 1
ATOM 3522 C C . TRP B 2 66 ? -24.265 33.396 -39.248 1.00 36.40 150 TRP B C 1
ATOM 3523 O O . TRP B 2 66 ? -24.963 32.847 -38.399 1.00 36.60 150 TRP B O 1
ATOM 3534 N N . GLN B 2 67 ? -24.118 34.718 -39.312 1.00 36.03 151 GLN B N 1
ATOM 3535 C CA . GLN B 2 67 ? -24.771 35.615 -38.354 1.00 35.71 151 GLN B CA 1
ATOM 3536 C C . GLN B 2 67 ? -26.289 35.645 -38.544 1.00 35.39 151 GLN B C 1
ATOM 3537 O O . GLN B 2 67 ? -26.777 35.686 -39.673 1.00 35.20 151 GLN B O 1
ATOM 3543 N N . VAL B 2 68 ? -27.022 35.602 -37.431 1.00 35.06 152 VAL B N 1
ATOM 3544 C CA . VAL B 2 68 ? -28.488 35.708 -37.432 1.00 34.81 152 VAL B CA 1
ATOM 3545 C C . VAL B 2 68 ? -28.976 36.473 -36.201 1.00 34.51 152 VAL B C 1
ATOM 3546 O O . VAL B 2 68 ? -28.309 36.484 -35.165 1.00 34.18 152 VAL B O 1
ATOM 3550 N N . LYS B 2 69 ? -30.139 37.109 -36.327 1.00 34.36 153 LYS B N 1
ATOM 3551 C CA . LYS B 2 69 ? -30.815 37.758 -35.200 1.00 34.25 153 LYS B CA 1
ATOM 3552 C C . LYS B 2 69 ? -31.925 36.855 -34.662 1.00 34.08 153 LYS B C 1
ATOM 3553 O O . LYS B 2 69 ? -32.519 36.083 -35.412 1.00 34.00 153 LYS B O 1
ATOM 3559 N N . LEU B 2 70 ? -32.197 36.957 -33.363 1.00 33.98 154 LEU B N 1
ATOM 3560 C CA . LEU B 2 70 ? -33.337 36.274 -32.753 1.00 33.91 154 LEU B CA 1
ATOM 3561 C C . LEU B 2 70 ? -34.466 37.279 -32.585 1.00 33.89 154 LEU B C 1
ATOM 3562 O O . LEU B 2 70 ? -34.292 38.316 -31.941 1.00 33.95 154 LEU B O 1
ATOM 3567 N N . THR B 2 71 ? -35.623 36.963 -33.159 1.00 33.87 155 THR B N 1
ATOM 3568 C CA . THR B 2 71 ? -36.753 37.886 -33.206 1.00 33.81 155 THR B CA 1
ATOM 3569 C C . THR B 2 71 ? -37.953 37.293 -32.473 1.00 33.88 155 THR B C 1
ATOM 3570 O O . THR B 2 71 ? -38.218 36.093 -32.579 1.00 33.96 155 THR B O 1
ATOM 3574 N N . ASN B 2 72 ? -38.662 38.135 -31.723 1.00 33.90 156 ASN B N 1
ATOM 3575 C CA . ASN B 2 72 ? -39.837 37.701 -30.963 1.00 33.95 156 ASN B CA 1
ATOM 3576 C C . ASN B 2 72 ? -41.143 37.953 -31.728 1.00 33.89 156 ASN B C 1
ATOM 3577 O O . ASN B 2 72 ? -41.131 38.512 -32.825 1.00 33.74 156 ASN B O 1
ATOM 3582 N N . SER B 2 73 ? -42.261 37.539 -31.134 1.00 33.90 157 SER B N 1
ATOM 3583 C CA . SER B 2 73 ? -43.579 37.608 -31.777 1.00 33.86 157 SER B CA 1
ATOM 3584 C C . SER B 2 73 ? -44.040 39.033 -32.096 1.00 33.90 157 SER B C 1
ATOM 3585 O O . SER B 2 73 ? -44.770 39.248 -33.064 1.00 34.04 157 SER B O 1
ATOM 3588 N N . GLU B 2 74 ? -43.611 39.999 -31.286 1.00 33.92 158 GLU B N 1
ATOM 3589 C CA . GLU B 2 74 ? -43.939 41.410 -31.509 1.00 33.87 158 GLU B CA 1
ATOM 3590 C C . GLU B 2 74 ? -43.111 42.009 -32.658 1.00 33.81 158 GLU B C 1
ATOM 3591 O O . GLU B 2 74 ? -43.406 43.108 -33.136 1.00 33.72 158 GLU B O 1
ATOM 3597 N N . GLY B 2 75 ? -42.077 41.284 -33.089 1.00 33.73 159 GLY B N 1
ATOM 3598 C CA . GLY B 2 75 ? -41.186 41.730 -34.158 1.00 33.72 159 GLY B CA 1
ATOM 3599 C C . GLY B 2 75 ? -39.884 42.335 -33.654 1.00 33.78 159 GLY B C 1
ATOM 3600 O O . GLY B 2 75 ? -39.075 42.814 -34.451 1.00 33.81 159 GLY B O 1
ATOM 3601 N N . LYS B 2 76 ? -39.674 42.302 -32.337 1.00 33.75 160 LYS B N 1
ATOM 3602 C CA . LYS B 2 76 ? -38.506 42.926 -31.713 1.00 33.74 160 LYS B CA 1
ATOM 3603 C C . LYS B 2 76 ? -37.316 41.969 -31.680 1.00 33.78 160 LYS B C 1
ATOM 3604 O O . LYS B 2 76 ? -37.425 40.837 -31.202 1.00 33.75 160 LYS B O 1
ATOM 3610 N N . ASP B 2 77 ? -36.181 42.433 -32.193 1.00 33.78 161 ASP B N 1
ATOM 3611 C CA . ASP B 2 77 ? -34.937 41.676 -32.128 1.00 33.83 161 ASP B CA 1
ATOM 3612 C C . ASP B 2 77 ? -34.346 41.839 -30.727 1.00 33.76 161 ASP B C 1
ATOM 3613 O O . ASP B 2 77 ? -34.259 42.955 -30.220 1.00 33.70 161 ASP B O 1
ATOM 3618 N N . PHE B 2 78 ? -33.958 40.728 -30.103 1.00 33.72 162 PHE B N 1
ATOM 3619 C CA . PHE B 2 78 ? -33.472 40.750 -28.713 1.00 33.75 162 PHE B CA 1
ATOM 3620 C C . PHE B 2 78 ? -32.080 40.141 -28.514 1.00 33.93 162 PHE B C 1
ATOM 3621 O O . PHE B 2 78 ? -31.356 40.556 -27.609 1.00 34.24 162 PHE B O 1
ATOM 3629 N N . CYS B 2 79 ? -31.712 39.161 -29.338 1.00 33.92 163 CYS B N 1
ATOM 3630 C CA . CYS B 2 79 ? -30.407 38.507 -29.234 1.00 33.93 163 CYS B CA 1
ATOM 3631 C C . CYS B 2 79 ? -29.817 38.219 -30.611 1.00 34.01 163 CYS B C 1
ATOM 3632 O O . CYS B 2 79 ? -30.492 38.350 -31.635 1.00 33.93 163 CYS B O 1
ATOM 3635 N N . GLY B 2 80 ? -28.543 37.837 -30.610 1.00 34.14 164 GLY B N 1
ATOM 3636 C CA . GLY B 2 80 ? -27.858 37.366 -31.804 1.00 34.21 164 GLY B CA 1
ATOM 3637 C C . GLY B 2 80 ? -27.614 35.871 -31.711 1.00 34.42 164 GLY B C 1
ATOM 3638 O O . GLY B 2 80 ? -27.801 35.258 -30.657 1.00 34.55 164 GLY B O 1
ATOM 3639 N N . GLY B 2 81 ? -27.196 35.283 -32.823 1.00 34.54 165 GLY B N 1
ATOM 3640 C CA . GLY B 2 81 ? -26.902 33.862 -32.877 1.00 34.74 165 GLY B CA 1
ATOM 3641 C C . GLY B 2 81 ? -26.088 33.524 -34.104 1.00 34.95 165 GLY B C 1
ATOM 3642 O O . GLY B 2 81 ? -26.047 34.291 -35.067 1.00 35.00 165 GLY B O 1
ATOM 3643 N N . VAL B 2 82 ? -25.441 32.368 -34.071 1.00 35.18 166 VAL B N 1
ATOM 3644 C CA . VAL B 2 82 ? -24.601 31.944 -35.171 1.00 35.53 166 VAL B CA 1
ATOM 3645 C C . VAL B 2 82 ? -25.031 30.565 -35.662 1.00 35.88 166 VAL B C 1
ATOM 3646 O O . VAL B 2 82 ? -25.312 29.671 -34.865 1.00 35.75 166 VAL B O 1
ATOM 3650 N N . ILE B 2 83 ? -25.090 30.406 -36.982 1.00 36.21 167 ILE B N 1
ATOM 3651 C CA . ILE B 2 83 ? -25.411 29.118 -37.594 1.00 36.52 167 ILE B CA 1
ATOM 3652 C C . ILE B 2 83 ? -24.215 28.187 -37.422 1.00 36.77 167 ILE B C 1
ATOM 3653 O O . ILE B 2 83 ? -23.088 28.576 -37.708 1.00 36.91 167 ILE B O 1
ATOM 3658 N N . ILE B 2 84 ? -24.454 26.977 -36.922 1.00 37.18 168 ILE B N 1
ATOM 3659 C CA . ILE B 2 84 ? -23.384 25.973 -36.778 1.00 37.47 168 ILE B CA 1
ATOM 3660 C C . ILE B 2 84 ? -23.687 24.668 -37.517 1.00 37.55 168 ILE B C 1
ATOM 3661 O O . ILE B 2 84 ? -22.792 23.853 -37.731 1.00 37.72 168 ILE B O 1
ATOM 3666 N N . ARG B 2 85 ? -24.947 24.460 -37.882 1.00 37.73 169 ARG B N 1
ATOM 3667 C CA . ARG B 2 85 ? -25.302 23.383 -38.794 1.00 37.82 169 ARG B CA 1
ATOM 3668 C C . ARG B 2 85 ? -26.445 23.817 -39.703 1.00 37.33 169 ARG B C 1
ATOM 3669 O O . ARG B 2 85 ? -27.221 24.710 -39.367 1.00 37.40 169 ARG B O 1
ATOM 3677 N N . GLU B 2 86 ? -26.519 23.179 -40.866 1.00 36.90 170 GLU B N 1
ATOM 3678 C CA . GLU B 2 86 ? -27.627 23.318 -41.811 1.00 36.46 170 GLU B CA 1
ATOM 3679 C C . GLU B 2 86 ? -28.975 23.661 -41.161 1.00 35.97 170 GLU B C 1
ATOM 3680 O O . GLU B 2 86 ? -29.720 24.498 -41.675 1.00 36.12 170 GLU B O 1
ATOM 3686 N N . ASN B 2 87 ? -29.284 23.016 -40.038 1.00 35.34 171 ASN B N 1
ATOM 3687 C CA . ASN B 2 87 ? -30.577 23.186 -39.369 1.00 34.80 171 ASN B CA 1
ATOM 3688 C C . ASN B 2 87 ? -30.477 23.592 -37.889 1.00 34.17 171 ASN B C 1
ATOM 3689 O O . ASN B 2 87 ? -31.419 23.380 -37.121 1.00 34.16 171 ASN B O 1
ATOM 3694 N N . PHE B 2 88 ? -29.358 24.199 -37.498 1.00 33.41 172 PHE B N 1
ATOM 3695 C CA . PHE B 2 88 ? -29.125 24.541 -36.090 1.00 32.86 172 PHE B CA 1
ATOM 3696 C C . PHE B 2 88 ? -28.388 25.862 -35.901 1.00 32.45 172 PHE B C 1
ATOM 3697 O O . PHE B 2 88 ? -27.375 26.120 -36.552 1.00 32.43 172 PHE B O 1
ATOM 3705 N N . VAL B 2 89 ? -28.910 26.679 -34.990 1.00 32.06 173 VAL B N 1
ATOM 3706 C CA . VAL B 2 89 ? -28.276 27.923 -34.576 1.00 31.67 173 VAL B CA 1
ATOM 3707 C C . VAL B 2 89 ? -27.883 27.818 -33.108 1.00 31.53 173 VAL B C 1
ATOM 3708 O O . VAL B 2 89 ? -28.624 27.265 -32.298 1.00 31.57 173 VAL B O 1
ATOM 3712 N N . LEU B 2 90 ? -26.712 28.347 -32.773 1.00 31.43 174 LEU B N 1
ATOM 3713 C CA . LEU B 2 90 ? -26.254 28.391 -31.393 1.00 31.35 174 LEU B CA 1
ATOM 3714 C C . LEU B 2 90 ? -26.442 29.800 -30.856 1.00 31.33 174 LEU B C 1
ATOM 3715 O O . LEU B 2 90 ? -26.171 30.786 -31.554 1.00 31.46 174 LEU B O 1
ATOM 3720 N N . THR B 2 91 ? -26.929 29.883 -29.623 1.00 31.12 175 THR B N 1
ATOM 3721 C CA . THR B 2 91 ? -27.038 31.142 -28.905 1.00 31.22 175 THR B CA 1
ATOM 3722 C C . THR B 2 91 ? -26.865 30.847 -27.414 1.00 31.04 175 THR B C 1
ATOM 3723 O O . THR B 2 91 ? -26.558 29.719 -27.047 1.00 31.05 175 THR B O 1
ATOM 3727 N N . THR B 2 92 ? -27.040 31.852 -26.561 1.00 31.04 176 THR B N 1
ATOM 3728 C CA . THR B 2 92 ? -26.953 31.639 -25.115 1.00 31.05 176 THR B CA 1
ATOM 3729 C C . THR B 2 92 ? -28.261 31.036 -24.603 1.00 31.04 176 THR B C 1
ATOM 3730 O O . THR B 2 92 ? -29.286 31.102 -25.284 1.00 30.98 176 THR B O 1
ATOM 3734 N N . ALA B 2 93 ? -28.225 30.449 -23.409 1.00 31.05 177 ALA B N 1
ATOM 3735 C CA . ALA B 2 93 ? -29.434 29.918 -22.777 1.00 31.04 177 ALA B CA 1
ATOM 3736 C C . ALA B 2 93 ? -30.385 31.051 -22.378 1.00 31.12 177 ALA B C 1
ATOM 3737 O O . ALA B 2 93 ? -31.584 30.985 -22.653 1.00 30.85 177 ALA B O 1
ATOM 3739 N N . LYS B 2 94 ? -29.842 32.087 -21.736 1.00 31.36 178 LYS B N 1
ATOM 3740 C CA . LYS B 2 94 ? -30.621 33.280 -21.374 1.00 31.65 178 LYS B CA 1
ATOM 3741 C C . LYS B 2 94 ? -31.450 33.778 -22.553 1.00 31.49 178 LYS B C 1
ATOM 3742 O O . LYS B 2 94 ? -32.639 34.066 -22.408 1.00 31.19 178 LYS B O 1
ATOM 3748 N N . CYS B 2 95 ? -30.795 33.887 -23.707 1.00 31.39 179 CYS B N 1
ATOM 3749 C CA . CYS B 2 95 ? -31.433 34.360 -24.929 1.00 31.57 179 CYS B CA 1
ATOM 3750 C C . CYS B 2 95 ? -32.603 33.469 -25.327 1.00 31.22 179 CYS B C 1
ATOM 3751 O O . CYS B 2 95 ? -33.693 33.956 -25.604 1.00 31.13 179 CYS B O 1
ATOM 3754 N N . SER B 2 96 ? -32.368 32.163 -25.336 1.00 31.03 180 SER B N 1
ATOM 3755 C CA . SER B 2 96 ? -33.370 31.209 -25.789 1.00 30.88 180 SER B CA 1
ATOM 3756 C C . SER B 2 96 ? -34.572 31.112 -24.854 1.00 30.81 180 SER B C 1
ATOM 3757 O O . SER B 2 96 ? -35.627 30.650 -25.271 1.00 30.86 180 SER B O 1
ATOM 3760 N N . LEU B 2 97 ? -34.413 31.556 -23.608 1.00 30.77 181 LEU B N 1
ATOM 3761 C CA . LEU B 2 97 ? -35.470 31.465 -22.600 1.00 30.83 181 LEU B CA 1
ATOM 3762 C C . LEU B 2 97 ? -36.228 32.775 -22.366 1.00 31.13 181 LEU B C 1
ATOM 3763 O O . LEU B 2 97 ? -37.140 32.823 -21.538 1.00 30.99 181 LEU B O 1
ATOM 3768 N N . LEU B 2 98 ? -35.864 33.828 -23.095 1.00 31.60 182 LEU B N 1
ATOM 3769 C CA . LEU B 2 98 ? -36.506 35.135 -22.925 1.00 32.17 182 LEU B CA 1
ATOM 3770 C C . LEU B 2 98 ? -37.931 35.150 -23.457 1.00 32.50 182 LEU B C 1
ATOM 3771 O O . LEU B 2 98 ? -38.811 35.773 -22.865 1.00 32.50 182 LEU B O 1
ATOM 3776 N N . HIS B 2 99 ? -38.144 34.481 -24.586 1.00 33.02 183 HIS B N 1
ATOM 3777 C CA . HIS B 2 99 ? -39.454 34.442 -25.224 1.00 33.45 183 HIS B CA 1
ATOM 3778 C C . HIS B 2 99 ? -39.828 33.014 -25.602 1.00 33.86 183 HIS B C 1
ATOM 3779 O O . HIS B 2 99 ? -38.964 32.177 -25.855 1.00 33.83 183 HIS B O 1
ATOM 3786 N N . ARG B 2 100 ? -41.129 32.747 -25.625 1.00 34.48 184 ARG B N 1
ATOM 3787 C CA . ARG B 2 100 ? -41.636 31.402 -25.866 1.00 34.95 184 ARG B CA 1
ATOM 3788 C C . ARG B 2 100 ? -41.562 31.056 -27.353 1.00 35.15 184 ARG B C 1
ATOM 3789 O O . ARG B 2 100 ? -41.144 29.956 -27.716 1.00 35.21 184 ARG B O 1
ATOM 3797 N N . ASN B 2 101 ? -41.956 32.001 -28.204 1.00 35.39 185 ASN B N 1
ATOM 3798 C CA . ASN B 2 101 ? -41.910 31.818 -29.654 1.00 35.68 185 ASN B CA 1
ATOM 3799 C C . ASN B 2 101 ? -40.803 32.685 -30.254 1.00 35.78 185 ASN B C 1
ATOM 3800 O O . ASN B 2 101 ? -40.936 33.906 -30.341 1.00 36.05 185 ASN B O 1
ATOM 3805 N N . ILE B 2 102 ? -39.715 32.046 -30.669 1.00 35.78 186 ILE B N 1
ATOM 3806 C CA . ILE B 2 102 ? -38.581 32.760 -31.245 1.00 35.87 186 ILE B CA 1
ATOM 3807 C C . ILE B 2 102 ? -38.450 32.456 -32.738 1.00 35.84 186 ILE B C 1
ATOM 3808 O O . ILE B 2 102 ? -38.649 31.321 -33.173 1.00 35.77 186 ILE B O 1
ATOM 3813 N N . THR B 2 103 ? -38.135 33.488 -33.513 1.00 35.76 187 THR B N 1
ATOM 3814 C CA . THR B 2 103 ? -37.904 33.347 -34.941 1.00 35.98 187 THR B CA 1
ATOM 3815 C C . THR B 2 103 ? -36.484 33.813 -35.256 1.00 36.30 187 THR B C 1
ATOM 3816 O O . THR B 2 103 ? -36.078 34.907 -34.859 1.00 36.28 187 THR B O 1
ATOM 3820 N N . VAL B 2 104 ? -35.728 32.969 -35.952 1.00 36.63 188 VAL B N 1
ATOM 3821 C CA . VAL B 2 104 ? -34.405 33.340 -36.441 1.00 36.91 188 VAL B CA 1
ATOM 3822 C C . VAL B 2 104 ? -34.580 34.118 -37.738 1.00 37.13 188 VAL B C 1
ATOM 3823 O O . VAL B 2 104 ? -35.423 33.762 -38.561 1.00 37.01 188 VAL B O 1
ATOM 3827 N N . LYS B 2 105 ? -33.802 35.186 -37.911 1.00 37.51 189 LYS B N 1
ATOM 3828 C CA . LYS B 2 105 ? -33.786 35.910 -39.179 1.00 37.91 189 LYS B CA 1
ATOM 3829 C C . LYS B 2 105 ? -32.387 36.329 -39.613 1.00 38.22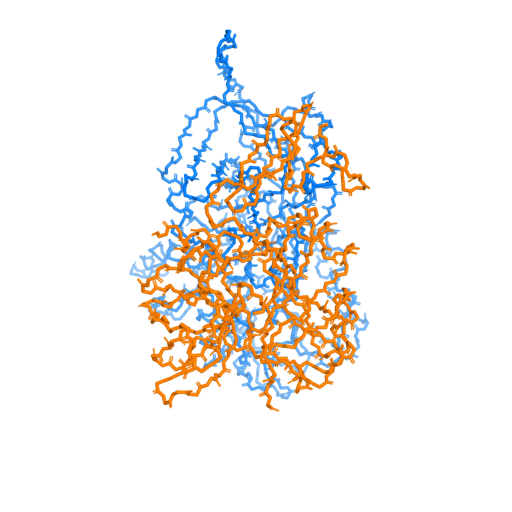 189 LYS B C 1
ATOM 3830 O O . LYS B 2 105 ? -31.523 36.593 -38.781 1.00 38.10 189 LYS B O 1
ATOM 3836 N N . THR B 2 106 ? -32.190 36.398 -40.929 1.00 38.69 190 THR B N 1
ATOM 3837 C CA . THR B 2 106 ? -30.899 36.756 -41.518 1.00 39.01 190 THR B CA 1
ATOM 3838 C C . THR B 2 106 ? -31.086 37.682 -42.722 1.00 39.43 190 THR B C 1
ATOM 3839 O O . THR B 2 106 ? -32.071 37.573 -43.453 1.00 39.30 190 THR B O 1
ATOM 3843 N N . TYR B 2 107 ? -30.135 38.597 -42.905 1.00 40.03 191 TYR B N 1
ATOM 3844 C CA . TYR B 2 107 ? -30.137 39.529 -44.033 1.00 40.54 191 TYR B CA 1
ATOM 3845 C C . TYR B 2 107 ? -29.198 39.077 -45.151 1.00 40.95 191 TYR B C 1
ATOM 3846 O O . TYR B 2 107 ? -29.227 39.640 -46.248 1.00 40.92 191 TYR B O 1
ATOM 3855 N N . PHE B 2 108 ? -28.366 38.072 -44.871 1.00 41.47 192 PHE B N 1
ATOM 3856 C CA . PHE B 2 108 ? -27.348 37.620 -45.819 1.00 41.97 192 PHE B CA 1
ATOM 3857 C C . PHE B 2 108 ? -27.937 37.335 -47.199 1.00 42.50 192 PHE B C 1
ATOM 3858 O O . PHE B 2 108 ? -28.812 36.482 -47.343 1.00 42.45 192 PHE B O 1
ATOM 3866 N N . ASN B 2 109 ? -27.440 38.057 -48.201 1.00 43.26 193 ASN B N 1
ATOM 3867 C CA . ASN B 2 109 ? -27.857 37.886 -49.592 1.00 43.95 193 ASN B CA 1
ATOM 3868 C C . ASN B 2 109 ? -29.364 38.095 -49.768 1.00 43.58 193 ASN B C 1
ATOM 3869 O O . ASN B 2 109 ? -30.066 37.235 -50.301 1.00 43.49 193 ASN B O 1
ATOM 3874 N N . ARG B 2 110 ? -29.848 39.246 -49.302 1.00 43.38 194 ARG B N 1
ATOM 3875 C CA . ARG B 2 110 ? -31.269 39.593 -49.377 1.00 43.21 194 ARG B CA 1
ATOM 3876 C C . ARG B 2 110 ? -31.450 40.994 -49.950 1.00 43.17 194 ARG B C 1
ATOM 3877 O O . ARG B 2 110 ? -32.575 41.432 -50.194 1.00 43.20 194 ARG B O 1
ATOM 3885 N N . SER B 2 112 ? -32.559 43.805 -48.002 1.00 40.29 196 SER B N 1
ATOM 3886 C CA . SER B 2 112 ? -32.654 44.933 -47.077 1.00 40.29 196 SER B CA 1
ATOM 3887 C C . SER B 2 112 ? -33.954 44.882 -46.271 1.00 40.33 196 SER B C 1
ATOM 3888 O O . SER B 2 112 ? -33.937 44.569 -45.077 1.00 40.31 196 SER B O 1
ATOM 3891 N N . GLN B 2 113 ? -35.075 45.171 -46.933 1.00 40.38 197 GLN B N 1
ATOM 3892 C CA . GLN B 2 113 ? -36.397 45.139 -46.298 1.00 40.38 197 GLN B CA 1
ATOM 3893 C C . GLN B 2 113 ? -37.089 43.788 -46.509 1.00 40.24 197 GLN B C 1
ATOM 3894 O O . GLN B 2 113 ? -38.320 43.709 -46.525 1.00 40.23 197 GLN B O 1
ATOM 3900 N N . ASP B 2 114 ? -36.297 42.729 -46.658 1.00 40.06 198 ASP B N 1
ATOM 3901 C CA . ASP B 2 114 ? -36.824 41.404 -46.960 1.00 39.90 198 ASP B CA 1
ATOM 3902 C C . ASP B 2 114 ? -35.882 40.324 -46.415 1.00 39.65 198 ASP B C 1
ATOM 3903 O O . ASP B 2 114 ? -35.267 39.584 -47.182 1.00 39.71 198 ASP B O 1
ATOM 3908 N N . PRO B 2 115 ? -35.758 40.239 -45.079 1.00 39.27 199 PRO B N 1
ATOM 3909 C CA . PRO B 2 115 ? -34.925 39.212 -44.464 1.00 38.99 199 PRO B CA 1
ATOM 3910 C C . PRO B 2 115 ? -35.627 37.856 -44.412 1.00 38.68 199 PRO B C 1
ATOM 3911 O O . PRO B 2 115 ? -36.855 37.800 -44.348 1.00 38.58 199 PRO B O 1
ATOM 3915 N N . LEU B 2 116 ? -34.846 36.778 -44.438 1.00 38.36 200 LEU B N 1
ATOM 3916 C CA . LEU B 2 116 ? -35.390 35.424 -44.352 1.00 38.12 200 LEU B CA 1
ATOM 3917 C C . LEU B 2 116 ? -35.759 35.108 -42.906 1.00 37.94 200 LEU B C 1
ATOM 3918 O O . LEU B 2 116 ? -34.921 35.221 -42.018 1.00 38.10 200 LEU B O 1
ATOM 3923 N N . MET B 2 117 ? -37.014 34.723 -42.679 1.00 37.69 201 MET B N 1
ATOM 3924 C CA . MET B 2 117 ? -37.497 34.332 -41.353 1.00 37.49 201 MET B CA 1
ATOM 3925 C C . MET B 2 117 ? -37.618 32.814 -41.288 1.00 37.13 201 MET B C 1
ATOM 3926 O O . MET B 2 117 ? -38.130 32.191 -42.220 1.00 37.08 201 MET B O 1
ATOM 3931 N N . ILE B 2 118 ? -37.149 32.225 -40.191 1.00 36.70 202 ILE B N 1
ATOM 3932 C CA . ILE B 2 118 ? -37.288 30.787 -39.961 1.00 36.38 202 ILE B CA 1
ATOM 3933 C C . ILE B 2 118 ? -37.715 30.520 -38.521 1.00 36.14 202 ILE B C 1
ATOM 3934 O O . ILE B 2 118 ? -37.093 31.010 -37.574 1.00 36.00 202 ILE B O 1
ATOM 3939 N N . LYS B 2 119 ? -38.776 29.732 -38.372 1.00 35.80 203 LYS B N 1
ATOM 3940 C CA . LYS B 2 119 ? -39.314 29.389 -37.064 1.00 35.61 203 LYS B CA 1
ATOM 3941 C C . LYS B 2 119 ? -38.440 28.337 -36.379 1.00 35.28 203 LYS B C 1
ATOM 3942 O O . LYS B 2 119 ? -37.874 27.465 -37.040 1.00 35.35 203 LYS B O 1
ATOM 3948 N N . ILE B 2 120 ? -38.328 28.433 -35.056 1.00 34.88 204 ILE B N 1
ATOM 3949 C CA . ILE B 2 120 ? -37.581 27.460 -34.266 1.00 34.47 204 ILE B CA 1
ATOM 3950 C C . ILE B 2 120 ? -38.538 26.429 -33.684 1.00 34.16 204 ILE B C 1
ATOM 3951 O O . ILE B 2 120 ? -39.385 26.756 -32.854 1.00 34.14 204 ILE B O 1
ATOM 3956 N N . THR B 2 121 ? -38.389 25.182 -34.122 1.00 33.75 205 THR B N 1
ATOM 3957 C CA . THR B 2 121 ? -39.266 24.093 -33.699 1.00 33.33 205 THR B CA 1
ATOM 3958 C C . THR B 2 121 ? -38.902 23.529 -32.323 1.00 33.13 205 THR B C 1
ATOM 3959 O O . THR B 2 121 ? -39.783 23.098 -31.584 1.00 33.21 205 THR B O 1
ATOM 3963 N N . HIS B 2 122 ? -37.613 23.516 -31.984 1.00 32.80 206 HIS B N 1
ATOM 3964 C CA . HIS B 2 122 ? -37.157 22.980 -30.695 1.00 32.53 206 HIS B CA 1
ATOM 3965 C C . HIS B 2 122 ? -36.025 23.807 -30.103 1.00 32.19 206 HIS B C 1
ATOM 3966 O O . HIS B 2 122 ? -35.217 24.383 -30.830 1.00 32.21 206 HIS B O 1
ATOM 3973 N N . VAL B 2 123 ? -35.988 23.862 -28.774 1.00 31.88 207 VAL B N 1
ATOM 3974 C CA . VAL B 2 123 ? -34.950 24.572 -28.035 1.00 31.69 207 VAL B CA 1
ATOM 3975 C C . VAL B 2 123 ? -34.244 23.595 -27.102 1.00 31.68 207 VAL B C 1
ATOM 3976 O O . VAL B 2 123 ? -34.886 22.924 -26.305 1.00 31.70 207 VAL B O 1
ATOM 3980 N N . HIS B 2 124 ? -32.921 23.526 -27.207 1.00 31.78 208 HIS B N 1
ATOM 3981 C CA . HIS B 2 124 ? -32.122 22.613 -26.402 1.00 31.66 208 HIS B CA 1
ATOM 3982 C C . HIS B 2 124 ? -31.166 23.413 -25.525 1.00 31.57 208 HIS B C 1
ATOM 3983 O O . HIS B 2 124 ? -30.064 23.753 -25.949 1.00 31.52 208 HIS B O 1
ATOM 3990 N N . VAL B 2 125 ? -31.605 23.734 -24.310 1.00 31.57 209 VAL B N 1
ATOM 3991 C CA . VAL B 2 125 ? -30.737 24.384 -23.328 1.00 31.57 209 VAL B CA 1
ATOM 3992 C C . VAL B 2 125 ? -29.750 23.337 -22.849 1.00 31.54 209 VAL B C 1
ATOM 3993 O O . VAL B 2 125 ? -30.111 22.171 -22.697 1.00 31.66 209 VAL B O 1
ATOM 3997 N N . HIS B 2 126 ? -28.507 23.743 -22.615 1.00 31.76 210 HIS B N 1
ATOM 3998 C CA . HIS B 2 126 ? -27.496 22.812 -22.135 1.00 31.79 210 HIS B CA 1
ATOM 3999 C C . HIS B 2 126 ? -27.972 22.109 -20.862 1.00 32.14 210 HIS B C 1
ATOM 4000 O O . HIS B 2 126 ? -28.545 22.737 -19.970 1.00 31.96 210 HIS B O 1
ATOM 4007 N N . MET B 2 127 ? -27.720 20.803 -20.804 1.00 32.43 211 MET B N 1
ATOM 4008 C CA . MET B 2 127 ? -28.135 19.927 -19.704 1.00 32.94 211 MET B CA 1
ATOM 4009 C C . MET B 2 127 ? -27.526 20.284 -18.350 1.00 32.41 211 MET B C 1
ATOM 4010 O O . MET B 2 127 ? -27.976 19.784 -17.323 1.00 32.54 211 MET B O 1
ATOM 4015 N N . ARG B 2 128 ? -26.464 21.080 -18.355 1.00 31.88 212 ARG B N 1
ATOM 4016 C CA . ARG B 2 128 ? -25.797 21.499 -17.130 1.00 31.73 212 ARG B CA 1
ATOM 4017 C C . ARG B 2 128 ? -25.816 23.014 -16.990 1.00 31.75 212 ARG B C 1
ATOM 4018 O O . ARG B 2 128 ? -25.002 23.577 -16.264 1.00 31.43 212 ARG B O 1
ATOM 4026 N N . TYR B 2 129 ? -26.738 23.673 -17.689 1.00 32.07 213 TYR B N 1
ATOM 4027 C CA . TYR B 2 129 ? -26.946 25.107 -17.509 1.00 32.36 213 TYR B CA 1
ATOM 4028 C C . TYR B 2 129 ? -27.353 25.394 -16.063 1.00 32.69 213 TYR B C 1
ATOM 4029 O O . TYR B 2 129 ? -28.178 24.689 -15.500 1.00 32.76 213 TYR B O 1
ATOM 4038 N N . ASP B 2 130 ? -26.744 26.410 -15.458 1.00 33.29 214 ASP B N 1
ATOM 4039 C CA . ASP B 2 130 ? -27.145 26.863 -14.129 1.00 33.69 214 ASP B CA 1
ATOM 4040 C C . ASP B 2 130 ? -27.224 28.379 -14.137 1.00 33.96 214 ASP B C 1
ATOM 4041 O O . ASP B 2 130 ? -26.211 29.061 -14.326 1.00 33.79 214 ASP B O 1
ATOM 4046 N N . ALA B 2 131 ? -28.432 28.900 -13.937 1.00 34.32 215 ALA B N 1
ATOM 4047 C CA . ALA B 2 131 ? -28.680 30.330 -14.066 1.00 34.68 215 ALA B CA 1
ATOM 4048 C C . ALA B 2 131 ? -27.907 31.128 -13.025 1.00 35.14 215 ALA B C 1
ATOM 4049 O O . ALA B 2 131 ? -27.326 32.161 -13.345 1.00 35.29 215 ALA B O 1
ATOM 4051 N N . ASP B 2 132 ? -27.902 30.644 -11.786 1.00 35.67 216 ASP B N 1
ATOM 4052 C CA . ASP B 2 132 ? -27.245 31.346 -10.694 1.00 36.32 216 ASP B CA 1
ATOM 4053 C C . ASP B 2 132 ? -25.766 31.598 -11.003 1.00 36.55 216 ASP B C 1
ATOM 4054 O O . ASP B 2 132 ? -25.346 32.746 -11.146 1.00 36.61 216 ASP B O 1
ATOM 4059 N N . ALA B 2 133 ? -24.997 30.518 -11.123 1.00 36.86 217 ALA B N 1
ATOM 4060 C CA . ALA B 2 133 ? -23.562 30.602 -11.394 1.00 37.02 217 ALA B CA 1
ATOM 4061 C C . ALA B 2 133 ? -23.251 31.109 -12.807 1.00 37.24 217 ALA B C 1
ATOM 4062 O O . ALA B 2 133 ? -22.183 31.669 -13.040 1.00 37.52 217 ALA B O 1
ATOM 4064 N N . GLY B 2 134 ? -24.175 30.905 -13.744 1.00 37.35 218 GLY B N 1
ATOM 4065 C CA . GLY B 2 134 ? -23.969 31.297 -15.141 1.00 37.52 218 GLY B CA 1
ATOM 4066 C C . GLY B 2 134 ? -23.121 30.319 -15.943 1.00 37.48 218 GLY B C 1
ATOM 4067 O O . GLY B 2 134 ? -22.547 30.687 -16.973 1.00 38.00 218 GLY B O 1
ATOM 4068 N N . GLU B 2 135 ? -23.049 29.071 -15.481 1.00 37.09 219 GLU B N 1
ATOM 4069 C CA . GLU B 2 135 ? -22.274 28.028 -16.154 1.00 36.79 219 GLU B CA 1
ATOM 4070 C C . GLU B 2 135 ? -23.057 27.384 -17.310 1.00 36.36 219 GLU B C 1
ATOM 4071 O O . GLU B 2 135 ? -24.277 27.210 -17.229 1.00 36.12 219 GLU B O 1
ATOM 4077 N N . ASN B 2 136 ? -22.341 27.033 -18.377 1.00 35.82 220 ASN B N 1
ATOM 4078 C CA . ASN B 2 136 ? -22.917 26.345 -19.536 1.00 35.43 220 ASN B CA 1
ATOM 4079 C C . ASN B 2 136 ? -24.121 27.080 -20.124 1.00 35.26 220 ASN B C 1
ATOM 4080 O O . ASN B 2 136 ? -25.157 26.477 -20.414 1.00 35.07 220 ASN B O 1
ATOM 4085 N N . ASP B 2 137 ? -23.958 28.386 -20.319 1.00 35.29 221 ASP B N 1
ATOM 4086 C CA . ASP B 2 137 ? -25.023 29.255 -20.821 1.00 35.33 221 ASP B CA 1
ATOM 4087 C C . ASP B 2 137 ? -25.058 29.217 -22.346 1.00 35.35 221 ASP B C 1
ATOM 4088 O O . ASP B 2 137 ? -24.682 30.178 -23.012 1.00 35.49 221 ASP B O 1
ATOM 4093 N N . LEU B 2 138 ? -25.517 28.090 -22.884 1.00 35.59 222 LEU B N 1
ATOM 4094 C CA . LEU B 2 138 ? -25.759 27.937 -24.316 1.00 35.63 222 LEU B CA 1
ATOM 4095 C C . LEU B 2 138 ? -27.044 27.146 -24.549 1.00 35.87 222 LEU B C 1
ATOM 4096 O O . LEU B 2 138 ? -27.503 26.390 -23.681 1.00 35.55 222 LEU B O 1
ATOM 4101 N N . SER B 2 139 ? -27.616 27.334 -25.732 1.00 35.95 223 SER B N 1
ATOM 4102 C CA . SER B 2 139 ? -28.713 26.511 -26.186 1.00 36.30 223 SER B CA 1
ATOM 4103 C C . SER B 2 139 ? -28.648 26.387 -27.698 1.00 36.18 223 SER B C 1
ATOM 4104 O O . SER B 2 139 ? -28.206 27.308 -28.384 1.00 36.38 223 SER B O 1
ATOM 4107 N N . LEU B 2 140 ? -29.069 25.234 -28.205 1.00 36.11 224 LEU B N 1
ATOM 4108 C CA . LEU B 2 140 ? -29.124 24.989 -29.639 1.00 36.02 224 LEU B CA 1
ATOM 4109 C C . LEU B 2 140 ? -30.571 25.057 -30.093 1.00 36.00 224 LEU B C 1
ATOM 4110 O O . LEU B 2 140 ? -31.447 24.443 -29.486 1.00 35.84 224 LEU B O 1
ATOM 4115 N N . LEU B 2 141 ? -30.813 25.820 -31.154 1.00 36.15 225 LEU B N 1
ATOM 4116 C CA . LEU B 2 141 ? -32.154 26.019 -31.683 1.00 36.35 225 LEU B CA 1
ATOM 4117 C C . LEU B 2 141 ? -32.274 25.287 -33.008 1.00 36.68 225 LEU B C 1
ATOM 4118 O O . LEU B 2 141 ? -31.549 25.601 -33.959 1.00 36.54 225 LEU B O 1
ATOM 4123 N N . GLU B 2 142 ? -33.168 24.300 -33.068 1.00 37.03 226 GLU B N 1
ATOM 4124 C CA . GLU B 2 142 ? -33.424 23.608 -34.325 1.00 37.45 226 GLU B CA 1
ATOM 4125 C C . GLU B 2 142 ? -34.374 24.437 -35.178 1.00 37.48 226 GLU B C 1
ATOM 4126 O O . GLU B 2 142 ? -35.397 24.918 -34.694 1.00 37.34 226 GLU B O 1
ATOM 4132 N N . LEU B 2 143 ? -34.023 24.582 -36.453 1.00 37.73 227 LEU B N 1
ATOM 4133 C CA . LEU B 2 143 ? -34.822 25.337 -37.411 1.00 37.90 227 LEU B CA 1
ATOM 4134 C C . LEU B 2 143 ? -35.882 24.431 -38.030 1.00 38.04 227 LEU B C 1
ATOM 4135 O O . LEU B 2 143 ? -35.613 23.269 -38.343 1.00 37.90 227 LEU B O 1
ATOM 4140 N N . GLU B 2 144 ? -37.086 24.970 -38.211 1.00 38.40 228 GLU B N 1
ATOM 4141 C CA . GLU B 2 144 ? -38.166 24.243 -38.878 1.00 38.67 228 GLU B CA 1
ATOM 4142 C C . GLU B 2 144 ? -37.729 23.802 -40.275 1.00 39.01 228 GLU B C 1
ATOM 4143 O O . GLU B 2 144 ? -37.992 22.670 -40.691 1.00 38.95 228 GLU B O 1
ATOM 4149 N N . TRP B 2 145 ? -37.064 24.707 -40.989 1.00 39.38 229 TRP B N 1
ATOM 4150 C CA . TRP B 2 145 ? -36.542 24.416 -42.316 1.00 39.76 229 TRP B CA 1
ATOM 4151 C C . TRP B 2 145 ? -35.056 24.761 -42.392 1.00 39.94 229 TRP B C 1
ATOM 4152 O O . TRP B 2 145 ? -34.653 25.849 -41.978 1.00 39.80 229 TRP B O 1
ATOM 4163 N N . PRO B 2 146 ? -34.238 23.825 -42.910 1.00 40.26 230 PRO B N 1
ATOM 4164 C CA . PRO B 2 146 ? -32.814 24.029 -43.167 1.00 40.40 230 PRO B CA 1
ATOM 4165 C C . PRO B 2 146 ? -32.487 25.266 -44.009 1.00 40.56 230 PRO B C 1
ATOM 4166 O O . PRO B 2 146 ? -33.290 25.675 -44.850 1.00 40.57 230 PRO B O 1
ATOM 4170 N N . ILE B 2 147 ? -31.307 25.840 -43.778 1.00 40.75 231 ILE B N 1
ATOM 4171 C CA . ILE B 2 147 ? -30.795 26.937 -44.598 1.00 40.89 231 ILE B CA 1
ATOM 4172 C C . ILE B 2 147 ? -30.276 26.390 -45.921 1.00 40.87 231 ILE B C 1
ATOM 4173 O O . ILE B 2 147 ? -29.617 25.350 -45.955 1.00 40.72 231 ILE B O 1
ATOM 4178 N N . GLN B 2 148 ? -30.570 27.100 -47.005 1.00 41.03 232 GLN B N 1
ATOM 4179 C CA . GLN B 2 148 ? -30.096 26.719 -48.334 1.00 41.17 232 GLN B CA 1
ATOM 4180 C C . GLN B 2 148 ? -28.665 27.214 -48.548 1.00 41.16 232 GLN B C 1
ATOM 4181 O O . GLN B 2 148 ? -28.451 28.384 -48.875 1.00 41.20 232 GLN B O 1
ATOM 4187 N N . CYS B 2 149 ? -27.692 26.324 -48.360 1.00 41.11 233 CYS B N 1
ATOM 4188 C CA . CYS B 2 149 ? -26.284 26.668 -48.574 1.00 41.18 233 CYS B CA 1
ATOM 4189 C C . CYS B 2 149 ? -25.924 26.646 -50.057 1.00 40.74 233 CYS B C 1
ATOM 4190 O O . CYS B 2 149 ? -26.380 25.762 -50.783 1.00 40.67 233 CYS B O 1
ATOM 4193 N N . PRO B 2 150 ? -25.084 27.597 -50.513 1.00 40.39 234 PRO B N 1
ATOM 4194 C CA . PRO B 2 150 ? -24.479 28.714 -49.785 1.00 40.18 234 PRO B CA 1
ATOM 4195 C C . PRO B 2 150 ? -25.251 30.038 -49.903 1.00 39.98 234 PRO B C 1
ATOM 4196 O O . PRO B 2 150 ? -24.947 30.986 -49.174 1.00 39.84 234 PRO B O 1
ATOM 4200 N N . GLY B 2 151 ? -26.229 30.098 -50.809 1.00 39.80 235 GLY B N 1
ATOM 4201 C CA . GLY B 2 151 ? -26.931 31.340 -51.137 1.00 39.58 235 GLY B CA 1
ATOM 4202 C C . GLY B 2 151 ? -27.700 31.974 -49.992 1.00 39.46 235 GLY B C 1
ATOM 4203 O O . GLY B 2 151 ? -27.597 33.181 -49.771 1.00 39.46 235 GLY B O 1
ATOM 4204 N N . ALA B 2 152 ? -28.475 31.165 -49.270 1.00 39.32 236 ALA B N 1
ATOM 4205 C CA . ALA B 2 152 ? -29.271 31.650 -48.134 1.00 39.19 236 ALA B CA 1
ATOM 4206 C C . ALA B 2 152 ? -28.408 31.874 -46.894 1.00 39.12 236 ALA B C 1
ATOM 4207 O O . ALA B 2 152 ? -28.678 32.778 -46.100 1.00 39.17 236 ALA B O 1
ATOM 4209 N N . GLY B 2 153 ? -27.382 31.040 -46.728 1.00 38.99 237 GLY B N 1
ATOM 4210 C CA . GLY B 2 153 ? -26.432 31.182 -45.625 1.00 38.78 237 GLY B CA 1
ATOM 4211 C C . GLY B 2 153 ? -25.415 30.053 -45.568 1.00 38.65 237 GLY B C 1
ATOM 4212 O O . GLY B 2 153 ? -25.398 29.178 -46.434 1.00 38.61 237 GLY B O 1
ATOM 4213 N N . LEU B 2 154 ? -24.563 30.087 -44.547 1.00 38.43 238 LEU B N 1
ATOM 4214 C CA . LEU B 2 154 ? -23.576 29.034 -44.295 1.00 38.38 238 LEU B CA 1
ATOM 4215 C C . LEU B 2 154 ? -23.295 28.948 -42.802 1.00 38.21 238 LEU B C 1
ATOM 4216 O O . LEU B 2 154 ? -23.238 29.980 -42.134 1.00 38.10 238 LEU B O 1
ATOM 4221 N N . PRO B 2 155 ? -23.093 27.725 -42.280 1.00 38.04 239 PRO B N 1
ATOM 4222 C CA . PRO B 2 155 ? -22.674 27.591 -40.885 1.00 38.03 239 PRO B CA 1
ATOM 4223 C C . PRO B 2 155 ? -21.209 27.964 -40.708 1.00 37.95 239 PRO B C 1
ATOM 4224 O O . PRO B 2 155 ? -20.422 27.844 -41.651 1.00 37.79 239 PRO B O 1
ATOM 4228 N N . VAL B 2 156 ? -20.857 28.434 -39.515 1.00 37.87 240 VAL B N 1
ATOM 4229 C CA . VAL B 2 156 ? -19.458 28.624 -39.153 1.00 37.89 240 VAL B CA 1
ATOM 4230 C C . VAL B 2 156 ? -18.896 27.272 -38.724 1.00 38.03 240 VAL B C 1
ATOM 4231 O O . VAL B 2 156 ? -19.625 26.432 -38.191 1.00 37.94 240 VAL B O 1
ATOM 4235 N N . CYS B 2 157 ? -17.608 27.053 -38.971 1.00 38.30 241 CYS B N 1
ATOM 4236 C CA . CYS B 2 157 ? -16.942 25.837 -38.500 1.00 38.50 241 CYS B CA 1
ATOM 4237 C C . CYS B 2 157 ? -16.854 25.810 -36.976 1.00 38.33 241 CYS B C 1
ATOM 4238 O O . CYS B 2 157 ? -16.694 26.848 -36.337 1.00 38.13 241 CYS B O 1
ATOM 4241 N N . THR B 2 158 ? -16.987 24.615 -36.409 1.00 38.35 242 THR B N 1
ATOM 4242 C CA . THR B 2 158 ? -16.714 24.388 -35.002 1.00 38.50 242 THR B CA 1
ATOM 4243 C C . THR B 2 158 ? -15.421 23.580 -34.946 1.00 38.53 242 THR B C 1
ATOM 4244 O O . THR B 2 158 ? -15.332 22.517 -35.560 1.00 38.73 242 THR B O 1
ATOM 4248 N N . PRO B 2 159 ? -14.406 24.085 -34.230 1.00 38.47 243 PRO B N 1
ATOM 4249 C CA . PRO B 2 159 ? -13.112 23.408 -34.171 1.00 38.45 243 PRO B CA 1
ATOM 4250 C C . PRO B 2 159 ? -13.085 22.310 -33.110 1.00 38.25 243 PRO B C 1
ATOM 4251 O O . PRO B 2 159 ? -13.842 22.380 -32.136 1.00 38.32 243 PRO B O 1
ATOM 4255 N N . GLU B 2 160 ? -12.224 21.310 -33.287 1.00 37.97 244 GLU B N 1
ATOM 4256 C CA . GLU B 2 160 ? -12.012 20.316 -32.231 1.00 37.84 244 GLU B CA 1
ATOM 4257 C C . GLU B 2 160 ? -11.177 20.952 -31.115 1.00 37.44 244 GLU B C 1
ATOM 4258 O O . GLU B 2 160 ? -10.489 21.942 -31.338 1.00 37.33 244 GLU B O 1
ATOM 4264 N N . LYS B 2 161 ? -11.261 20.383 -29.918 1.00 37.28 245 LYS B N 1
ATOM 4265 C CA . LYS B 2 161 ? -10.797 21.044 -28.696 1.00 37.12 245 LYS B CA 1
ATOM 4266 C C . LYS B 2 161 ? -9.353 21.548 -28.753 1.00 36.95 245 LYS B C 1
ATOM 4267 O O . LYS B 2 161 ? -9.107 22.739 -28.566 1.00 37.03 245 LYS B O 1
ATOM 4273 N N . ASP B 2 162 ? -8.410 20.641 -28.994 1.00 36.79 246 ASP B N 1
ATOM 4274 C CA . ASP B 2 162 ? -6.980 20.969 -28.927 1.00 36.69 246 ASP B CA 1
ATOM 4275 C C . ASP B 2 162 ? -6.568 21.955 -30.012 1.00 36.61 246 ASP B C 1
ATOM 4276 O O . ASP B 2 162 ? -5.760 22.852 -29.774 1.00 36.40 246 ASP B O 1
ATOM 4281 N N . PHE B 2 163 ? -7.116 21.754 -31.205 1.00 36.56 247 PHE B N 1
ATOM 4282 C CA . PHE B 2 163 ? -6.909 22.645 -32.329 1.00 36.53 247 PHE B CA 1
ATOM 4283 C C . PHE B 2 163 ? -7.225 24.085 -31.925 1.00 36.55 247 PHE B C 1
ATOM 4284 O O . PHE B 2 163 ? -6.393 24.971 -32.087 1.00 36.45 247 PHE B O 1
ATOM 4292 N N . ALA B 2 164 ? -8.416 24.301 -31.372 1.00 36.55 248 ALA B N 1
ATOM 4293 C CA . ALA B 2 164 ? -8.842 25.635 -30.940 1.00 36.78 248 ALA B CA 1
ATOM 4294 C C . ALA B 2 164 ? -7.916 26.238 -29.887 1.00 37.02 248 ALA B C 1
ATOM 4295 O O . ALA B 2 164 ? -7.514 27.398 -29.994 1.00 37.13 248 ALA B O 1
ATOM 4297 N N . GLU B 2 165 ? -7.566 25.437 -28.887 1.00 37.36 249 GLU B N 1
ATOM 4298 C CA . GLU B 2 165 ? -6.898 25.938 -27.689 1.00 37.67 249 GLU B CA 1
ATOM 4299 C C . GLU B 2 165 ? -5.369 26.010 -27.803 1.00 37.85 249 GLU B C 1
ATOM 4300 O O . GLU B 2 165 ? -4.708 26.562 -26.920 1.00 37.94 249 GLU B O 1
ATOM 4306 N N . HIS B 2 166 ? -4.812 25.461 -28.880 1.00 37.97 250 HIS B N 1
ATOM 4307 C CA . HIS B 2 166 ? -3.364 25.523 -29.113 1.00 38.23 250 HIS B CA 1
ATOM 4308 C C . HIS B 2 166 ? -2.963 26.177 -30.444 1.00 37.90 250 HIS B C 1
ATOM 4309 O O . HIS B 2 166 ? -1.855 26.692 -30.559 1.00 38.07 250 HIS B O 1
ATOM 4316 N N . LEU B 2 167 ? -3.851 26.166 -31.436 1.00 37.53 251 LEU B N 1
ATOM 4317 C CA . LEU B 2 167 ? -3.540 26.726 -32.749 1.00 37.24 251 LEU B CA 1
ATOM 4318 C C . LEU B 2 167 ? -4.278 28.039 -33.038 1.00 36.89 251 LEU B C 1
ATOM 4319 O O . LEU B 2 167 ? -3.665 29.000 -33.496 1.00 37.12 251 LEU B O 1
ATOM 4324 N N . LEU B 2 168 ? -5.583 28.082 -32.781 1.00 36.39 252 LEU B N 1
ATOM 4325 C CA . LEU B 2 168 ? -6.379 29.277 -33.080 1.00 35.89 252 LEU B CA 1
ATOM 4326 C C . LEU B 2 168 ? -6.202 30.382 -32.036 1.00 35.65 252 LEU B C 1
ATOM 4327 O O . LEU B 2 168 ? -5.598 31.418 -32.311 1.00 35.70 252 LEU B O 1
ATOM 4332 N N . ILE B 2 169 ? -6.704 30.143 -30.831 1.00 35.54 253 ILE B N 1
ATOM 4333 C CA . ILE B 2 169 ? -6.888 31.212 -29.848 1.00 35.37 253 ILE B CA 1
ATOM 4334 C C . ILE B 2 169 ? -5.580 31.874 -29.384 1.00 35.54 253 ILE B C 1
ATOM 4335 O O . ILE B 2 169 ? -5.468 33.100 -29.436 1.00 35.42 253 ILE B O 1
ATOM 4340 N N . PRO B 2 170 ? -4.589 31.074 -28.944 1.00 35.60 254 PRO B N 1
ATOM 4341 C CA . PRO B 2 170 ? -3.360 31.670 -28.406 1.00 35.69 254 PRO B CA 1
ATOM 4342 C C . PRO B 2 170 ? -2.405 32.261 -29.448 1.00 35.82 254 PRO B C 1
ATOM 4343 O O . PRO B 2 170 ? -1.513 33.034 -29.085 1.00 35.74 254 PRO B O 1
ATOM 4347 N N . ARG B 2 171 ? -2.583 31.902 -30.716 1.00 35.99 255 ARG B N 1
ATOM 4348 C CA . ARG B 2 171 ? -1.634 32.283 -31.765 1.00 36.33 255 ARG B CA 1
ATOM 4349 C C . ARG B 2 171 ? -2.184 33.290 -32.783 1.00 36.33 255 ARG B C 1
ATOM 4350 O O . ARG B 2 171 ? -1.454 34.161 -33.236 1.00 36.52 255 ARG B O 1
ATOM 4358 N N . THR B 2 172 ? -3.459 33.166 -33.139 1.00 36.46 256 THR B N 1
ATOM 4359 C CA . THR B 2 172 ? -4.067 33.993 -34.185 1.00 36.53 256 THR B CA 1
ATOM 4360 C C . THR B 2 172 ? -4.966 35.078 -33.597 1.00 36.37 256 THR B C 1
ATOM 4361 O O . THR B 2 172 ? -5.621 34.863 -32.580 1.00 36.18 256 THR B O 1
ATOM 4365 N N . ARG B 2 173 ? -5.001 36.240 -34.243 1.00 36.05 257 ARG B N 1
ATOM 4366 C CA . ARG B 2 173 ? -5.887 37.317 -33.809 1.00 35.87 257 ARG B CA 1
ATOM 4367 C C . ARG B 2 173 ? -7.333 36.969 -34.193 1.00 35.63 257 ARG B C 1
ATOM 4368 O O . ARG B 2 173 ? -7.568 36.314 -35.210 1.00 35.55 257 ARG B O 1
ATOM 4376 N N . GLY B 2 174 ? -8.289 37.388 -33.366 1.00 35.43 258 GLY B N 1
ATOM 4377 C CA . GLY B 2 174 ? -9.701 37.023 -33.550 1.00 35.33 258 GLY B CA 1
ATOM 4378 C C . GLY B 2 174 ? -10.597 38.182 -33.958 1.00 35.14 258 GLY B C 1
ATOM 4379 O O . GLY B 2 174 ? -10.189 39.343 -33.899 1.00 34.96 258 GLY B O 1
ATOM 4380 N N . LEU B 2 175 ? -11.820 37.852 -34.375 1.00 35.00 259 LEU B N 1
ATOM 4381 C CA . LEU B 2 175 ? -12.843 38.840 -34.730 1.00 35.02 259 LEU B CA 1
ATOM 4382 C C . LEU B 2 175 ? -14.094 38.649 -33.891 1.00 35.09 259 LEU B C 1
ATOM 4383 O O . LEU B 2 175 ? -14.737 37.603 -33.971 1.00 35.12 259 LEU B O 1
ATOM 4388 N N . LEU B 2 176 ? -14.446 39.662 -33.105 1.00 35.26 260 LEU B N 1
ATOM 4389 C CA . LEU B 2 176 ? -15.692 39.651 -32.340 1.00 35.29 260 LEU B CA 1
ATOM 4390 C C . LEU B 2 176 ? -16.762 40.393 -33.134 1.00 35.44 260 LEU B C 1
ATOM 4391 O O . LEU B 2 176 ? -16.703 41.612 -33.261 1.00 35.40 260 LEU B O 1
ATOM 4396 N N . SER B 2 177 ? -17.733 39.652 -33.665 1.00 35.75 261 SER B N 1
ATOM 4397 C CA . SER B 2 177 ? -18.764 40.225 -34.528 1.00 36.01 261 SER B CA 1
ATOM 4398 C C . SER B 2 177 ? -20.165 39.973 -33.978 1.00 36.28 261 SER B C 1
ATOM 4399 O O . SER B 2 177 ? -20.448 38.909 -33.419 1.00 36.21 261 SER B O 1
ATOM 4402 N N . GLY B 2 178 ? -21.039 40.961 -34.156 1.00 36.56 262 GLY B N 1
ATOM 4403 C CA . GLY B 2 178 ? -22.415 40.867 -33.687 1.00 36.80 262 GLY B CA 1
ATOM 4404 C C . GLY B 2 178 ? -23.213 42.129 -33.956 1.00 37.06 262 GLY B C 1
ATOM 4405 O O . GLY B 2 178 ? -22.738 43.055 -34.617 1.00 37.09 262 GLY B O 1
ATOM 4406 N N . TRP B 2 179 ? -24.430 42.167 -33.424 1.00 37.33 263 TRP B N 1
ATOM 4407 C CA . TRP B 2 179 ? -25.342 43.282 -33.663 1.00 37.62 263 TRP B CA 1
ATOM 4408 C C . TRP B 2 179 ? -25.212 44.333 -32.557 1.00 37.87 263 TRP B C 1
ATOM 4409 O O . TRP B 2 179 ? -24.997 43.996 -31.389 1.00 37.96 263 TRP B O 1
ATOM 4420 N N . ALA B 2 180 ? -25.328 45.602 -32.939 1.00 38.13 264 ALA B N 1
ATOM 4421 C CA . ALA B 2 180 ? -25.236 46.714 -31.995 1.00 38.41 264 ALA B CA 1
ATOM 4422 C C . ALA B 2 180 ? -26.303 46.574 -30.916 1.00 38.62 264 ALA B C 1
ATOM 4423 O O . ALA B 2 180 ? -27.478 46.378 -31.224 1.00 38.69 264 ALA B O 1
ATOM 4425 N N . ARG B 2 181 ? -25.889 46.684 -29.658 1.00 38.88 265 ARG B N 1
ATOM 4426 C CA . ARG B 2 181 ? -26.779 46.433 -28.522 1.00 39.12 265 ARG B CA 1
ATOM 4427 C C . ARG B 2 181 ? -27.897 47.475 -28.391 1.00 39.18 265 ARG B C 1
ATOM 4428 O O . ARG B 2 181 ? -28.975 47.159 -27.888 1.00 39.32 265 ARG B O 1
ATOM 4436 N N . ASN B 2 182 ? -27.645 48.710 -28.829 1.00 39.26 266 ASN B N 1
ATOM 4437 C CA . ASN B 2 182 ? -28.684 49.752 -28.824 1.00 39.35 266 ASN B CA 1
ATOM 4438 C C . ASN B 2 182 ? -28.442 50.869 -29.849 1.00 39.29 266 ASN B C 1
ATOM 4439 O O . ASN B 2 182 ? -27.639 51.777 -29.635 1.00 39.26 266 ASN B O 1
ATOM 4444 N N . LEU B 2 190 ? -24.471 44.662 -38.496 1.00 34.64 274 LEU B N 1
ATOM 4445 C CA . LEU B 2 190 ? -23.355 43.894 -37.949 1.00 34.69 274 LEU B CA 1
ATOM 4446 C C . LEU B 2 190 ? -22.153 44.802 -37.676 1.00 34.60 274 LEU B C 1
ATOM 4447 O O . LEU B 2 190 ? -21.754 45.585 -38.539 1.00 34.51 274 LEU B O 1
ATOM 4452 N N . THR B 2 191 ? -21.592 44.695 -36.473 1.00 34.53 275 THR B N 1
ATOM 4453 C CA . THR B 2 191 ? -20.411 45.468 -36.081 1.00 34.55 275 THR B CA 1
ATOM 4454 C C . THR B 2 191 ? -19.312 44.517 -35.598 1.00 34.48 275 THR B C 1
ATOM 4455 O O . THR B 2 191 ? -19.517 43.737 -34.660 1.00 34.28 275 THR B O 1
ATOM 4459 N N . THR B 2 192 ? -18.155 44.590 -36.258 1.00 34.37 276 THR B N 1
ATOM 4460 C CA . THR B 2 192 ? -17.058 43.645 -36.049 1.00 34.29 276 THR B CA 1
ATOM 4461 C C . THR B 2 192 ? -15.793 44.368 -35.598 1.00 34.30 276 THR B C 1
ATOM 4462 O O . THR B 2 192 ? -15.458 45.434 -36.130 1.00 34.15 276 THR B O 1
ATOM 4466 N N . ARG B 2 193 ? -15.099 43.786 -34.618 1.00 34.19 277 ARG B N 1
ATOM 4467 C CA . ARG B 2 193 ? -13.833 44.331 -34.122 1.00 34.21 277 ARG B CA 1
ATOM 4468 C C . ARG B 2 193 ? -12.832 43.217 -33.817 1.00 33.95 277 ARG B C 1
ATOM 4469 O O . ARG B 2 193 ? -13.222 42.148 -33.347 1.00 33.96 277 ARG B O 1
ATOM 4477 N N . PRO B 2 194 ? -11.538 43.458 -34.092 1.00 33.69 278 PRO B N 1
ATOM 4478 C CA . PRO B 2 194 ? -10.515 42.494 -33.693 1.00 33.57 278 PRO B CA 1
ATOM 4479 C C . PRO B 2 194 ? -10.409 42.313 -32.177 1.00 33.28 278 PRO B C 1
ATOM 4480 O O . PRO B 2 194 ? -10.672 43.248 -31.421 1.00 33.27 278 PRO B O 1
ATOM 4484 N N . VAL B 2 195 ? -10.032 41.111 -31.749 1.00 32.95 279 VAL B N 1
ATOM 4485 C CA . VAL B 2 195 ? -9.781 40.834 -30.336 1.00 32.76 279 VAL B CA 1
ATOM 4486 C C . VAL B 2 195 ? -8.621 39.852 -30.177 1.00 32.62 279 VAL B C 1
ATOM 4487 O O . VAL B 2 195 ? -8.283 39.116 -31.109 1.00 32.65 279 VAL B O 1
ATOM 4491 N N . THR B 2 196 ? -8.012 39.863 -28.993 1.00 32.34 280 THR B N 1
ATOM 4492 C CA . THR B 2 196 ? -6.846 39.036 -28.695 1.00 32.22 280 THR B CA 1
ATOM 4493 C C . THR B 2 196 ? -6.994 38.406 -27.311 1.00 32.38 280 THR B C 1
ATOM 4494 O O . THR B 2 196 ? -7.748 38.902 -26.476 1.00 32.31 280 THR B O 1
ATOM 4498 N N . LEU B 2 197 ? -6.265 37.319 -27.075 1.00 32.52 281 LEU B N 1
ATOM 4499 C CA . LEU B 2 197 ? -6.418 36.537 -25.848 1.00 32.75 281 LEU B CA 1
ATOM 4500 C C . LEU B 2 197 ? -5.763 37.213 -24.645 1.00 32.92 281 LEU B C 1
ATOM 4501 O O . LEU B 2 197 ? -4.690 37.788 -24.762 1.00 32.73 281 LEU B O 1
ATOM 4506 N N . VAL B 2 198 ? -6.445 37.140 -23.502 1.00 33.39 282 VAL B N 1
ATOM 4507 C CA . VAL B 2 198 ? -5.899 37.517 -22.201 1.00 33.71 282 VAL B CA 1
ATOM 4508 C C . VAL B 2 198 ? -6.074 36.324 -21.263 1.00 34.22 282 VAL B C 1
ATOM 4509 O O . VAL B 2 198 ? -7.148 35.725 -21.225 1.00 34.29 282 VAL B O 1
ATOM 4513 N N . GLU B 2 199 ? -5.032 35.985 -20.505 1.00 34.88 283 GLU B N 1
ATOM 4514 C CA . GLU B 2 199 ? -5.078 34.811 -19.625 1.00 35.39 283 GLU B CA 1
ATOM 4515 C C . GLU B 2 199 ? -5.962 35.055 -18.400 1.00 35.45 283 GLU B C 1
ATOM 4516 O O . GLU B 2 199 ? -6.183 36.199 -17.991 1.00 35.03 283 GLU B O 1
ATOM 4522 N N . GLY B 2 200 ? -6.456 33.960 -17.827 1.00 35.63 284 GLY B N 1
ATOM 4523 C CA . GLY B 2 200 ? -7.484 34.000 -16.789 1.00 35.82 284 GLY B CA 1
ATOM 4524 C C . GLY B 2 200 ? -7.129 34.758 -15.528 1.00 36.07 284 GLY B C 1
ATOM 4525 O O . GLY B 2 200 ? -7.989 35.412 -14.938 1.00 36.27 284 GLY B O 1
ATOM 4526 N N . GLU B 2 201 ? -5.869 34.670 -15.112 1.00 36.39 285 GLU B N 1
ATOM 4527 C CA . GLU B 2 201 ? -5.421 35.316 -13.882 1.00 36.63 285 GLU B CA 1
ATOM 4528 C C . GLU B 2 201 ? -5.612 36.826 -13.989 1.00 36.60 285 GLU B C 1
ATOM 4529 O O . GLU B 2 201 ? -6.213 37.441 -13.110 1.00 36.76 285 GLU B O 1
ATOM 4535 N N . GLU B 2 202 ? -5.112 37.407 -15.078 1.00 36.58 286 GLU B N 1
ATOM 4536 C CA . GLU B 2 202 ? -5.243 38.843 -15.333 1.00 36.55 286 GLU B CA 1
ATOM 4537 C C . GLU B 2 202 ? -6.693 39.248 -15.546 1.00 36.56 286 GLU B C 1
ATOM 4538 O O . GLU B 2 202 ? -7.172 40.209 -14.944 1.00 36.56 286 GLU B O 1
ATOM 4544 N N . CYS B 2 203 ? -7.381 38.521 -16.421 1.00 36.67 287 CYS B N 1
ATOM 4545 C CA . CYS B 2 203 ? -8.748 38.866 -16.783 1.00 36.73 287 CYS B CA 1
ATOM 4546 C C . CYS B 2 203 ? -9.684 38.819 -15.582 1.00 36.64 287 CYS B C 1
ATOM 4547 O O . CYS B 2 203 ? -10.536 39.695 -15.417 1.00 36.51 287 CYS B O 1
ATOM 4550 N N . GLY B 2 204 ? -9.524 37.795 -14.750 1.00 36.56 288 GLY B N 1
ATOM 4551 C CA . GLY B 2 204 ? -10.284 37.697 -13.510 1.00 36.52 288 GLY B CA 1
ATOM 4552 C C . GLY B 2 204 ? -10.184 38.952 -12.658 1.00 36.49 288 GLY B C 1
ATOM 4553 O O . GLY B 2 204 ? -11.186 39.430 -12.125 1.00 36.34 288 GLY B O 1
ATOM 4554 N N . GLN B 2 205 ? -8.977 39.497 -12.537 1.00 36.48 289 GLN B N 1
ATOM 4555 C CA . GLN B 2 205 ? -8.759 40.688 -11.715 1.00 36.63 289 GLN B CA 1
ATOM 4556 C C . GLN B 2 205 ? -9.288 41.962 -12.367 1.00 36.53 289 GLN B C 1
ATOM 4557 O O . GLN B 2 205 ? -9.789 42.845 -11.674 1.00 36.51 289 GLN B O 1
ATOM 4563 N N . VAL B 2 206 ? -9.188 42.052 -13.690 1.00 36.50 290 VAL B N 1
ATOM 4564 C CA . VAL B 2 206 ? -9.743 43.188 -14.421 1.00 36.48 290 VAL B CA 1
ATOM 4565 C C . VAL B 2 206 ? -11.269 43.195 -14.322 1.00 36.53 290 VAL B C 1
ATOM 4566 O O . VAL B 2 206 ? -11.865 44.230 -14.037 1.00 36.56 290 VAL B O 1
ATOM 4570 N N . LEU B 2 207 ? -11.891 42.040 -14.549 1.00 36.60 291 LEU B N 1
ATOM 4571 C CA . LEU B 2 207 ? -13.352 41.915 -14.487 1.00 36.58 291 LEU B CA 1
ATOM 4572 C C . LEU B 2 207 ? -13.889 41.598 -13.082 1.00 36.73 291 LEU B C 1
ATOM 4573 O O . LEU B 2 207 ? -15.103 41.546 -12.885 1.00 36.86 291 LEU B O 1
ATOM 4578 N N . ASN B 2 208 ? -12.993 41.394 -12.116 1.00 36.97 292 ASN B N 1
ATOM 4579 C CA . ASN B 2 208 ? -13.366 41.066 -10.732 1.00 37.19 292 ASN B CA 1
ATOM 4580 C C . ASN B 2 208 ? -14.242 39.814 -10.640 1.00 37.25 292 ASN B C 1
ATOM 4581 O O . ASN B 2 208 ? -15.247 39.789 -9.925 1.00 37.56 292 ASN B O 1
ATOM 4586 N N . VAL B 2 209 ? -13.848 38.781 -11.378 1.00 37.13 293 VAL B N 1
ATOM 4587 C CA . VAL B 2 209 ? -14.546 37.501 -11.380 1.00 37.00 293 VAL B CA 1
ATOM 4588 C C . VAL B 2 209 ? -13.530 36.365 -11.413 1.00 36.89 293 VAL B C 1
ATOM 4589 O O . VAL B 2 209 ? -12.325 36.594 -11.536 1.00 37.04 293 VAL B O 1
ATOM 4593 N N . THR B 2 210 ? -14.024 35.140 -11.283 1.00 36.69 294 THR B N 1
ATOM 4594 C CA . THR B 2 210 ? -13.193 33.956 -11.403 1.00 36.41 294 THR B CA 1
ATOM 4595 C C . THR B 2 210 ? -13.529 33.308 -12.738 1.00 35.93 294 THR B C 1
ATOM 4596 O O . THR B 2 210 ? -14.650 32.847 -12.942 1.00 35.99 294 THR B O 1
ATOM 4600 N N . VAL B 2 211 ? -12.562 33.303 -13.650 1.00 35.36 295 VAL B N 1
ATOM 4601 C CA . VAL B 2 211 ? -12.747 32.731 -14.976 1.00 34.86 295 VAL B CA 1
ATOM 4602 C C . VAL B 2 211 ? -12.709 31.210 -14.871 1.00 34.51 295 VAL B C 1
ATOM 4603 O O . VAL B 2 211 ? -11.778 30.648 -14.303 1.00 34.74 295 VAL B O 1
ATOM 4607 N N . THR B 2 212 ? -13.738 30.558 -15.396 1.00 33.98 296 THR B N 1
ATOM 4608 C CA . THR B 2 212 ? -13.839 29.105 -15.349 1.00 33.53 296 THR B CA 1
ATOM 4609 C C . THR B 2 212 ? -13.152 28.481 -16.563 1.00 33.47 296 THR B C 1
ATOM 4610 O O . THR B 2 212 ? -12.777 29.181 -17.517 1.00 33.58 296 THR B O 1
ATOM 4614 N N . THR B 2 213 ? -13.011 27.160 -16.520 1.00 32.90 297 THR B N 1
ATOM 4615 C CA . THR B 2 213 ? -12.393 26.398 -17.601 1.00 32.54 297 THR B CA 1
ATOM 4616 C C . THR B 2 213 ? -13.210 26.379 -18.900 1.00 32.82 297 THR B C 1
ATOM 4617 O O . THR B 2 213 ? -12.673 26.035 -19.949 1.00 32.60 297 THR B O 1
ATOM 4621 N N . ARG B 2 214 ? -14.495 26.734 -18.826 1.00 33.02 298 ARG B N 1
ATOM 4622 C CA . ARG B 2 214 ? -15.377 26.759 -20.000 1.00 33.52 298 ARG B CA 1
ATOM 4623 C C . ARG B 2 214 ? -15.728 28.184 -20.444 1.00 33.56 298 ARG B C 1
ATOM 4624 O O . ARG B 2 214 ? -16.670 28.400 -21.213 1.00 33.78 298 ARG B O 1
ATOM 4632 N N . THR B 2 215 ? -14.964 29.151 -19.949 1.00 33.46 299 THR B N 1
ATOM 4633 C CA . THR B 2 215 ? -15.014 30.512 -20.444 1.00 33.29 299 THR B CA 1
ATOM 4634 C C . THR B 2 215 ? -13.582 30.982 -20.595 1.00 33.44 299 THR B C 1
ATOM 4635 O O . THR B 2 215 ? -12.657 30.344 -20.095 1.00 33.63 299 THR B O 1
ATOM 4639 N N . TYR B 2 216 ? -13.400 32.093 -21.293 1.00 33.55 300 TYR B N 1
ATOM 4640 C CA . TYR B 2 216 ? -12.092 32.737 -21.386 1.00 33.44 300 TYR B CA 1
ATOM 4641 C C . TYR B 2 216 ? -12.284 34.174 -21.863 1.00 33.77 300 TYR B C 1
ATOM 4642 O O . TYR B 2 216 ? -13.399 34.562 -22.220 1.00 33.57 300 TYR B O 1
ATOM 4651 N N . CYS B 2 217 ? -11.198 34.947 -21.882 1.00 34.21 301 CYS B N 1
ATOM 4652 C CA . CYS B 2 217 ? -11.283 36.383 -22.125 1.00 34.85 301 CYS B CA 1
ATOM 4653 C C . CYS B 2 217 ? -10.578 36.845 -23.383 1.00 34.89 301 CYS B C 1
ATOM 4654 O O . CYS B 2 217 ? -9.560 36.282 -23.796 1.00 34.78 301 CYS B O 1
ATOM 4657 N N . GLU B 2 218 ? -11.147 37.893 -23.970 1.00 35.01 302 GLU B N 1
ATOM 4658 C CA . GLU B 2 218 ? -10.592 38.564 -25.130 1.00 35.15 302 GLU B CA 1
ATOM 4659 C C . GLU B 2 218 ? -10.405 40.033 -24.779 1.00 35.19 302 GLU B C 1
ATOM 4660 O O . GLU B 2 218 ? -11.288 40.642 -24.173 1.00 35.00 302 GLU B O 1
ATOM 4666 N N . ARG B 2 219 ? -9.260 40.600 -25.143 1.00 35.58 303 ARG B N 1
ATOM 4667 C CA . ARG B 2 219 ? -9.049 42.039 -25.000 1.00 35.81 303 ARG B CA 1
ATOM 4668 C C . ARG B 2 219 ? -9.746 42.727 -26.164 1.00 35.86 303 ARG B C 1
ATOM 4669 O O . ARG B 2 219 ? -9.664 42.260 -27.303 1.00 35.63 303 ARG B O 1
ATOM 4677 N N . SER B 2 220 ? -10.435 43.826 -25.866 1.00 36.08 304 SER B N 1
ATOM 4678 C CA . SER B 2 220 ? -11.225 44.561 -26.851 1.00 36.35 304 SER B CA 1
ATOM 4679 C C . SER B 2 220 ? -10.947 46.065 -26.756 1.00 36.54 304 SER B C 1
ATOM 4680 O O . SER B 2 220 ? -10.793 46.602 -25.661 1.00 36.60 304 SER B O 1
ATOM 4683 N N . SER B 2 221 ? -10.898 46.745 -27.899 1.00 36.82 305 SER B N 1
ATOM 4684 C CA . SER B 2 221 ? -10.718 48.207 -27.919 1.00 37.09 305 SER B CA 1
ATOM 4685 C C . SER B 2 221 ? -12.028 48.970 -27.662 1.00 37.27 305 SER B C 1
ATOM 4686 O O . SER B 2 221 ? -12.048 50.198 -27.707 1.00 37.16 305 SER B O 1
ATOM 4689 N N . VAL B 2 222 ? -13.110 48.238 -27.400 1.00 37.56 306 VAL B N 1
ATOM 4690 C CA . VAL B 2 222 ? -14.414 48.824 -27.106 1.00 37.79 306 VAL B CA 1
ATOM 4691 C C . VAL B 2 222 ? -15.088 48.026 -25.989 1.00 37.95 306 VAL B C 1
ATOM 4692 O O . VAL B 2 222 ? -14.782 46.851 -25.790 1.00 38.10 306 VAL B O 1
ATOM 4696 N N . ALA B 2 223 ? -15.987 48.675 -25.250 1.00 38.15 307 ALA B N 1
ATOM 4697 C CA . ALA B 2 223 ? -16.723 48.023 -24.164 1.00 38.23 307 ALA B CA 1
ATOM 4698 C C . ALA B 2 223 ? -17.580 46.862 -24.676 1.00 38.35 307 ALA B C 1
ATOM 4699 O O . ALA B 2 223 ? -17.998 46.852 -25.838 1.00 38.40 307 ALA B O 1
ATOM 4701 N N . ALA B 2 224 ? -17.834 45.893 -23.796 1.00 38.44 308 ALA B N 1
ATOM 4702 C CA . ALA B 2 224 ? -18.590 44.680 -24.133 1.00 38.47 308 ALA B CA 1
ATOM 4703 C C . ALA B 2 224 ? -20.059 44.960 -24.459 1.00 38.51 308 ALA B C 1
ATOM 4704 O O . ALA B 2 224 ? -20.669 44.244 -25.256 1.00 38.56 308 ALA B O 1
ATOM 4706 N N . MET B 2 225 ? -20.619 46.001 -23.843 1.00 38.50 309 MET B N 1
ATOM 4707 C CA . MET B 2 225 ? -22.011 46.395 -24.081 1.00 38.43 309 MET B CA 1
ATOM 4708 C C . MET B 2 225 ? -22.262 46.878 -25.512 1.00 38.17 309 MET B C 1
ATOM 4709 O O . MET B 2 225 ? -23.404 47.041 -25.915 1.00 38.32 309 MET B O 1
ATOM 4714 N N . HIS B 2 226 ? -21.198 47.136 -26.265 1.00 37.82 310 HIS B N 1
ATOM 4715 C CA . HIS B 2 226 ? -21.316 47.450 -27.688 1.00 37.65 310 HIS B CA 1
ATOM 4716 C C . HIS B 2 226 ? -22.049 46.337 -28.450 1.00 37.28 310 HIS B C 1
ATOM 4717 O O . HIS B 2 226 ? -22.785 46.607 -29.401 1.00 37.24 310 HIS B O 1
ATOM 4724 N N . TRP B 2 227 ? -21.851 45.092 -28.023 1.00 36.91 311 TRP B N 1
ATOM 4725 C CA . TRP B 2 227 ? -22.461 43.940 -28.682 1.00 36.62 311 TRP B CA 1
ATOM 4726 C C . TRP B 2 227 ? -23.673 43.403 -27.927 1.00 36.36 311 TRP B C 1
ATOM 4727 O O . TRP B 2 227 ? -23.782 43.525 -26.704 1.00 36.47 311 TRP B O 1
ATOM 4738 N N . MET B 2 228 ? -24.578 42.795 -28.684 1.00 35.91 312 MET B N 1
ATOM 4739 C CA . MET B 2 228 ? -25.751 42.135 -28.133 1.00 35.53 312 MET B CA 1
ATOM 4740 C C . MET B 2 228 ? -25.339 40.775 -27.573 1.00 35.13 312 MET B C 1
ATOM 4741 O O . MET B 2 228 ? -24.343 40.197 -28.013 1.00 34.62 312 MET B O 1
ATOM 4746 N N . ASP B 2 229 ? -26.096 40.273 -26.598 1.00 34.72 313 ASP B N 1
ATOM 4747 C CA . ASP B 2 229 ? -25.932 38.898 -26.139 1.00 34.56 313 ASP B CA 1
ATOM 4748 C C . ASP B 2 229 ? -26.131 37.978 -27.334 1.00 34.38 313 ASP B C 1
ATOM 4749 O O . ASP B 2 229 ? -27.039 38.192 -28.137 1.00 34.65 313 ASP B O 1
ATOM 4754 N N . GLY B 2 230 ? -25.282 36.963 -27.455 1.00 34.16 314 GLY B N 1
ATOM 4755 C CA . GLY B 2 230 ? -25.355 36.027 -28.575 1.00 34.03 314 GLY B CA 1
ATOM 4756 C C . GLY B 2 230 ? -24.411 36.354 -29.721 1.00 33.77 314 GLY B C 1
ATOM 4757 O O . GLY B 2 230 ? -24.403 35.660 -30.735 1.00 33.59 314 GLY B O 1
ATOM 4758 N N . SER B 2 231 ? -23.616 37.411 -29.560 1.00 33.70 315 SER B N 1
ATOM 4759 C CA . SER B 2 231 ? -22.535 37.725 -30.493 1.00 33.59 315 SER B CA 1
ATOM 4760 C C . SER B 2 231 ? -21.408 36.701 -30.342 1.00 33.37 315 SER B C 1
ATOM 4761 O O . SER B 2 231 ? -21.365 35.969 -29.348 1.00 33.36 315 SER B O 1
ATOM 4764 N N . VAL B 2 232 ? -20.509 36.640 -31.324 1.00 33.03 316 VAL B N 1
ATOM 4765 C CA . VAL B 2 232 ? -19.494 35.581 -31.364 1.00 32.83 316 VAL B CA 1
ATOM 4766 C C . VAL B 2 232 ? -18.097 36.067 -31.739 1.00 32.85 316 VAL B C 1
ATOM 4767 O O . VAL B 2 232 ? -17.939 37.059 -32.459 1.00 32.75 316 VAL B O 1
ATOM 4771 N N . VAL B 2 233 ? -17.092 35.347 -31.237 1.00 32.84 317 VAL B N 1
ATOM 4772 C CA . VAL B 2 233 ? -15.704 35.527 -31.647 1.00 32.81 317 VAL B CA 1
ATOM 4773 C C . VAL B 2 233 ? -15.343 34.411 -32.619 1.00 33.02 317 VAL B C 1
ATOM 4774 O O . VAL B 2 233 ? -15.637 33.239 -32.359 1.00 32.85 317 VAL B O 1
ATOM 4778 N N . THR B 2 234 ? -14.719 34.784 -33.736 1.00 33.20 318 THR B N 1
ATOM 4779 C CA . THR B 2 234 ? -14.276 33.824 -34.751 1.00 33.34 318 THR B CA 1
ATOM 4780 C C . THR B 2 234 ? -12.799 34.016 -35.104 1.00 33.53 318 THR B C 1
ATOM 4781 O O . THR B 2 234 ? -12.230 35.088 -34.883 1.00 33.40 318 THR B O 1
ATOM 4785 N N . ARG B 2 235 ? -12.188 32.964 -35.646 1.00 33.85 319 ARG B N 1
ATOM 4786 C CA . ARG B 2 235 ? -10.787 32.994 -36.055 1.00 34.23 319 ARG B CA 1
ATOM 4787 C C . ARG B 2 235 ? -10.600 32.231 -37.354 1.00 34.57 319 ARG B C 1
ATOM 4788 O O . ARG B 2 235 ? -11.137 31.134 -37.519 1.00 34.41 319 ARG B O 1
ATOM 4796 N N . GLU B 2 236 ? -9.838 32.830 -38.269 1.00 34.98 320 GLU B N 1
ATOM 4797 C CA . GLU B 2 236 ? -9.551 32.235 -39.567 1.00 35.43 320 GLU B CA 1
ATOM 4798 C C . GLU B 2 236 ? -8.336 31.324 -39.468 1.00 35.52 320 GLU B C 1
ATOM 4799 O O . GLU B 2 236 ? -7.433 31.555 -38.659 1.00 35.59 320 GLU B O 1
ATOM 4805 N N . HIS B 2 237 ? -8.322 30.288 -40.300 1.00 35.61 321 HIS B N 1
ATOM 4806 C CA . HIS B 2 237 ? -7.204 29.358 -40.354 1.00 35.52 321 HIS B CA 1
ATOM 4807 C C . HIS B 2 237 ? -7.209 28.603 -41.677 1.00 35.44 321 HIS B C 1
ATOM 4808 O O . HIS B 2 237 ? -8.134 27.844 -41.956 1.00 35.31 321 HIS B O 1
ATOM 4815 N N . ARG B 2 238 ? -6.169 28.816 -42.478 1.00 35.62 322 ARG B N 1
ATOM 4816 C CA . ARG B 2 238 ? -6.030 28.167 -43.783 1.00 35.74 322 ARG B CA 1
ATOM 4817 C C . ARG B 2 238 ? -7.322 28.274 -44.598 1.00 35.57 322 ARG B C 1
ATOM 4818 O O . ARG B 2 238 ? -7.833 27.276 -45.111 1.00 35.49 322 ARG B O 1
ATOM 4826 N N . GLY B 2 239 ? -7.854 29.491 -44.688 1.00 35.55 323 GLY B N 1
ATOM 4827 C CA . GLY B 2 239 ? -9.022 29.780 -45.522 1.00 35.61 323 GLY B CA 1
ATOM 4828 C C . GLY B 2 239 ? -10.372 29.321 -44.990 1.00 35.65 323 GLY B C 1
ATOM 4829 O O . GLY B 2 239 ? -11.297 29.099 -45.773 1.00 35.81 323 GLY B O 1
ATOM 4830 N N . SER B 2 240 ? -10.501 29.181 -43.672 1.00 35.49 324 SER B N 1
ATOM 4831 C CA . SER B 2 240 ? -11.779 28.806 -43.062 1.00 35.48 324 SER B CA 1
ATOM 4832 C C . SER B 2 240 ? -11.953 29.462 -41.694 1.00 35.28 324 SER B C 1
ATOM 4833 O O . SER B 2 240 ? -10.998 29.558 -40.921 1.00 35.38 324 SER B O 1
ATOM 4836 N N . TRP B 2 241 ? -13.178 29.889 -41.401 1.00 35.02 325 TRP B N 1
ATOM 4837 C CA . TRP B 2 241 ? -13.484 30.617 -40.168 1.00 34.88 325 TRP B CA 1
ATOM 4838 C C . TRP B 2 241 ? -14.069 29.687 -39.106 1.00 34.85 325 TRP B C 1
ATOM 4839 O O . TRP B 2 241 ? -15.043 28.977 -39.364 1.00 34.98 325 TRP B O 1
ATOM 4850 N N . PHE B 2 242 ? -13.468 29.703 -37.915 1.00 34.70 326 PHE B N 1
ATOM 4851 C CA . PHE B 2 242 ? -13.878 28.834 -36.814 1.00 34.56 326 PHE B CA 1
ATOM 4852 C C . PHE B 2 242 ? -14.440 29.646 -35.654 1.00 34.62 326 PHE B C 1
ATOM 4853 O O . PHE B 2 242 ? -13.902 30.701 -35.310 1.00 34.72 326 PHE B O 1
ATOM 4861 N N . LEU B 2 243 ? -15.515 29.137 -35.055 1.00 34.46 327 LEU B N 1
ATOM 4862 C CA . LEU B 2 243 ? -16.126 29.742 -33.877 1.00 34.44 327 LEU B CA 1
ATOM 4863 C C . LEU B 2 243 ? -15.330 29.332 -32.653 1.00 34.24 327 LEU B C 1
ATOM 4864 O O . LEU B 2 243 ? -15.127 28.149 -32.425 1.00 34.35 327 LEU B O 1
ATOM 4869 N N . THR B 2 244 ? -14.881 30.308 -31.872 1.00 34.13 328 THR B N 1
ATOM 4870 C CA . THR B 2 244 ? -14.134 30.034 -30.642 1.00 33.95 328 THR B CA 1
ATOM 4871 C C . THR B 2 244 ? -14.803 30.573 -29.374 1.00 33.92 328 THR B C 1
ATOM 4872 O O . THR B 2 244 ? -14.473 30.127 -28.284 1.00 34.23 328 THR B O 1
ATOM 4876 N N . GLY B 2 245 ? -15.731 31.521 -29.504 1.00 33.98 329 GLY B N 1
ATOM 4877 C CA . GLY B 2 245 ? -16.391 32.123 -28.337 1.00 34.13 329 GLY B CA 1
ATOM 4878 C C . GLY B 2 245 ? -17.819 32.597 -28.577 1.00 34.21 329 GLY B C 1
ATOM 4879 O O . GLY B 2 245 ? -18.169 32.993 -29.688 1.00 34.12 329 GLY B O 1
ATOM 4880 N N . VAL B 2 246 ? -18.648 32.533 -27.535 1.00 34.29 330 VAL B N 1
ATOM 4881 C CA . VAL B 2 246 ? -19.995 33.107 -27.573 1.00 34.54 330 VAL B CA 1
ATOM 4882 C C . VAL B 2 246 ? -20.117 34.131 -26.451 1.00 34.81 330 VAL B C 1
ATOM 4883 O O . VAL B 2 246 ? -19.711 33.869 -25.326 1.00 34.41 330 VAL B O 1
ATOM 4887 N N . LEU B 2 247 ? -20.676 35.295 -26.771 1.00 35.49 331 LEU B N 1
ATOM 4888 C CA . LEU B 2 247 ? -20.779 36.400 -25.824 1.00 36.11 331 LEU B CA 1
ATOM 4889 C C . LEU B 2 247 ? -22.120 36.344 -25.089 1.00 36.65 331 LEU B C 1
ATOM 4890 O O . LEU B 2 247 ? -23.186 36.388 -25.716 1.00 37.03 331 LEU B O 1
ATOM 4895 N N . GLY B 2 248 ? -22.060 36.259 -23.762 1.00 36.99 332 GLY B N 1
ATOM 4896 C CA . GLY B 2 248 ? -23.252 36.254 -22.924 1.00 37.21 332 GLY B CA 1
ATOM 4897 C C . GLY B 2 248 ? -23.145 37.293 -21.828 1.00 37.58 332 GLY B C 1
ATOM 4898 O O . GLY B 2 248 ? -22.607 38.374 -22.047 1.00 37.62 332 GLY B O 1
ATOM 4899 N N . SER B 2 249 ? -23.643 36.952 -20.642 1.00 38.07 333 SER B N 1
ATOM 4900 C CA . SER B 2 249 ? -23.713 37.888 -19.515 1.00 38.50 333 SER B CA 1
ATOM 4901 C C . SER B 2 249 ? -22.343 38.427 -19.141 1.00 38.73 333 SER B C 1
ATOM 4902 O O . SER B 2 249 ? -21.462 37.668 -18.749 1.00 38.99 333 SER B O 1
ATOM 4905 N N . GLN B 2 250 ? -22.175 39.740 -19.260 1.00 39.09 334 GLN B N 1
ATOM 4906 C CA . GLN B 2 250 ? -20.902 40.384 -18.965 1.00 39.37 334 GLN B CA 1
ATOM 4907 C C . GLN B 2 250 ? -20.879 40.923 -17.544 1.00 39.70 334 GLN B C 1
ATOM 4908 O O . GLN B 2 250 ? -21.888 41.443 -17.059 1.00 39.79 334 GLN B O 1
ATOM 4914 N N . PRO B 2 251 ? -19.722 40.805 -16.872 1.00 40.01 335 PRO B N 1
ATOM 4915 C CA . PRO B 2 251 ? -19.575 41.373 -15.541 1.00 40.16 335 PRO B CA 1
ATOM 4916 C C . PRO B 2 251 ? -19.389 42.887 -15.586 1.00 40.40 335 PRO B C 1
ATOM 4917 O O . PRO B 2 251 ? -19.251 43.467 -16.670 1.00 40.14 335 PRO B O 1
ATOM 4921 N N . VAL B 2 252 ? -19.395 43.504 -14.402 1.00 40.74 336 VAL B N 1
ATOM 4922 C CA . VAL B 2 252 ? -19.236 44.955 -14.224 1.00 40.98 336 VAL B CA 1
ATOM 4923 C C . VAL B 2 252 ? -19.971 45.793 -15.284 1.00 41.17 336 VAL B C 1
ATOM 4924 O O . VAL B 2 252 ? -19.436 46.777 -15.797 1.00 41.06 336 VAL B O 1
ATOM 4928 N N . GLY B 2 253 ? -21.200 45.384 -15.604 1.00 41.45 337 GLY B N 1
ATOM 4929 C CA . GLY B 2 253 ? -22.069 46.130 -16.520 1.00 41.65 337 GLY B CA 1
ATOM 4930 C C . GLY B 2 253 ? -21.755 46.024 -18.006 1.00 41.74 337 GLY B C 1
ATOM 4931 O O . GLY B 2 253 ? -22.452 46.623 -18.832 1.00 41.81 337 GLY B O 1
ATOM 4932 N N . GLY B 2 254 ? -20.720 45.263 -18.358 1.00 41.71 338 GLY B N 1
ATOM 4933 C CA . GLY B 2 254 ? -20.284 45.152 -19.748 1.00 41.72 338 GLY B CA 1
ATOM 4934 C C . GLY B 2 254 ? -19.639 46.418 -20.292 1.00 41.70 338 GLY B C 1
ATOM 4935 O O . GLY B 2 254 ? -19.648 46.651 -21.501 1.00 41.70 338 GLY B O 1
ATOM 4936 N N . GLN B 2 255 ? -19.074 47.234 -19.403 1.00 41.68 339 GLN B N 1
ATOM 4937 C CA . GLN B 2 255 ? -18.392 48.474 -19.796 1.00 41.68 339 GLN B CA 1
ATOM 4938 C C . GLN B 2 255 ? -16.868 48.300 -19.877 1.00 41.47 339 GLN B C 1
ATOM 4939 O O . GLN B 2 255 ? -16.167 49.164 -20.406 1.00 41.45 339 GLN B O 1
ATOM 4945 N N . ALA B 2 256 ? -16.362 47.183 -19.355 1.00 41.36 340 ALA B N 1
ATOM 4946 C CA . ALA B 2 256 ? -14.930 46.890 -19.383 1.00 41.15 340 ALA B CA 1
ATOM 4947 C C . ALA B 2 256 ? -14.457 46.582 -20.803 1.00 41.01 340 ALA B C 1
ATOM 4948 O O . ALA B 2 256 ? -15.216 46.055 -21.617 1.00 40.93 340 ALA B O 1
ATOM 4950 N N . HIS B 2 257 ? -13.196 46.907 -21.083 1.00 40.89 341 HIS B N 1
ATOM 4951 C CA . HIS B 2 257 ? -12.589 46.678 -22.401 1.00 40.76 341 HIS B CA 1
ATOM 4952 C C . HIS B 2 257 ? -12.092 45.234 -22.616 1.00 40.58 341 HIS B C 1
ATOM 4953 O O . HIS B 2 257 ? -11.425 44.945 -23.610 1.00 40.75 341 HIS B O 1
ATOM 4960 N N . MET B 2 258 ? -12.401 44.337 -21.682 1.00 40.17 342 MET B N 1
ATOM 4961 C CA . MET B 2 258 ? -12.235 42.907 -21.904 1.00 39.93 342 MET B CA 1
ATOM 4962 C C . MET B 2 258 ? -13.604 42.262 -22.048 1.00 39.33 342 MET B C 1
ATOM 4963 O O . MET B 2 258 ? -14.595 42.758 -21.513 1.00 39.40 342 MET B O 1
ATOM 4968 N N . VAL B 2 259 ? -13.642 41.149 -22.769 1.00 38.52 343 VAL B N 1
ATOM 4969 C CA . VAL B 2 259 ? -14.873 40.422 -23.021 1.00 37.84 343 VAL B CA 1
ATOM 4970 C C . VAL B 2 259 ? -14.738 38.999 -22.494 1.00 37.14 343 VAL B C 1
ATOM 4971 O O . VAL B 2 259 ? -13.763 38.313 -22.806 1.00 37.00 343 VAL B O 1
ATOM 4975 N N . LEU B 2 260 ? -15.711 38.572 -21.690 1.00 36.27 344 LEU B N 1
ATOM 4976 C CA . LEU B 2 260 ? -15.793 37.191 -21.217 1.00 35.62 344 LEU B CA 1
ATOM 4977 C C . LEU B 2 260 ? -16.689 36.402 -22.169 1.00 35.05 344 LEU B C 1
ATOM 4978 O O . LEU B 2 260 ? -17.878 36.689 -22.282 1.00 35.06 344 LEU B O 1
ATOM 4983 N N . VAL B 2 261 ? -16.117 35.419 -22.859 1.00 34.51 345 VAL B N 1
ATOM 4984 C CA . VAL B 2 261 ? -16.879 34.591 -23.804 1.00 33.97 345 VAL B CA 1
ATOM 4985 C C . VAL B 2 261 ? -16.901 33.121 -23.393 1.00 33.57 345 VAL B C 1
ATOM 4986 O O . VAL B 2 261 ? -16.001 32.643 -22.704 1.00 33.22 345 VAL B O 1
ATOM 4990 N N . THR B 2 262 ? -17.940 32.409 -23.821 1.00 33.40 346 THR B N 1
ATOM 4991 C CA . THR B 2 262 ? -18.058 30.983 -23.538 1.00 33.45 346 THR B CA 1
ATOM 4992 C C . THR B 2 262 ? -17.132 30.204 -24.473 1.00 33.55 346 THR B C 1
ATOM 4993 O O . THR B 2 262 ? -17.098 30.458 -25.676 1.00 33.62 346 THR B O 1
ATOM 4997 N N . LYS B 2 263 ? -16.379 29.268 -23.902 1.00 33.58 347 LYS B N 1
ATOM 4998 C CA . LYS B 2 263 ? -15.331 28.563 -24.634 1.00 33.69 347 LYS B CA 1
ATOM 4999 C C . LYS B 2 263 ? -15.937 27.414 -25.434 1.00 33.89 347 LYS B C 1
ATOM 5000 O O . LYS B 2 263 ? -16.082 26.304 -24.931 1.00 33.84 347 LYS B O 1
ATOM 5006 N N . VAL B 2 264 ? -16.279 27.704 -26.689 1.00 34.25 348 VAL B N 1
ATOM 5007 C CA . VAL B 2 264 ? -16.996 26.770 -27.565 1.00 34.25 348 VAL B CA 1
ATOM 5008 C C . VAL B 2 264 ? -16.277 25.436 -27.760 1.00 34.36 348 VAL B C 1
ATOM 5009 O O . VAL B 2 264 ? -16.917 24.393 -27.892 1.00 34.41 348 VAL B O 1
ATOM 5013 N N . SER B 2 265 ? -14.949 25.464 -27.755 1.00 34.55 349 SER B N 1
ATOM 5014 C CA . SER B 2 265 ? -14.149 24.250 -27.925 1.00 34.85 349 SER B CA 1
ATOM 5015 C C . SER B 2 265 ? -14.486 23.138 -26.928 1.00 34.93 349 SER B C 1
ATOM 5016 O O . SER B 2 265 ? -14.176 21.969 -27.186 1.00 35.42 349 SER B O 1
ATOM 5019 N N . ARG B 2 266 ? -15.096 23.493 -25.793 1.00 34.51 350 ARG B N 1
ATOM 5020 C CA . ARG B 2 266 ? -15.417 22.515 -24.756 1.00 34.17 350 ARG B CA 1
ATOM 5021 C C . ARG B 2 266 ? -16.782 21.849 -24.921 1.00 33.70 350 ARG B C 1
ATOM 5022 O O . ARG B 2 266 ? -17.164 21.042 -24.080 1.00 33.60 350 ARG B O 1
ATOM 5030 N N . TYR B 2 267 ? -17.510 22.169 -25.988 1.00 33.37 351 TYR B N 1
ATOM 5031 C CA . TYR B 2 267 ? -18.886 21.678 -26.149 1.00 33.16 351 TYR B CA 1
ATOM 5032 C C . TYR B 2 267 ? -19.085 20.803 -27.388 1.00 33.31 351 TYR B C 1
ATOM 5033 O O . TYR B 2 267 ? -20.211 20.638 -27.852 1.00 33.66 351 TYR B O 1
ATOM 5042 N N . SER B 2 268 ? -18.006 20.217 -27.901 1.00 33.29 352 SER B N 1
ATOM 5043 C CA . SER B 2 268 ? -18.070 19.431 -29.134 1.00 33.33 352 SER B CA 1
ATOM 5044 C C . SER B 2 268 ? -18.941 18.176 -29.007 1.00 33.22 352 SER B C 1
ATOM 5045 O O . SER B 2 268 ? -19.644 17.812 -29.951 1.00 33.71 352 SER B O 1
ATOM 5048 N N . LEU B 2 269 ? -18.883 17.511 -27.855 1.00 32.93 353 LEU B N 1
ATOM 5049 C CA . LEU B 2 269 ? -19.677 16.303 -27.625 1.00 32.60 353 LEU B CA 1
ATOM 5050 C C . LEU B 2 269 ? -21.171 16.624 -27.521 1.00 32.61 353 LEU B C 1
ATOM 5051 O O . LEU B 2 269 ? -22.010 15.882 -28.028 1.00 32.41 353 LEU B O 1
ATOM 5056 N N . TRP B 2 270 ? -21.490 17.730 -26.859 1.00 32.68 354 TRP B N 1
ATOM 5057 C CA . TRP B 2 270 ? -22.869 18.182 -26.720 1.00 32.77 354 TRP B CA 1
ATOM 5058 C C . TRP B 2 270 ? -23.479 18.504 -28.078 1.00 33.19 354 TRP B C 1
ATOM 5059 O O . TRP B 2 270 ? -24.614 18.119 -28.354 1.00 33.08 354 TRP B O 1
ATOM 5070 N N . PHE B 2 271 ? -22.717 19.203 -28.919 1.00 33.74 355 PHE B N 1
ATOM 5071 C CA . PHE B 2 271 ? -23.134 19.486 -30.293 1.00 34.10 355 PHE B CA 1
ATOM 5072 C C . PHE B 2 271 ? -23.524 18.212 -31.033 1.00 34.42 355 PHE B C 1
ATOM 5073 O O . PHE B 2 271 ? -24.589 18.161 -31.646 1.00 34.49 355 PHE B O 1
ATOM 5081 N N . LYS B 2 272 ? -22.667 17.192 -30.970 1.00 34.77 356 LYS B N 1
ATOM 5082 C CA . LYS B 2 272 ? -22.942 15.915 -31.640 1.00 35.15 356 LYS B CA 1
ATOM 5083 C C . LYS B 2 272 ? -24.173 15.216 -31.064 1.00 35.21 356 LYS B C 1
ATOM 5084 O O . LYS B 2 272 ? -25.070 14.827 -31.811 1.00 34.94 356 LYS B O 1
ATOM 5090 N N . GLN B 2 273 ? -24.205 15.062 -29.743 1.00 35.41 357 GLN B N 1
ATOM 5091 C CA . GLN B 2 273 ? -25.326 14.402 -29.060 1.00 35.79 357 GLN B CA 1
ATOM 5092 C C . GLN B 2 273 ? -26.678 15.021 -29.413 1.00 36.17 357 GLN B C 1
ATOM 5093 O O . GLN B 2 273 ? -27.640 14.303 -29.652 1.00 36.04 357 GLN B O 1
ATOM 5099 N N . ILE B 2 274 ? -26.746 16.348 -29.449 1.00 36.90 358 ILE B N 1
ATOM 5100 C CA . ILE B 2 274 ? -27.990 17.038 -29.787 1.00 37.47 358 ILE B CA 1
ATOM 5101 C C . ILE B 2 274 ? -28.263 17.005 -31.292 1.00 38.49 358 ILE B C 1
ATOM 5102 O O . ILE B 2 274 ? -29.305 16.507 -31.725 1.00 38.43 358 ILE B O 1
ATOM 5107 N N . MET B 2 275 ? -27.320 17.512 -32.084 1.00 39.67 359 MET B N 1
ATOM 5108 C CA . MET B 2 275 ? -27.569 17.768 -33.507 1.00 40.72 359 MET B CA 1
ATOM 5109 C C . MET B 2 275 ? -27.602 16.534 -34.410 1.00 41.75 359 MET B C 1
ATOM 5110 O O . MET B 2 275 ? -28.017 16.640 -35.559 1.00 41.96 359 MET B O 1
ATOM 5115 N N . ASN B 2 276 ? -27.173 15.380 -33.903 1.00 43.12 360 ASN B N 1
ATOM 5116 C CA . ASN B 2 276 ? -27.345 14.108 -34.623 1.00 44.17 360 ASN B CA 1
ATOM 5117 C C . ASN B 2 276 ? -28.623 13.371 -34.209 1.00 45.13 360 ASN B C 1
ATOM 5118 O O . ASN B 2 276 ? -28.840 12.223 -34.605 1.00 45.35 360 ASN B O 1
ATOM 5123 N N . ALA B 2 277 ? -29.462 14.043 -33.417 1.00 46.39 361 ALA B N 1
ATOM 5124 C CA . ALA B 2 277 ? -30.748 13.501 -32.960 1.00 46.98 361 ALA B CA 1
ATOM 5125 C C . ALA B 2 277 ? -30.559 12.295 -32.045 1.00 47.43 361 ALA B C 1
ATOM 5126 O O . ALA B 2 277 ? -31.521 11.810 -31.442 1.00 48.29 361 ALA B O 1
#

Nearest PDB structures (foldseek):
  3f1s-assembly1_B  TM=1.004E+00  e=8.774E-57  Homo sapiens
  3h5c-assembly1_B  TM=9.811E-01  e=5.102E-44  Homo sapiens
  2j2u-assembly1_A  TM=8.749E-01  e=3.121E-15  Homo sapiens
  5zfi-assembly1_A  TM=7.889E-01  e=1.408E-12  Mus musculus
  5fah-assembly1_A  TM=7.640E-01  e=1.622E-11  Homo sapiens

InterPro domains:
  IPR000215 Serpin family [PTHR11461] (74-442)
  IPR023796 Serpin domain [PF00079] (79-441)
  IPR023796 Serpin domain [SM00093] (84-441)
  IPR033835 Protein Z-dependent peptidase inhibitor, serpin domain [cd02055] (67-442)
  IPR036186 Serpin superfamily [SSF56574] (6-441)
  IPR042178 Serpin superfamily, domain 1 [G3DSA:3.30.497.10] (82-392)
  IPR042185 Serpin superfamily, domain 2 [G3DSA:2.30.39.10] (242-441)

Foldseek 3Di:
DDPVLVVLLVVCLQVLQQLLVQLVLLLVVLVVVVDDAWDKFFSLLVLLQLLLLLQLFDDLLNVLSCVSSSNVVRDHPDPCSVLQSQQVVVVLCVVLPQWFKAKAKEKEFEPLFDFDVSSQVSSCNRSVYHYDYAQCLPVVVSQQVVLVVVCVSVVNPRNRPDDGTDSVAGIEMEIEMEGDFAFAFFFDVVPFDWDWFPLDPVDIDTFTKTKAWFKWKKDADPPQQWIWTWTDTPRQKIKIKIGHPRVDDQSVCSVVDHSVVVVVGVVRIDIDTAMEIGTWAKDKDKDFCPVSSVVSRSPCQCDQNTRSCSRGVRPDGHHHPTYMYIYIYGYDRGHPPDDGHDFDDADPVDGGHYDHNRAKIWMWMARRPSRHTGMTIIHSDRVYD/DDDDLPDDPAAQADWADDDPDIQHDDWDQWDQDPVRHYTHHHDLQRAFFDDPPAQFKKFKAAPVGDTAFIWGAADQFKIKFFQCVVPPYDWIWIWDPQQHPVDIDIWTFPDKAQDPPQDPVVRPSGMIMTGTPHTARGPNRGHGATAGAQCCCVRRWQQPFWKKWAADFLCSPIDIWHFDAQVVVCVQLVHHADPFKGKIAAPFFQNRHGHHIFMWTDTSRGIHTQFGAHDGGPRRRGRMGITGGSNVCPVVCCVPVVD

B-factor: mean 36.07, std 7.02, range [17.43, 86.37]

Radius of gyration: 27.19 Å; Cα contacts (8 Å, |Δi|>4): 1467; chains: 2; bounding box: 54×67×77 Å